Protein AF-A0A2M7TVX5-F1 (afdb_monomer_lite)

Sequence (399 aa):
MSIVETAQIASRLLRQDMRPQVQHNGVEEGSLREYLETVRLSTNIIDYIVSPDGKLNIPSSSLDLYALPPEDIYSQAEETLVPLYQAAMFSLLGGHVDNELHFGLFTNHTYDNHIRHVAEGVDRALILAGHDSETRVNGQIAAILHDIPNVLSRSWHHLLGGRFARLIFPKLAEDKKRFKHIRDAMKLHHEPIYEEMYHLNTQSFDAKLQLFQKIHTPESAALLFVDNLDMRRERLYANAYNPRVFDQHGHSEINAFMNVKGFERDDSGDIIISTEFNPWIDPEELDKCDPLAITEAPDNRFHCYASKRVRKNPEDPKSPADFHKALREMWGLYGPTCAQDADRMTLMLAAGFTLFPESEKIVMRFADRTGENEPVVYTFTRETVDQVMGEIRTTYGLL

Radius of gyration: 21.11 Å; chains: 1; bounding box: 47×50×60 Å

Secondary structure (DSSP, 8-state):
--HHHHHHHHHHHB-TTS-BEE--TTS--EEHHHHHHHTT--HHHHHHHB-TTS-B--------GGGS-HHHHHHHHHHHHHHHHHHHHHHHHHTT--TTT---S-TT-SIIIIIHHHHHHHHHHHHHTT--HHHHHHHHHHHTTTTGGGGT-TTTHHHHHHHHHHHH-GGGGT-HHHHHHHHHHHHHTSTHHHHTTGGGGGS-HHHHHHHHHHH--HHHHHHHHHHHHHTTTS---GGGG-HHHHTT-HHHHHHTTEEEEEEEE-TTS-EEEEEEE--EE-TTTGGGS-GGGEEE-TTS-EEE---TTTBSSTT-TTSPB-HHHHHHHHHHHHSS--SSS--HHHHHHHHHHHH-TT-SEEEEEEEETTSSSPPEEEEEETTTHHHHHHHHHHHTT--

pLDDT: mean 78.78, std 13.72, range [37.56, 98.12]

Foldseek 3Di:
DDPVVLVVVLCQQQPPQQQGWADFAPDDIDTLLVLLVVLVHDPVLSCCQAPPVRHGNQPADPDDLQPDFLVCSLVVCCVRQQSLQQLLQSLQQSRPDDPPDARDFANQSGSVHLLVQLLVQLLVLCVLLVHDRLLSSLLNLLSNQLRSQSSRYPVCSLSNSLVVSCRRHVNLVVPVVSSVLSSLLSNLLDWVVCLVVLCLVVDALVVVLVVCLVSHDLSNLSSNQRSLLSLQAGRDAQVCLPLVNQQPDLSSQLNQFKHWPHWDADPQRAIETEMEGHQFQDPVCVVRYHPVQWDQDPVRTIGGQHALQQFPHSVDSRGGGHQLSSVLSCCLVQNCDDPRGGRSVSSNLSSSCSSRVSHQWYKYWYYYPVNPDDIDIDIDGSRCPVVSSVVSCVVSVVD

Structure (mmCIF, N/CA/C/O backbone):
data_AF-A0A2M7TVX5-F1
#
_entry.id   AF-A0A2M7TVX5-F1
#
loop_
_atom_site.group_PDB
_atom_site.id
_atom_site.type_symbol
_atom_site.label_atom_id
_atom_site.label_alt_id
_atom_site.label_comp_id
_atom_site.label_asym_id
_atom_site.label_entity_id
_atom_site.label_seq_id
_atom_site.pdbx_PDB_ins_code
_atom_site.Cartn_x
_atom_site.Cartn_y
_atom_site.Cartn_z
_atom_site.occupancy
_atom_site.B_iso_or_equiv
_atom_site.auth_seq_id
_atom_site.auth_comp_id
_atom_site.auth_asym_id
_atom_site.auth_atom_id
_atom_site.pdbx_PDB_model_num
ATOM 1 N N . MET A 1 1 ? 15.610 0.472 17.626 1.00 49.97 1 MET A N 1
ATOM 2 C CA . MET A 1 1 ? 14.785 0.882 18.780 1.00 49.97 1 MET A CA 1
ATOM 3 C C . MET A 1 1 ? 14.526 -0.356 19.636 1.00 49.97 1 MET A C 1
ATOM 5 O O . MET A 1 1 ? 14.647 -1.473 19.145 1.00 49.97 1 MET A O 1
ATOM 9 N N . SER A 1 2 ? 14.261 -0.228 20.931 1.00 45.28 2 SER A N 1
ATOM 10 C CA . SER A 1 2 ? 13.996 -1.373 21.813 1.00 45.28 2 SER A CA 1
ATOM 11 C C . SER A 1 2 ? 12.499 -1.712 21.879 1.00 45.28 2 SER A C 1
ATOM 13 O O . SER A 1 2 ? 11.645 -0.843 21.719 1.00 45.28 2 SER A O 1
ATOM 15 N N . ILE A 1 3 ? 12.156 -2.964 22.219 1.00 50.19 3 ILE A N 1
ATOM 16 C CA . ILE A 1 3 ? 10.764 -3.386 22.511 1.00 50.19 3 ILE A CA 1
ATOM 17 C C . ILE A 1 3 ? 10.114 -2.481 23.577 1.00 50.19 3 ILE A C 1
ATOM 19 O O . ILE A 1 3 ? 8.903 -2.260 23.561 1.00 50.19 3 ILE A O 1
ATOM 23 N N . VAL A 1 4 ? 10.926 -1.940 24.490 1.00 53.22 4 VAL A N 1
ATOM 24 C CA . VAL A 1 4 ? 10.495 -1.021 25.548 1.00 53.22 4 VAL A CA 1
ATOM 25 C C . VAL A 1 4 ? 10.058 0.325 24.966 1.00 53.22 4 VAL A C 1
ATOM 27 O O . VAL A 1 4 ? 8.992 0.811 25.327 1.00 53.22 4 VAL A O 1
ATOM 30 N N . GLU A 1 5 ? 10.811 0.885 24.021 1.00 55.62 5 GLU A N 1
ATOM 31 C CA . GLU A 1 5 ? 10.472 2.145 23.341 1.00 55.62 5 GLU A CA 1
ATOM 32 C C . GLU A 1 5 ? 9.202 2.000 22.483 1.00 55.62 5 GLU A C 1
ATOM 34 O O . GLU A 1 5 ? 8.315 2.850 22.545 1.00 55.62 5 GLU A O 1
ATOM 39 N N . THR A 1 6 ? 9.026 0.875 21.778 1.00 57.12 6 THR A N 1
ATOM 40 C CA . THR A 1 6 ? 7.779 0.575 21.046 1.00 57.12 6 THR A CA 1
ATOM 41 C C . THR A 1 6 ? 6.570 0.480 21.979 1.00 57.12 6 THR A C 1
ATOM 43 O O . THR A 1 6 ? 5.507 1.039 21.698 1.00 57.12 6 THR A O 1
ATOM 46 N N . ALA A 1 7 ? 6.719 -0.212 23.113 1.00 60.31 7 ALA A N 1
ATOM 47 C CA . ALA A 1 7 ? 5.661 -0.315 24.112 1.00 60.31 7 ALA A CA 1
ATOM 48 C C . ALA A 1 7 ? 5.340 1.052 24.735 1.00 60.31 7 ALA A C 1
ATOM 50 O O . ALA A 1 7 ? 4.174 1.328 25.012 1.00 60.31 7 ALA A O 1
ATOM 51 N N . GLN A 1 8 ? 6.340 1.918 24.914 1.00 63.09 8 GLN A N 1
ATOM 52 C CA . GLN A 1 8 ? 6.167 3.282 25.413 1.00 63.09 8 GLN A CA 1
ATOM 53 C C . GLN A 1 8 ? 5.431 4.178 24.410 1.00 63.09 8 GLN A C 1
ATOM 55 O O . GLN A 1 8 ? 4.491 4.855 24.815 1.00 63.09 8 GLN A O 1
ATOM 60 N N . ILE A 1 9 ? 5.768 4.135 23.115 1.00 66.81 9 ILE A N 1
ATOM 61 C CA . ILE A 1 9 ? 5.073 4.909 22.068 1.00 66.81 9 ILE A CA 1
ATOM 62 C C . ILE A 1 9 ? 3.612 4.465 21.951 1.00 66.81 9 ILE A C 1
ATOM 64 O O . ILE A 1 9 ? 2.704 5.293 22.029 1.00 66.81 9 ILE A O 1
ATOM 68 N N . ALA A 1 10 ? 3.362 3.156 21.849 1.00 64.00 10 ALA A N 1
ATOM 69 C CA . ALA A 1 10 ? 2.002 2.630 21.765 1.00 64.00 10 ALA A CA 1
ATOM 70 C C . ALA A 1 10 ? 1.190 2.884 23.047 1.00 64.00 10 ALA A C 1
ATOM 72 O O . ALA A 1 10 ? -0.019 3.091 22.976 1.00 64.00 10 ALA A O 1
ATOM 73 N N . SER A 1 11 ? 1.830 2.881 24.221 1.00 64.81 11 SER A N 1
ATOM 74 C CA . SER A 1 11 ? 1.174 3.225 25.492 1.00 64.81 11 SER A CA 1
ATOM 75 C C . SER A 1 11 ? 0.931 4.725 25.649 1.00 64.81 11 SER A C 1
ATOM 77 O O . SER A 1 11 ? -0.030 5.103 26.312 1.00 64.81 11 SER A O 1
ATOM 79 N N . ARG A 1 12 ? 1.768 5.577 25.047 1.00 70.88 12 ARG A N 1
ATOM 80 C CA . ARG A 1 12 ? 1.574 7.032 25.021 1.00 70.88 12 ARG A CA 1
ATOM 81 C C . ARG A 1 12 ? 0.406 7.410 24.113 1.00 70.88 12 ARG A C 1
ATOM 83 O O . ARG A 1 12 ? -0.506 8.094 24.559 1.00 70.88 12 ARG A O 1
ATOM 90 N N . LEU A 1 13 ? 0.407 6.915 22.873 1.00 73.06 13 LEU A N 1
ATOM 91 C CA . LEU A 1 13 ? -0.628 7.232 21.878 1.00 73.06 13 LEU A CA 1
ATOM 92 C C . LEU A 1 13 ? -1.981 6.595 22.215 1.00 73.06 13 LEU A C 1
ATOM 94 O O . LEU A 1 13 ? -3.026 7.152 21.902 1.00 73.06 13 LEU A O 1
ATOM 98 N N . LEU A 1 14 ? -1.978 5.456 22.908 1.00 72.50 14 LEU A N 1
ATOM 99 C CA . LEU A 1 14 ? -3.169 4.829 23.475 1.00 72.50 14 LEU A CA 1
ATOM 100 C C . LEU A 1 14 ? -2.964 4.650 24.983 1.00 72.50 14 LEU A C 1
ATOM 102 O O . LEU A 1 14 ? -2.491 3.594 25.432 1.00 72.50 14 LEU A O 1
ATOM 106 N N . ARG A 1 15 ? -3.332 5.672 25.765 1.00 66.94 15 ARG A N 1
ATOM 107 C CA . ARG A 1 15 ? -3.218 5.652 27.232 1.00 66.94 15 ARG A CA 1
ATOM 108 C C . ARG A 1 15 ? -3.957 4.458 27.846 1.00 66.94 15 ARG A C 1
ATOM 110 O O . ARG A 1 15 ? -4.866 3.878 27.247 1.00 66.94 15 ARG A O 1
ATOM 117 N N . GLN A 1 16 ? -3.555 4.067 29.057 1.00 62.22 16 GLN A N 1
ATOM 118 C CA . GLN A 1 16 ? -4.154 2.934 29.781 1.00 62.22 16 GLN A CA 1
ATOM 119 C C . GLN A 1 16 ? -5.660 3.110 30.051 1.00 62.22 16 GLN A C 1
ATOM 121 O O . GLN A 1 16 ? -6.368 2.118 30.188 1.00 62.22 16 GLN A O 1
ATOM 126 N N . ASP A 1 17 ? -6.156 4.347 30.084 1.00 67.19 17 ASP A N 1
ATOM 127 C CA . ASP A 1 17 ? -7.565 4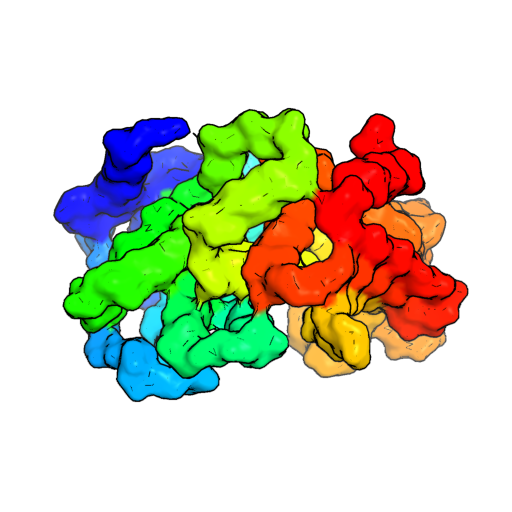.707 30.280 1.00 67.19 17 ASP A CA 1
ATOM 128 C C . ASP A 1 17 ? -8.345 4.892 28.965 1.00 67.19 17 ASP A C 1
ATOM 130 O O . ASP A 1 17 ? -9.456 5.423 28.981 1.00 67.19 17 ASP A O 1
ATOM 134 N N . MET A 1 18 ? -7.775 4.445 27.838 1.00 75.31 18 MET A N 1
ATOM 135 C CA . MET A 1 18 ? -8.362 4.535 26.498 1.00 75.31 18 MET A CA 1
ATOM 136 C C . MET A 1 18 ? -8.561 5.966 25.992 1.00 75.31 18 MET A C 1
ATOM 138 O O . MET A 1 18 ? -9.360 6.166 25.085 1.00 75.31 18 MET A O 1
ATOM 142 N N . ARG A 1 19 ? -7.835 6.957 26.525 1.00 79.25 19 ARG A N 1
ATOM 143 C CA . ARG A 1 19 ? -7.809 8.326 25.986 1.00 79.25 19 ARG A CA 1
ATOM 144 C C . ARG A 1 19 ? -6.655 8.480 24.995 1.00 79.25 19 ARG A C 1
ATOM 146 O O . ARG A 1 19 ? -5.504 8.577 25.430 1.00 79.25 19 ARG A O 1
ATOM 153 N N . PRO A 1 20 ? -6.916 8.423 23.681 1.00 81.44 20 PRO A N 1
ATOM 154 C CA . PRO A 1 20 ? -5.853 8.437 22.696 1.00 81.44 20 PRO A CA 1
ATOM 155 C C . PRO A 1 20 ? -5.270 9.842 22.526 1.00 81.44 20 PRO A C 1
ATOM 157 O O . PRO A 1 20 ? -5.984 10.845 22.614 1.00 81.44 20 PRO A O 1
ATOM 160 N N . GLN A 1 21 ? -3.972 9.890 22.240 1.00 82.75 21 GLN A N 1
ATOM 161 C CA . GLN A 1 21 ? -3.281 11.106 21.833 1.00 82.75 21 GLN A CA 1
ATOM 162 C C . GLN A 1 21 ? -2.894 11.026 20.363 1.00 82.75 21 GLN A C 1
ATOM 164 O O . GLN A 1 21 ? -2.556 9.954 19.854 1.00 82.75 21 GLN A O 1
ATOM 169 N N . VAL A 1 22 ? -2.941 12.176 19.705 1.00 79.44 22 VAL A N 1
ATOM 170 C CA . VAL A 1 22 ? -2.571 12.330 18.302 1.00 79.44 22 VAL A CA 1
ATOM 171 C C . VAL A 1 22 ? -1.142 12.840 18.206 1.00 79.44 22 VAL A C 1
ATOM 173 O O . VAL A 1 22 ? -0.763 13.761 18.922 1.00 79.44 22 VAL A O 1
ATOM 176 N N . GLN A 1 23 ? -0.359 12.249 17.308 1.00 77.50 23 GLN A N 1
ATOM 177 C CA . GLN A 1 23 ? 0.996 12.668 16.980 1.00 77.50 23 GLN A CA 1
ATOM 178 C C . GLN A 1 23 ? 1.189 12.622 15.459 1.00 77.50 23 GLN A C 1
ATOM 180 O O . GLN A 1 23 ? 1.554 11.585 14.890 1.00 77.50 23 GLN A O 1
ATOM 185 N N . HIS A 1 24 ? 0.970 13.765 14.812 1.00 72.25 24 HIS A N 1
ATOM 186 C CA . HIS A 1 24 ? 1.262 13.993 13.396 1.00 72.25 24 HIS A CA 1
ATOM 187 C C . HIS A 1 24 ? 2.402 14.998 13.232 1.00 72.25 24 HIS A C 1
ATOM 189 O O . HIS A 1 24 ? 2.697 15.776 14.137 1.00 72.25 24 HIS A O 1
ATOM 195 N N . ASN A 1 25 ? 3.060 14.974 12.074 1.00 59.94 25 ASN A N 1
ATOM 196 C CA . ASN A 1 25 ? 4.127 15.923 11.769 1.00 59.94 25 ASN A CA 1
ATOM 197 C C . ASN A 1 25 ? 3.561 17.352 11.771 1.00 59.94 25 ASN A C 1
ATOM 199 O O . ASN A 1 25 ? 2.543 17.605 11.145 1.00 59.94 25 ASN A O 1
ATOM 203 N N . GLY A 1 26 ? 4.192 18.280 12.491 1.00 57.66 26 GLY A N 1
ATOM 204 C CA . GLY A 1 26 ? 3.723 19.672 12.561 1.00 57.66 26 GLY A CA 1
ATOM 205 C C . GLY A 1 26 ? 2.461 19.909 13.406 1.00 57.66 26 GLY A C 1
ATOM 206 O O . GLY A 1 26 ? 2.024 21.049 13.516 1.00 57.66 26 GLY A O 1
ATOM 207 N N . VAL A 1 27 ? 1.894 18.879 14.048 1.00 64.69 27 VAL A N 1
ATOM 208 C CA . VAL A 1 27 ? 0.745 19.010 14.962 1.00 64.69 27 VAL A CA 1
ATOM 209 C C . VAL A 1 27 ? 1.209 18.825 16.405 1.00 64.69 27 VAL A C 1
ATOM 211 O O . VAL A 1 27 ? 1.904 17.857 16.717 1.00 64.69 27 VAL A O 1
ATOM 214 N N . GLU A 1 28 ? 0.818 19.742 17.294 1.00 69.38 28 GLU A N 1
ATOM 215 C CA . GLU A 1 28 ? 1.069 19.600 18.731 1.00 69.38 28 GLU A CA 1
ATOM 216 C C . GLU A 1 28 ? 0.351 18.358 19.277 1.00 69.38 28 GLU A C 1
ATOM 218 O O . GLU A 1 28 ? -0.813 18.103 18.962 1.00 69.38 28 GLU A O 1
ATOM 223 N N . GLU A 1 29 ? 1.053 17.561 20.086 1.00 76.12 29 GLU A N 1
ATOM 224 C CA . GLU A 1 29 ? 0.483 16.342 20.655 1.00 76.12 29 GLU A CA 1
ATOM 225 C C . GLU A 1 29 ? -0.722 16.682 21.547 1.00 76.12 29 GLU A C 1
ATOM 227 O O . GLU A 1 29 ? -0.591 17.402 22.537 1.00 76.12 29 GLU A O 1
ATOM 232 N N . GLY A 1 30 ? -1.895 16.134 21.223 1.00 77.88 30 GLY A N 1
ATOM 233 C CA . GLY A 1 30 ? -3.159 16.533 21.847 1.00 77.88 30 GLY A CA 1
ATOM 234 C C . GLY A 1 30 ? -4.202 15.421 21.900 1.00 77.88 30 GLY A C 1
ATOM 235 O O . GLY A 1 30 ? -3.947 14.282 21.501 1.00 77.88 30 GLY A O 1
ATOM 236 N N . SER A 1 31 ? -5.384 15.740 22.431 1.00 86.06 31 SER A N 1
ATOM 237 C CA . SER A 1 31 ? -6.528 14.821 22.476 1.00 86.06 31 SER A CA 1
ATOM 238 C C . SER A 1 31 ? -7.023 14.501 21.066 1.00 86.06 31 SER A C 1
ATOM 240 O O . SER A 1 31 ? -7.221 15.412 20.262 1.00 86.06 31 SER A O 1
ATOM 242 N N . LEU A 1 32 ? -7.315 13.225 20.775 1.00 84.31 32 LEU A N 1
ATOM 243 C CA . LEU A 1 32 ? -7.933 12.860 19.494 1.00 84.31 32 LEU A CA 1
ATOM 244 C C . LEU A 1 32 ? -9.254 13.593 19.260 1.00 84.31 32 LEU A C 1
ATOM 246 O O . LEU A 1 32 ? -9.516 14.014 18.141 1.00 84.31 32 LEU A O 1
ATOM 250 N N . ARG A 1 33 ? -10.083 13.764 20.295 1.00 86.00 33 ARG A N 1
ATOM 251 C CA . ARG A 1 33 ? -11.379 14.431 20.131 1.00 86.00 33 ARG A CA 1
ATOM 252 C C . ARG A 1 33 ? -11.204 15.882 19.686 1.00 86.00 33 ARG A C 1
ATOM 254 O O . ARG A 1 33 ? -11.778 16.274 18.679 1.00 86.00 33 ARG A O 1
ATOM 261 N N . GLU A 1 34 ? -10.374 16.637 20.403 1.00 82.31 34 GLU A N 1
ATOM 262 C CA . GLU A 1 34 ? -10.085 18.048 20.099 1.00 82.31 34 GLU A CA 1
ATOM 263 C C . GLU A 1 34 ? -9.477 18.194 18.701 1.00 82.31 34 GLU A C 1
ATOM 265 O O . GLU A 1 34 ? -9.810 19.109 17.945 1.00 82.31 34 GLU A O 1
ATOM 270 N N . TYR A 1 35 ? -8.615 17.250 18.327 1.00 80.19 35 TYR A N 1
ATOM 271 C CA . TYR A 1 35 ? -8.020 17.206 17.004 1.00 80.19 35 TYR A CA 1
ATOM 272 C C . TYR A 1 35 ? -9.062 16.953 15.900 1.00 80.19 35 TYR A C 1
ATOM 274 O O . TYR A 1 35 ? -9.117 17.710 14.930 1.00 80.19 35 TYR A O 1
ATOM 282 N N . LEU A 1 36 ? -9.940 15.956 16.068 1.00 79.69 36 LEU A N 1
ATOM 283 C CA . LEU A 1 36 ? -11.020 15.662 15.118 1.00 79.69 36 LEU A CA 1
ATOM 284 C C . LEU A 1 36 ? -12.030 16.823 15.000 1.00 79.69 36 LEU A C 1
ATOM 286 O O . LEU A 1 36 ? -12.531 17.104 13.909 1.00 79.69 36 LEU A O 1
ATOM 290 N N . GLU A 1 37 ? -12.293 17.534 16.100 1.00 80.88 37 GLU A N 1
ATOM 291 C CA . GLU A 1 37 ? -13.094 18.767 16.112 1.00 80.88 37 GLU A CA 1
ATOM 292 C C . GLU A 1 37 ? -12.394 19.896 15.327 1.00 80.88 37 GLU A C 1
ATOM 294 O O . GLU A 1 37 ? -13.037 20.609 14.552 1.00 80.88 37 GLU A O 1
ATOM 299 N N . THR A 1 38 ? -11.067 20.017 15.450 1.00 76.81 38 THR A N 1
ATOM 300 C CA . THR A 1 38 ? -10.253 21.030 14.751 1.00 76.81 38 THR A CA 1
ATOM 301 C C . THR A 1 38 ? -10.245 20.824 13.235 1.00 76.81 38 THR A C 1
ATOM 303 O O . THR A 1 38 ? -10.380 21.789 12.480 1.00 76.81 38 THR A O 1
ATOM 306 N N . VAL A 1 39 ? -10.174 19.571 12.772 1.00 69.44 39 VAL A N 1
ATOM 307 C CA . VAL A 1 39 ? -10.287 19.225 11.339 1.00 69.44 39 VAL A CA 1
ATOM 308 C C . VAL A 1 39 ? -11.737 19.235 10.828 1.00 69.44 39 VAL A C 1
ATOM 310 O O . VAL A 1 39 ? -11.988 18.880 9.678 1.00 69.44 39 VAL A O 1
ATOM 313 N N . ARG A 1 40 ? -12.690 19.699 11.656 1.00 69.88 40 ARG A N 1
ATOM 314 C CA . ARG A 1 40 ? -14.118 19.891 11.342 1.00 69.88 40 ARG A CA 1
ATOM 315 C C . ARG A 1 40 ? -14.844 18.617 10.905 1.00 69.88 40 ARG A C 1
ATOM 317 O O . ARG A 1 40 ? -15.760 18.678 10.081 1.00 69.88 40 ARG A O 1
ATOM 324 N N . LEU A 1 41 ? -14.466 17.471 11.467 1.00 74.62 41 LEU A N 1
ATOM 325 C CA . LEU A 1 41 ? -15.211 16.232 11.265 1.00 74.62 41 LEU A CA 1
ATOM 326 C C . LEU A 1 41 ? -16.614 16.347 11.887 1.00 74.62 41 LEU A C 1
ATOM 328 O O . LEU A 1 41 ? -16.817 17.060 12.871 1.00 74.62 41 LEU A O 1
ATOM 332 N N . SER A 1 42 ? -17.609 15.661 11.316 1.00 79.62 42 SER A N 1
ATOM 333 C CA . SER A 1 42 ? -18.973 15.723 11.855 1.00 79.62 42 SER A CA 1
ATOM 334 C C . SER A 1 42 ? -19.034 15.160 13.279 1.00 79.62 42 SER A C 1
ATOM 336 O O . SER A 1 42 ? -18.448 14.113 13.561 1.00 79.62 42 SER A O 1
ATOM 338 N N . THR A 1 43 ? -19.789 15.812 14.168 1.00 82.94 43 THR A N 1
ATOM 339 C CA . THR A 1 43 ? -19.932 15.388 15.573 1.00 82.94 43 THR A CA 1
ATOM 340 C C . THR A 1 43 ? -20.404 13.939 15.699 1.00 82.94 43 THR A C 1
ATOM 342 O O . THR A 1 43 ? -19.922 13.228 16.569 1.00 82.94 43 THR A O 1
ATOM 345 N N . ASN A 1 44 ? -21.252 13.462 14.780 1.00 83.62 44 ASN A N 1
ATOM 346 C CA . ASN A 1 44 ? -21.715 12.071 14.764 1.00 83.62 44 ASN A CA 1
ATOM 347 C C . ASN A 1 44 ? -20.566 11.068 14.565 1.00 83.62 44 ASN A C 1
ATOM 349 O O . ASN A 1 44 ? -20.533 10.040 15.235 1.00 83.62 44 ASN A O 1
ATOM 353 N N . ILE A 1 45 ? -19.616 11.361 13.667 1.00 80.50 45 ILE A N 1
ATOM 354 C CA . ILE A 1 45 ? -18.439 10.503 13.452 1.00 80.50 45 ILE A CA 1
ATOM 355 C C . ILE A 1 45 ? -17.487 10.621 14.645 1.00 80.50 45 ILE A C 1
ATOM 357 O O . ILE A 1 45 ? -16.948 9.619 15.105 1.00 80.50 45 ILE A O 1
ATOM 361 N N . ILE A 1 46 ? -17.305 11.827 15.189 1.00 83.88 46 ILE A N 1
ATOM 362 C CA . ILE A 1 46 ? -16.472 12.027 16.380 1.00 83.88 46 ILE A CA 1
ATOM 363 C C . ILE A 1 46 ? -17.014 11.198 17.547 1.00 83.88 46 ILE A C 1
ATOM 365 O O . ILE A 1 46 ? -16.253 10.448 18.146 1.00 83.88 46 ILE A O 1
ATOM 369 N N . ASP A 1 47 ? -18.317 11.261 17.822 1.00 86.69 47 ASP A N 1
ATOM 370 C CA . ASP A 1 47 ? -18.967 10.526 18.913 1.00 86.69 47 ASP A CA 1
ATOM 371 C C . ASP A 1 47 ? -18.982 9.003 18.689 1.00 86.69 47 ASP A C 1
ATOM 373 O O . ASP A 1 47 ? -18.968 8.235 19.657 1.00 86.69 47 ASP A O 1
ATOM 377 N N . TYR A 1 48 ? -18.949 8.554 17.428 1.00 84.06 48 TYR A N 1
ATOM 378 C CA . TYR A 1 48 ? -18.769 7.142 17.075 1.00 84.06 48 TYR A CA 1
ATOM 379 C C . TYR A 1 48 ? -17.382 6.617 17.473 1.00 84.06 48 TYR A C 1
ATOM 381 O O . TYR A 1 48 ? -17.238 5.452 17.821 1.00 84.06 48 TYR A O 1
ATOM 389 N N . ILE A 1 49 ? -16.345 7.455 17.429 1.00 83.12 49 ILE A N 1
ATOM 390 C CA . ILE A 1 49 ? -14.950 7.022 17.622 1.00 83.12 49 ILE A CA 1
ATOM 391 C C . ILE A 1 49 ? -14.443 7.371 19.009 1.00 83.12 49 ILE A C 1
ATOM 393 O O . ILE A 1 49 ? -13.634 6.638 19.577 1.00 83.12 49 ILE A O 1
ATOM 397 N N . VAL A 1 50 ? -14.898 8.494 19.557 1.00 86.94 50 VAL A N 1
ATOM 398 C CA . VAL A 1 50 ? -14.444 9.051 20.824 1.00 86.94 50 VAL A CA 1
ATOM 399 C C . VAL A 1 50 ? -15.639 9.571 21.612 1.00 86.94 50 VAL A C 1
ATOM 401 O O . VAL A 1 50 ? -16.390 10.424 21.152 1.00 86.94 50 VAL A O 1
ATOM 404 N N . SER A 1 51 ? -15.792 9.104 22.843 1.00 86.56 51 SER A N 1
ATOM 405 C CA . SER A 1 51 ? -16.821 9.568 23.765 1.00 86.56 51 SER A CA 1
ATOM 406 C C . SER A 1 51 ? -16.657 11.062 24.096 1.00 86.56 51 SER A C 1
ATOM 408 O O . SER A 1 51 ? -15.571 11.631 23.925 1.00 86.56 51 SER A O 1
ATOM 410 N N . PRO A 1 52 ? -17.692 11.710 24.663 1.00 84.81 52 PRO A N 1
ATOM 411 C CA . PRO A 1 52 ? -17.591 13.095 25.128 1.00 84.81 52 PRO A CA 1
ATOM 412 C C . PRO A 1 52 ? -16.486 13.330 26.169 1.00 84.81 52 PRO A C 1
ATOM 414 O O . PRO A 1 52 ? -15.964 14.435 26.267 1.00 84.81 52 PRO A O 1
ATOM 417 N N . ASP A 1 53 ? -16.098 12.305 26.940 1.00 84.56 53 ASP A N 1
ATOM 418 C CA . ASP A 1 53 ? -14.992 12.387 27.903 1.00 84.56 53 ASP A CA 1
ATOM 419 C C . ASP A 1 53 ? -13.613 12.057 27.298 1.00 84.56 53 ASP A C 1
ATOM 421 O O . ASP A 1 53 ? -12.639 11.911 28.040 1.00 84.56 53 ASP A O 1
ATOM 425 N N . GLY A 1 54 ? -13.517 11.945 25.969 1.00 79.75 54 GLY A N 1
ATOM 426 C CA . GLY A 1 54 ? -12.257 11.788 25.244 1.00 79.75 54 GLY A CA 1
ATOM 427 C C . GLY A 1 54 ? -11.707 10.360 25.200 1.00 79.75 54 GLY A C 1
ATOM 428 O O . GLY A 1 54 ? -10.528 10.185 24.900 1.00 79.75 54 GLY A O 1
ATOM 429 N N . LYS A 1 55 ? -12.510 9.336 25.520 1.00 85.62 55 LYS A N 1
ATOM 430 C CA . LYS A 1 55 ? -12.100 7.924 25.433 1.00 85.62 55 LYS A CA 1
ATOM 431 C C . LYS A 1 55 ? -12.485 7.332 24.089 1.00 85.62 55 LYS A C 1
ATOM 433 O O . LYS A 1 55 ? -13.544 7.657 23.573 1.00 85.62 55 LYS A O 1
ATOM 438 N N . LEU A 1 56 ? -11.685 6.415 23.550 1.00 81.31 56 LEU A N 1
ATOM 439 C CA . LEU A 1 56 ? -12.085 5.633 22.381 1.00 81.31 56 LEU A CA 1
ATOM 440 C C . LEU A 1 56 ? -13.416 4.927 22.656 1.00 81.31 56 LEU A C 1
ATOM 442 O O . LEU A 1 56 ? -13.531 4.135 23.591 1.00 81.31 56 LEU A O 1
ATOM 446 N N . ASN A 1 57 ? -14.395 5.226 21.815 1.00 81.12 57 ASN A N 1
ATOM 447 C CA . ASN A 1 57 ? -15.750 4.699 21.815 1.00 81.12 57 ASN A CA 1
ATOM 448 C C . ASN A 1 57 ? -15.989 3.793 20.597 1.00 81.12 57 ASN A C 1
ATOM 450 O O . ASN A 1 57 ? -17.092 3.728 20.076 1.00 81.12 57 ASN A O 1
ATOM 454 N N . ILE A 1 58 ? -14.944 3.104 20.129 1.00 71.62 58 ILE A N 1
ATOM 455 C CA . ILE A 1 58 ? -15.047 2.180 18.998 1.00 71.62 58 ILE A CA 1
ATOM 456 C C . ILE A 1 58 ? -16.021 1.056 19.384 1.00 71.62 58 ILE A C 1
ATOM 458 O O . ILE A 1 58 ? -15.743 0.343 20.358 1.00 71.62 58 ILE A O 1
ATOM 462 N N . PRO A 1 59 ? -17.131 0.858 18.650 1.00 66.88 59 PRO A N 1
ATOM 463 C CA . PRO A 1 59 ? -18.018 -0.263 18.899 1.00 66.88 59 PRO A CA 1
ATOM 464 C C . PRO A 1 59 ? -17.232 -1.558 18.722 1.00 66.88 59 PRO A C 1
ATOM 466 O O . PRO A 1 59 ? -16.701 -1.836 17.648 1.00 66.88 59 PRO A O 1
ATOM 469 N N . SER A 1 60 ? -17.142 -2.352 19.787 1.00 74.75 60 SER A N 1
ATOM 470 C CA . SER A 1 60 ? -16.617 -3.709 19.683 1.00 74.75 60 SER A CA 1
ATOM 471 C C . SER A 1 60 ? -17.532 -4.490 18.748 1.00 74.75 60 SER A C 1
ATOM 473 O O . SER A 1 60 ? -18.670 -4.798 19.112 1.00 74.75 60 SER A O 1
ATOM 475 N N . SER A 1 61 ? -17.035 -4.845 17.570 1.00 81.62 61 SER A N 1
ATOM 476 C CA . SER A 1 61 ? -17.792 -5.656 16.633 1.00 81.62 61 SER A CA 1
ATOM 477 C C . SER A 1 61 ? -17.908 -7.086 17.155 1.00 81.62 61 SER A C 1
ATOM 479 O O . SER A 1 61 ? -16.947 -7.676 17.655 1.00 81.62 61 SER A O 1
ATOM 481 N N . SER A 1 62 ? -19.111 -7.650 17.051 1.00 87.06 62 SER A N 1
ATOM 482 C CA . SER A 1 62 ? -19.348 -9.075 17.318 1.00 87.06 62 SER A CA 1
ATOM 483 C C . SER A 1 62 ? -18.983 -9.965 16.122 1.00 87.06 62 SER A C 1
ATOM 485 O O . SER A 1 62 ? -19.005 -11.194 16.245 1.00 87.06 62 SER A O 1
ATOM 487 N N . LEU A 1 63 ? -18.634 -9.343 14.987 1.00 91.25 63 LEU A N 1
ATOM 488 C CA . LEU A 1 63 ? -18.255 -10.013 13.755 1.00 91.25 63 LEU A CA 1
ATOM 489 C C . LEU A 1 63 ? -17.011 -10.878 13.966 1.00 91.25 63 LEU A C 1
ATOM 491 O O . LEU A 1 63 ? -15.992 -10.439 14.502 1.00 91.25 63 LEU A O 1
ATOM 495 N N . ASP A 1 64 ? -17.108 -12.124 13.520 1.00 94.56 64 ASP A N 1
ATOM 496 C CA . ASP A 1 64 ? -16.024 -13.092 13.576 1.00 94.56 64 ASP A CA 1
ATOM 497 C C . ASP A 1 64 ? -15.329 -13.184 12.224 1.00 94.56 64 ASP A C 1
ATOM 499 O O . ASP A 1 64 ? -15.712 -13.980 11.369 1.00 94.56 64 ASP A O 1
ATOM 503 N N . LEU A 1 65 ? -14.304 -12.358 12.025 1.00 95.25 65 LEU A N 1
ATOM 504 C CA . LEU A 1 65 ? -13.591 -12.308 10.749 1.00 95.25 65 LEU A CA 1
ATOM 505 C C . LEU A 1 65 ? -12.905 -13.637 10.394 1.00 95.25 65 LEU A C 1
ATOM 507 O O . LEU A 1 65 ? -12.700 -13.917 9.219 1.00 95.25 65 LEU A O 1
ATOM 511 N N . TYR A 1 66 ? -12.575 -14.482 11.378 1.00 95.62 66 TYR A N 1
ATOM 512 C CA . TYR A 1 66 ? -11.977 -15.795 11.116 1.00 95.62 66 TYR A CA 1
ATOM 513 C C . TYR A 1 66 ? -12.967 -16.819 10.560 1.00 95.62 66 TYR A C 1
ATOM 515 O O . TYR A 1 66 ? -12.524 -17.825 10.002 1.00 95.62 66 TYR A O 1
ATOM 523 N N . ALA A 1 67 ? -14.269 -16.592 10.744 1.00 95.12 67 ALA A N 1
ATOM 524 C CA . ALA A 1 67 ? -15.332 -17.478 10.282 1.00 95.12 67 ALA A CA 1
ATOM 525 C C . ALA A 1 67 ? -15.838 -17.130 8.871 1.00 95.12 67 ALA A C 1
ATOM 527 O O . ALA A 1 67 ? -16.657 -17.868 8.325 1.00 95.12 67 ALA A O 1
ATOM 528 N N . LEU A 1 68 ? -15.375 -16.017 8.299 1.00 95.75 68 LEU A N 1
ATOM 529 C CA . LEU A 1 68 ? -15.739 -15.572 6.958 1.00 95.75 68 LEU A CA 1
ATOM 530 C C . LEU A 1 68 ? -14.782 -16.152 5.906 1.00 95.75 68 LEU A C 1
ATOM 532 O O . LEU A 1 68 ? -13.594 -16.335 6.194 1.00 95.75 68 LEU A O 1
ATOM 536 N N . PRO A 1 69 ? -15.260 -16.411 4.678 1.00 94.19 69 PRO A N 1
ATOM 537 C CA . PRO A 1 69 ? -14.365 -16.640 3.551 1.00 94.19 69 PRO A CA 1
ATOM 538 C C . PRO A 1 69 ? -13.603 -15.342 3.197 1.00 94.19 69 PRO A C 1
ATOM 540 O O . PRO A 1 69 ? -14.118 -14.252 3.464 1.00 94.19 69 PRO A O 1
ATOM 543 N N . PRO A 1 70 ? -12.390 -15.426 2.609 1.00 91.62 70 PRO A N 1
ATOM 544 C CA . PRO A 1 70 ? -11.557 -14.258 2.302 1.00 91.62 70 PRO A CA 1
ATOM 545 C C . PRO A 1 70 ? -12.286 -13.137 1.550 1.00 91.62 70 PRO A C 1
ATOM 547 O O . PRO A 1 70 ? -12.160 -11.972 1.916 1.00 91.62 70 PRO A O 1
ATOM 550 N N . GLU A 1 71 ? -13.071 -13.499 0.537 1.00 91.06 71 GLU A N 1
ATOM 551 C CA . GLU A 1 71 ? -13.810 -12.584 -0.336 1.00 91.06 71 GLU A CA 1
ATOM 552 C C . GLU A 1 71 ? -14.896 -11.766 0.383 1.00 91.06 71 GLU A C 1
ATOM 554 O O . GLU A 1 71 ? -15.211 -10.655 -0.042 1.00 91.06 71 GLU A O 1
ATOM 559 N N . ASP A 1 72 ? -15.429 -12.266 1.501 1.00 95.56 72 ASP A N 1
ATOM 560 C CA . ASP A 1 72 ? -16.508 -11.594 2.229 1.00 95.56 72 ASP A CA 1
ATOM 561 C C . ASP A 1 72 ? -15.978 -10.639 3.307 1.00 95.56 72 ASP A C 1
ATOM 563 O O . ASP A 1 72 ? -16.701 -9.739 3.733 1.00 95.56 72 ASP A O 1
ATOM 567 N N . ILE A 1 73 ? -14.722 -10.797 3.746 1.00 95.69 73 ILE A N 1
ATOM 568 C CA . ILE A 1 73 ? -14.143 -10.060 4.885 1.00 95.69 73 ILE A CA 1
ATOM 569 C C . ILE A 1 73 ? -14.250 -8.546 4.710 1.00 95.69 73 ILE A C 1
ATOM 571 O O . ILE A 1 73 ? -14.641 -7.857 5.651 1.00 95.69 73 ILE A O 1
ATOM 575 N N . TYR A 1 74 ? -13.933 -8.041 3.517 1.00 94.06 74 TYR A N 1
ATOM 576 C CA . TYR A 1 74 ? -14.038 -6.620 3.198 1.00 94.06 74 TYR A CA 1
ATOM 577 C C . TYR A 1 74 ? -15.491 -6.129 3.336 1.00 94.06 74 TYR A C 1
ATOM 579 O O . TYR A 1 74 ? -15.797 -5.308 4.195 1.00 94.06 74 TYR A O 1
ATOM 587 N N . SER A 1 75 ? -16.425 -6.704 2.575 1.00 93.81 75 SER A N 1
ATOM 588 C CA . SER A 1 75 ? -17.825 -6.246 2.588 1.00 93.81 75 SER A CA 1
ATOM 589 C C . SER A 1 75 ? -18.493 -6.353 3.968 1.00 93.81 75 SER A C 1
ATOM 591 O O . SER A 1 75 ? -19.251 -5.476 4.369 1.00 93.81 75 SER A O 1
ATOM 593 N N . GLN A 1 76 ? -18.185 -7.400 4.739 1.00 95.62 76 GLN A N 1
ATOM 594 C CA . GLN A 1 76 ? -18.793 -7.618 6.054 1.00 95.62 76 GLN A CA 1
ATOM 595 C C . GLN A 1 76 ? -18.230 -6.681 7.131 1.00 95.62 76 GLN A C 1
ATOM 597 O O . GLN A 1 76 ? -18.908 -6.400 8.119 1.00 95.62 76 GLN A O 1
ATOM 602 N N . ALA A 1 77 ? -16.996 -6.195 6.971 1.00 93.44 77 ALA A N 1
ATOM 603 C CA . ALA A 1 77 ? -16.372 -5.282 7.923 1.00 93.44 77 ALA A CA 1
ATOM 604 C C . ALA A 1 77 ? -16.690 -3.798 7.647 1.00 93.44 77 ALA A C 1
ATOM 606 O O . ALA A 1 77 ? -16.450 -2.961 8.523 1.00 93.44 77 ALA A O 1
ATOM 607 N N . GLU A 1 78 ? -17.250 -3.477 6.478 1.00 92.00 78 GLU A N 1
ATOM 608 C CA . GLU A 1 78 ? -17.500 -2.118 5.982 1.00 92.00 78 GLU A CA 1
ATOM 609 C C . GLU A 1 78 ? -18.225 -1.224 6.996 1.00 92.00 78 GLU A C 1
ATOM 611 O O . GLU A 1 78 ? -17.698 -0.179 7.379 1.00 92.00 78 GLU A O 1
ATOM 616 N N . GLU A 1 79 ? -19.380 -1.658 7.513 1.00 89.00 79 GLU A N 1
ATOM 617 C CA . GLU A 1 79 ? -20.187 -0.865 8.456 1.00 89.00 79 GLU A CA 1
ATOM 618 C C . GLU A 1 79 ? -19.385 -0.460 9.704 1.00 89.00 79 GLU A C 1
ATOM 620 O O . GLU A 1 79 ? -19.511 0.655 10.212 1.00 89.00 79 GLU A O 1
ATOM 625 N N . THR A 1 80 ? -18.510 -1.352 10.179 1.00 89.44 80 THR A N 1
ATOM 626 C CA . THR A 1 80 ? -17.665 -1.086 11.349 1.00 89.44 80 THR A CA 1
ATOM 627 C C . THR A 1 80 ? -16.513 -0.138 11.005 1.00 89.44 80 THR A C 1
ATOM 629 O O . THR A 1 80 ? -16.154 0.721 11.818 1.00 89.44 80 THR A O 1
ATOM 632 N N . LEU A 1 81 ? -15.909 -0.312 9.827 1.00 90.75 81 LEU A N 1
ATOM 633 C CA . LEU A 1 81 ? -14.623 0.281 9.469 1.00 90.75 81 LEU A CA 1
ATOM 634 C C . LEU A 1 81 ? -14.727 1.620 8.737 1.00 90.75 81 LEU A C 1
ATOM 636 O O . LEU A 1 81 ? -13.852 2.466 8.931 1.00 90.75 81 LEU A O 1
ATOM 640 N N . VAL A 1 82 ? -15.785 1.864 7.960 1.00 89.12 82 VAL A N 1
ATOM 641 C CA . VAL A 1 82 ? -15.967 3.113 7.200 1.00 89.12 82 VAL A CA 1
ATOM 642 C C . VAL A 1 82 ? -15.853 4.362 8.086 1.00 89.12 82 VAL A C 1
ATOM 644 O O . VAL A 1 82 ? -15.056 5.239 7.744 1.00 89.12 82 VAL A O 1
ATOM 647 N N . PRO A 1 83 ? -16.534 4.473 9.247 1.00 85.94 83 PRO A N 1
ATOM 648 C CA . PRO A 1 83 ? -16.409 5.666 10.088 1.00 85.94 83 PRO A CA 1
ATOM 649 C C . PRO A 1 83 ? -14.986 5.865 10.633 1.00 85.94 83 PRO A C 1
ATOM 651 O O . PRO A 1 83 ? -14.510 6.995 10.745 1.00 85.94 83 PRO A O 1
ATOM 654 N N . LEU A 1 84 ? -14.278 4.770 10.938 1.00 87.56 84 LEU A N 1
ATOM 655 C CA . LEU A 1 84 ? -12.898 4.812 11.433 1.00 87.56 84 LEU A CA 1
ATOM 656 C C . LEU A 1 84 ? -11.938 5.303 10.351 1.00 87.56 84 LEU A C 1
ATOM 658 O O . LEU A 1 84 ? -11.091 6.152 10.625 1.00 87.56 84 LEU A O 1
ATOM 662 N N . TYR A 1 85 ? -12.100 4.815 9.121 1.00 86.44 85 TYR A N 1
ATOM 663 C CA . TYR A 1 85 ? -11.302 5.263 7.986 1.00 86.44 85 TYR A CA 1
ATOM 664 C C . TYR A 1 85 ? -11.629 6.688 7.557 1.00 86.44 85 TYR A C 1
ATOM 666 O O . TYR A 1 85 ? -10.718 7.413 7.170 1.00 86.44 85 TYR A O 1
ATOM 674 N N . GLN A 1 86 ? -12.877 7.141 7.707 1.00 81.00 86 GLN A N 1
ATOM 675 C CA . GLN A 1 86 ? -13.203 8.558 7.545 1.00 81.00 86 GLN A CA 1
ATOM 676 C C . GLN A 1 86 ? -12.376 9.407 8.517 1.00 81.00 86 GLN A C 1
ATOM 678 O O . GLN A 1 86 ? -11.702 10.338 8.087 1.00 81.00 86 GLN A O 1
ATOM 683 N N . ALA A 1 87 ? -12.338 9.070 9.807 1.00 79.75 87 ALA A N 1
ATOM 684 C CA . ALA A 1 87 ? -11.509 9.822 10.747 1.00 79.75 87 ALA A CA 1
ATOM 685 C C . ALA A 1 87 ? -10.008 9.689 10.476 1.00 79.75 87 ALA A C 1
ATOM 687 O O . ALA A 1 87 ? -9.310 10.695 10.537 1.00 79.75 87 ALA A O 1
ATOM 688 N N . ALA A 1 88 ? -9.511 8.496 10.133 1.00 80.81 88 ALA A N 1
ATOM 689 C CA . ALA A 1 88 ? -8.108 8.300 9.769 1.00 80.81 88 ALA A CA 1
ATOM 690 C C . ALA A 1 88 ? -7.705 9.186 8.584 1.00 80.81 88 ALA A C 1
ATOM 692 O O . ALA A 1 88 ? -6.694 9.879 8.639 1.00 80.81 88 ALA A O 1
ATOM 693 N N . MET A 1 89 ? -8.546 9.239 7.555 1.00 75.94 89 MET A N 1
ATOM 694 C CA . MET A 1 89 ? -8.388 10.112 6.402 1.00 75.94 89 MET A CA 1
ATOM 695 C C . MET A 1 89 ? -8.377 11.597 6.803 1.00 75.94 89 MET A C 1
ATOM 697 O O . MET A 1 89 ? -7.475 12.327 6.402 1.00 75.94 89 MET A O 1
ATOM 701 N N . PHE A 1 90 ? -9.324 12.056 7.628 1.00 69.19 90 PHE A N 1
ATOM 702 C CA . PHE A 1 90 ? -9.341 13.442 8.123 1.00 69.19 90 PHE A CA 1
ATOM 703 C C . PHE A 1 90 ? -8.120 13.791 8.980 1.00 69.19 90 PHE A C 1
ATOM 705 O O . PHE A 1 90 ? -7.584 14.894 8.852 1.00 69.19 90 PHE A O 1
ATOM 712 N N . SER A 1 91 ? -7.627 12.849 9.782 1.00 68.88 91 SER A N 1
ATOM 713 C CA . SER A 1 91 ? -6.377 13.011 10.522 1.00 68.88 91 SER A CA 1
ATOM 714 C C . SER A 1 91 ? -5.163 13.126 9.600 1.00 68.88 91 SER A C 1
ATOM 716 O O . SER A 1 91 ? -4.304 13.984 9.789 1.00 68.88 91 SER A O 1
ATOM 718 N N . LEU A 1 92 ? -5.099 12.321 8.539 1.00 65.50 92 LEU A N 1
ATOM 719 C CA . LEU A 1 92 ? -4.028 12.429 7.547 1.00 65.50 92 LEU A CA 1
ATOM 720 C C . LEU A 1 92 ? -4.045 13.781 6.818 1.00 65.50 92 LEU A C 1
ATOM 722 O O . LEU A 1 92 ? -2.986 14.326 6.520 1.00 65.50 92 LEU A O 1
ATOM 726 N N . LEU A 1 93 ? -5.228 14.357 6.595 1.00 60.09 93 LEU A N 1
ATOM 727 C CA . LEU A 1 93 ? -5.388 15.669 5.960 1.00 60.09 93 LEU A CA 1
ATOM 728 C C . LEU A 1 93 ? -5.034 16.839 6.878 1.00 60.09 93 LEU A C 1
ATOM 730 O O . LEU A 1 93 ? -4.479 17.835 6.415 1.00 60.09 93 LEU A O 1
ATOM 734 N N . GLY A 1 94 ? -5.367 16.739 8.167 1.00 52.31 94 GLY A N 1
ATOM 735 C CA . GLY A 1 94 ? -5.065 17.769 9.162 1.00 52.31 94 GLY A CA 1
ATOM 736 C C . GLY A 1 94 ? -3.612 17.755 9.640 1.00 52.31 94 GLY A C 1
ATOM 737 O O . GLY A 1 94 ? -3.117 18.763 10.131 1.00 52.31 94 GLY A O 1
ATOM 738 N N . GLY A 1 95 ? -2.915 16.624 9.507 1.00 47.38 95 GLY A N 1
ATOM 739 C CA . GLY A 1 95 ? -1.534 16.418 9.950 1.00 47.38 95 GLY A CA 1
ATOM 740 C C . GLY A 1 95 ? -0.450 17.047 9.072 1.00 47.38 95 GLY A C 1
ATOM 741 O O . GLY A 1 95 ? 0.720 16.738 9.268 1.00 47.38 95 GLY A O 1
ATOM 742 N N . HIS A 1 96 ? -0.811 17.858 8.075 1.00 50.34 96 HIS A N 1
ATOM 743 C CA . HIS A 1 96 ? 0.114 18.483 7.115 1.00 50.34 96 HIS A CA 1
ATOM 744 C C . HIS A 1 96 ? -0.056 20.007 7.021 1.00 50.34 96 HIS A C 1
ATOM 746 O O . HIS A 1 96 ? 0.339 20.617 6.033 1.00 50.34 96 HIS A O 1
ATOM 752 N N . VAL A 1 97 ? -0.616 20.631 8.060 1.00 42.59 97 VAL A N 1
ATOM 753 C CA . VAL A 1 97 ? -0.733 22.090 8.152 1.00 42.59 97 VAL A CA 1
ATOM 754 C C . VAL A 1 97 ? 0.597 22.673 8.635 1.00 42.59 97 VAL A C 1
ATOM 756 O O . VAL A 1 97 ? 0.810 22.826 9.832 1.00 42.59 97 VAL A O 1
ATOM 759 N N . ASP A 1 98 ? 1.489 23.011 7.705 1.00 39.09 98 ASP A N 1
ATOM 760 C CA . ASP A 1 98 ? 2.526 24.019 7.958 1.00 39.09 98 ASP A CA 1
ATOM 761 C C . ASP A 1 98 ? 2.023 25.402 7.500 1.00 39.09 98 ASP A C 1
ATOM 763 O O . ASP A 1 98 ? 1.122 25.489 6.665 1.00 39.09 98 ASP A O 1
ATOM 767 N N . ASN A 1 99 ? 2.581 26.470 8.085 1.00 40.31 99 ASN A N 1
ATOM 768 C CA . ASN A 1 99 ? 2.093 27.867 8.178 1.00 40.31 99 ASN A CA 1
ATOM 769 C C . ASN A 1 99 ? 1.661 28.632 6.894 1.00 40.31 99 ASN A C 1
ATOM 771 O O . ASN A 1 99 ? 1.393 29.830 6.965 1.00 40.31 99 ASN A O 1
ATOM 775 N N . GLU A 1 100 ? 1.502 27.977 5.748 1.00 39.69 100 GLU A N 1
ATOM 776 C CA . GLU A 1 100 ? 0.863 28.509 4.541 1.00 39.69 100 GLU A CA 1
ATOM 777 C C . GLU A 1 100 ? -0.052 27.442 3.902 1.00 39.69 100 GLU A C 1
ATOM 779 O O . GLU A 1 100 ? 0.330 26.786 2.950 1.00 39.69 100 GLU A O 1
ATOM 784 N N . LEU A 1 101 ? -1.278 27.257 4.415 1.00 37.56 101 LEU A N 1
ATOM 785 C CA . LEU A 1 101 ? -2.444 26.696 3.688 1.00 37.56 101 LEU A CA 1
ATOM 786 C C . LEU A 1 101 ? -2.214 25.472 2.755 1.00 37.56 101 LEU A C 1
ATOM 788 O O . LEU A 1 101 ? -2.878 25.356 1.721 1.00 37.56 101 LEU A O 1
ATOM 792 N N . H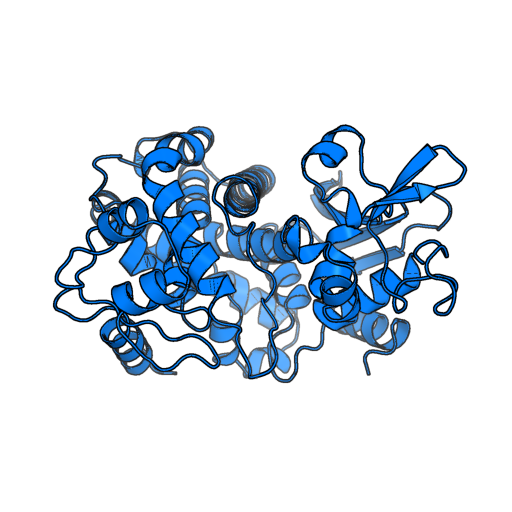IS A 1 102 ? -1.353 24.521 3.113 1.00 39.94 102 HIS A N 1
ATOM 793 C CA . HIS A 1 102 ? -1.200 23.276 2.356 1.00 39.94 102 HIS A CA 1
ATOM 794 C C . HIS A 1 102 ? -1.979 22.141 3.035 1.00 39.94 102 HIS A C 1
ATOM 796 O O . HIS A 1 102 ? -1.570 21.602 4.054 1.00 39.94 102 HIS A O 1
ATOM 802 N N . PHE A 1 103 ? -3.133 21.773 2.471 1.00 37.66 103 PHE A N 1
ATOM 803 C CA . PHE A 1 103 ? -3.829 20.527 2.810 1.00 37.66 103 PHE A CA 1
ATOM 804 C C . PHE A 1 103 ? -3.188 19.382 2.008 1.00 37.66 103 PHE A C 1
ATOM 806 O O . PHE A 1 103 ? -3.288 19.362 0.782 1.00 37.66 103 PHE A O 1
ATOM 813 N N . GLY A 1 104 ? -2.505 18.441 2.665 1.00 43.59 104 GLY A N 1
ATOM 814 C CA . GLY A 1 104 ? -1.750 17.378 1.988 1.00 43.59 104 GLY A CA 1
ATOM 815 C C . GLY A 1 104 ? -2.483 16.029 1.837 1.00 43.59 104 GLY A C 1
ATOM 816 O O . GLY A 1 104 ? -2.708 15.334 2.818 1.00 43.59 104 GLY A O 1
ATOM 817 N N . LEU A 1 105 ? -2.770 15.645 0.584 1.00 50.88 105 LEU A N 1
ATOM 818 C CA . LEU A 1 105 ? -2.485 14.349 -0.088 1.00 50.88 105 LEU A CA 1
ATOM 819 C C . LEU A 1 105 ? -3.056 12.973 0.372 1.00 50.88 105 LEU A C 1
ATOM 821 O O . LEU A 1 105 ? -2.515 11.962 -0.079 1.00 50.88 105 LEU A O 1
ATOM 825 N N . PHE A 1 106 ? -4.138 12.863 1.163 1.00 54.28 106 PHE A N 1
ATOM 826 C CA . PHE A 1 106 ? -4.643 11.529 1.606 1.00 54.28 106 PHE A CA 1
ATOM 827 C C . PHE A 1 106 ? -6.177 11.310 1.708 1.00 54.28 106 PHE A C 1
ATOM 829 O O . PHE A 1 106 ? -6.629 10.317 2.265 1.00 54.28 106 PHE A O 1
ATOM 836 N N . THR A 1 107 ? -7.029 12.170 1.167 1.00 52.59 107 THR A N 1
ATOM 837 C CA . THR A 1 107 ? -8.520 12.162 1.293 1.00 52.59 107 THR A CA 1
ATOM 838 C C . THR A 1 107 ? -9.332 10.884 0.775 1.00 52.59 107 THR A C 1
ATOM 840 O O . THR A 1 107 ? -10.536 10.991 0.588 1.00 52.59 107 THR A O 1
ATOM 843 N N . ASN A 1 108 ? -8.698 9.736 0.401 1.00 59.81 108 ASN A N 1
ATOM 844 C CA . ASN A 1 108 ? -9.035 8.515 -0.482 1.00 59.81 108 ASN A CA 1
ATOM 845 C C . ASN A 1 108 ? -8.242 7.333 0.058 1.00 59.81 108 ASN A C 1
ATOM 847 O O . ASN A 1 108 ? -8.370 6.205 -0.416 1.00 59.81 108 ASN A O 1
ATOM 851 N N . HIS A 1 109 ? -7.484 7.577 1.120 1.00 69.50 109 HIS A N 1
ATOM 852 C CA . HIS A 1 109 ? -7.198 6.591 2.133 1.00 69.50 109 HIS A CA 1
ATOM 853 C C . HIS A 1 109 ? -8.497 6.161 2.855 1.00 69.50 109 HIS A C 1
ATOM 855 O O . HIS A 1 109 ? -8.559 6.068 4.077 1.00 69.50 109 HIS A O 1
ATOM 861 N N . THR A 1 110 ? -9.571 5.994 2.080 1.00 74.25 110 THR A N 1
ATOM 862 C CA . THR A 1 110 ? -10.920 5.619 2.462 1.00 74.25 110 THR A CA 1
ATOM 863 C C . THR A 1 110 ? -11.061 4.115 2.341 1.00 74.25 110 THR A C 1
ATOM 865 O O . THR A 1 110 ? -10.266 3.432 1.689 1.00 74.25 110 THR A O 1
ATOM 868 N N . TYR A 1 111 ? -12.130 3.612 2.947 1.00 80.75 111 TYR A N 1
ATOM 869 C CA . TYR A 1 111 ? -12.475 2.207 2.865 1.00 80.75 111 TYR A CA 1
ATOM 870 C C . TYR A 1 111 ? -12.725 1.742 1.420 1.00 80.75 111 TYR A C 1
ATOM 872 O O . TYR A 1 111 ? -12.241 0.689 1.013 1.00 80.75 111 TYR A O 1
ATOM 880 N N . ASP A 1 112 ? -13.422 2.561 0.629 1.00 80.25 112 ASP A N 1
ATOM 881 C CA . ASP A 1 112 ? -13.906 2.188 -0.709 1.00 80.25 112 ASP A CA 1
ATOM 882 C C . ASP A 1 112 ? -12.854 2.273 -1.812 1.00 80.25 112 ASP A C 1
ATOM 884 O O . ASP A 1 112 ? -13.091 1.789 -2.915 1.00 80.25 112 ASP A O 1
ATOM 888 N N . ASN A 1 113 ? -11.708 2.897 -1.547 1.00 77.94 113 ASN A N 1
ATOM 889 C CA . ASN A 1 113 ? -10.659 3.088 -2.546 1.00 77.94 113 ASN A CA 1
ATOM 890 C C . ASN A 1 113 ? -9.410 2.321 -2.123 1.00 77.94 113 ASN A C 1
ATOM 892 O O . ASN A 1 113 ? -9.386 1.098 -2.262 1.00 77.94 113 ASN A O 1
ATOM 896 N N . HIS A 1 114 ? -8.448 2.999 -1.495 1.00 84.75 114 HIS A N 1
ATOM 897 C CA . HIS A 1 114 ? -7.179 2.403 -1.082 1.00 84.75 114 HIS A CA 1
ATOM 898 C C . HIS A 1 114 ? -7.349 1.075 -0.320 1.00 84.75 114 HIS A C 1
ATOM 900 O O . HIS A 1 114 ? -6.728 0.073 -0.661 1.00 84.75 114 HIS A O 1
ATOM 906 N N . ILE A 1 115 ? -8.236 1.019 0.680 1.00 89.75 115 ILE A N 1
ATOM 907 C CA . ILE A 1 115 ? -8.379 -0.192 1.501 1.00 89.75 115 ILE A CA 1
ATOM 908 C C . ILE A 1 115 ? -8.998 -1.350 0.723 1.00 89.75 115 ILE A C 1
ATOM 910 O O . ILE A 1 115 ? -8.536 -2.481 0.870 1.00 89.75 115 ILE A O 1
ATOM 914 N N . ARG A 1 116 ? -9.987 -1.082 -0.136 1.00 89.62 116 ARG A N 1
ATOM 915 C CA . ARG A 1 116 ? -10.529 -2.090 -1.054 1.00 89.62 116 ARG A CA 1
ATOM 916 C C . ARG A 1 116 ? -9.443 -2.627 -1.972 1.00 89.62 116 ARG A C 1
ATOM 918 O O . ARG A 1 116 ? -9.271 -3.839 -2.066 1.00 89.62 116 ARG A O 1
ATOM 925 N N . HIS A 1 117 ? -8.697 -1.725 -2.606 1.00 87.06 117 HIS A N 1
ATOM 926 C CA . HIS A 1 117 ? -7.652 -2.083 -3.554 1.00 87.06 117 HIS A CA 1
ATOM 927 C C . HIS A 1 117 ? -6.581 -2.952 -2.896 1.00 87.06 117 HIS A C 1
ATOM 929 O O . HIS A 1 117 ? -6.218 -4.006 -3.421 1.00 87.06 117 HIS A O 1
ATOM 935 N N . VAL A 1 118 ? -6.102 -2.543 -1.718 1.00 91.44 118 VAL A N 1
ATOM 936 C CA . VAL A 1 118 ? -5.097 -3.301 -0.973 1.00 91.44 118 VAL A CA 1
ATOM 937 C C . VAL A 1 118 ? -5.652 -4.649 -0.522 1.00 91.44 118 VAL A C 1
ATOM 939 O O . VAL A 1 118 ? -4.970 -5.658 -0.671 1.00 91.44 118 VAL A O 1
ATOM 942 N N . ALA A 1 119 ? -6.890 -4.712 -0.031 1.00 94.31 119 ALA A N 1
ATOM 943 C CA . ALA A 1 119 ? -7.522 -5.963 0.385 1.00 94.31 119 ALA A CA 1
ATOM 944 C C . ALA A 1 119 ? -7.652 -6.966 -0.773 1.00 94.31 119 ALA A C 1
ATOM 946 O O . ALA A 1 119 ? -7.136 -8.085 -0.693 1.00 94.31 119 ALA A O 1
ATOM 947 N N . GLU A 1 120 ? -8.270 -6.552 -1.879 1.00 92.88 120 GLU A N 1
ATOM 948 C CA . GLU A 1 120 ? -8.427 -7.371 -3.087 1.00 92.88 120 GLU A CA 1
ATOM 949 C C . GLU A 1 120 ? -7.071 -7.767 -3.687 1.00 92.88 120 GLU A C 1
ATOM 951 O O . GLU A 1 120 ? -6.862 -8.922 -4.069 1.00 92.88 120 GLU A O 1
ATOM 956 N N . GLY A 1 121 ? -6.123 -6.828 -3.730 1.00 93.00 121 GLY A N 1
ATOM 957 C CA . GLY A 1 121 ? -4.775 -7.061 -4.231 1.00 93.00 121 GLY A CA 1
ATOM 958 C C . GLY A 1 121 ? -4.004 -8.073 -3.387 1.00 93.00 121 GLY A C 1
ATOM 959 O O . GLY A 1 121 ? -3.351 -8.951 -3.952 1.00 93.00 121 GLY A O 1
ATOM 960 N N . VAL A 1 122 ? -4.108 -8.005 -2.054 1.00 95.75 122 VAL A N 1
ATOM 961 C CA . VAL A 1 122 ? -3.472 -8.961 -1.133 1.00 95.75 122 VAL A CA 1
ATOM 962 C C . VAL A 1 122 ? -4.033 -10.362 -1.331 1.00 95.75 122 VAL A C 1
ATOM 964 O O . VAL A 1 122 ? -3.254 -11.308 -1.461 1.00 95.75 122 VAL A O 1
ATOM 967 N N . ASP A 1 123 ? -5.356 -10.516 -1.410 1.00 95.81 123 ASP A N 1
ATOM 968 C CA . ASP A 1 123 ? -5.953 -11.834 -1.648 1.00 95.81 123 ASP A CA 1
ATOM 969 C C . ASP A 1 123 ? -5.557 -12.396 -3.014 1.00 95.81 123 ASP A C 1
ATOM 971 O O . ASP A 1 123 ? -5.101 -13.537 -3.107 1.00 95.81 123 ASP A O 1
ATOM 975 N N . ARG A 1 124 ? -5.609 -11.569 -4.066 1.00 93.88 124 ARG A N 1
ATOM 976 C CA . ARG A 1 124 ? -5.129 -11.946 -5.401 1.00 93.88 124 ARG A CA 1
ATOM 977 C C . ARG A 1 124 ? -3.661 -12.380 -5.375 1.00 93.88 124 ARG A C 1
ATOM 979 O O . ARG A 1 124 ? -3.309 -13.353 -6.043 1.00 93.88 124 ARG A O 1
ATOM 986 N N . ALA A 1 125 ? -2.813 -11.699 -4.605 1.00 93.88 125 ALA A N 1
ATOM 987 C CA . ALA A 1 125 ? -1.390 -12.021 -4.493 1.00 93.88 125 ALA A CA 1
ATOM 988 C C . ALA A 1 125 ? -1.175 -13.395 -3.868 1.00 93.88 125 ALA A C 1
ATOM 990 O O . ALA A 1 125 ? -0.426 -14.216 -4.396 1.00 93.88 125 ALA A O 1
ATOM 991 N N . LEU A 1 126 ? -1.894 -13.661 -2.781 1.00 95.69 126 LEU A N 1
ATOM 992 C CA . LEU A 1 126 ? -1.830 -14.923 -2.060 1.00 95.69 126 LEU A CA 1
ATOM 993 C C . LEU A 1 126 ? -2.402 -16.088 -2.885 1.00 95.69 126 LEU A C 1
ATOM 995 O O . LEU A 1 126 ? -1.829 -17.177 -2.853 1.00 95.69 126 LEU A O 1
ATOM 999 N N . ILE A 1 127 ? -3.465 -15.865 -3.670 1.00 94.69 127 ILE A N 1
ATOM 1000 C CA . ILE A 1 127 ? -3.994 -16.855 -4.627 1.00 94.69 127 ILE A CA 1
ATOM 1001 C C . ILE A 1 127 ? -2.940 -17.202 -5.681 1.00 94.69 127 ILE A C 1
ATOM 1003 O O . ILE A 1 127 ? -2.683 -18.380 -5.925 1.00 94.69 127 ILE A O 1
ATOM 1007 N N . LEU A 1 128 ? -2.319 -16.194 -6.302 1.00 92.19 128 LEU A N 1
ATOM 1008 C CA . LEU A 1 128 ? -1.315 -16.399 -7.354 1.00 92.19 128 LEU A CA 1
ATOM 1009 C C . LEU A 1 128 ? -0.052 -17.109 -6.841 1.00 92.19 128 LEU A C 1
ATOM 1011 O O . LEU A 1 128 ? 0.596 -17.832 -7.602 1.00 92.19 128 LEU A O 1
ATOM 1015 N N . ALA A 1 129 ? 0.276 -16.920 -5.562 1.00 92.31 129 ALA A N 1
ATOM 1016 C CA . ALA A 1 129 ? 1.360 -17.613 -4.868 1.00 92.31 129 ALA A CA 1
ATOM 1017 C C . ALA A 1 129 ? 0.962 -19.017 -4.361 1.00 92.31 129 ALA A C 1
ATOM 1019 O O . ALA A 1 129 ? 1.795 -19.745 -3.826 1.00 92.31 129 ALA A O 1
ATOM 1020 N N . GLY A 1 130 ? -0.301 -19.427 -4.530 1.00 93.81 130 GLY A N 1
ATOM 1021 C CA . GLY A 1 130 ? -0.782 -20.756 -4.147 1.00 93.81 130 GLY A CA 1
ATOM 1022 C C . GLY A 1 130 ? -0.954 -20.958 -2.639 1.00 93.81 130 GLY A C 1
ATOM 1023 O O . GLY A 1 130 ? -0.886 -22.094 -2.165 1.00 93.81 130 GLY A O 1
ATOM 1024 N N . HIS A 1 131 ? -1.164 -19.885 -1.872 1.00 95.75 131 HIS A N 1
ATOM 1025 C CA . HIS A 1 131 ? -1.384 -19.974 -0.429 1.00 95.75 131 HIS A CA 1
ATOM 1026 C C . HIS A 1 131 ? -2.803 -20.437 -0.070 1.00 95.75 131 HIS A C 1
ATOM 1028 O O . HIS A 1 131 ? -3.763 -20.261 -0.824 1.00 95.75 131 HIS A O 1
ATOM 1034 N N . ASP A 1 132 ? -2.931 -21.047 1.111 1.00 96.56 132 ASP A N 1
ATOM 1035 C CA . ASP A 1 132 ? -4.191 -21.603 1.594 1.00 96.56 132 ASP A CA 1
ATOM 1036 C C . ASP A 1 132 ? -5.207 -20.533 2.039 1.00 96.56 132 ASP A C 1
ATOM 1038 O O . ASP A 1 132 ? -4.916 -19.338 2.150 1.00 96.56 132 ASP A O 1
ATOM 1042 N N . SER A 1 133 ? -6.439 -20.979 2.300 1.00 96.50 133 SER A N 1
ATOM 1043 C CA . SER A 1 133 ? -7.530 -20.095 2.715 1.00 96.50 133 SER A CA 1
ATOM 1044 C C . SER A 1 133 ? -7.282 -19.416 4.065 1.00 96.50 133 SER A C 1
ATOM 1046 O O . SER A 1 133 ? -7.792 -18.319 4.269 1.00 96.50 133 SER A O 1
ATOM 1048 N N . GLU A 1 134 ? -6.542 -20.029 4.995 1.00 97.19 134 GLU A N 1
ATOM 1049 C CA . GLU A 1 134 ? -6.283 -19.428 6.309 1.00 97.19 134 GLU A CA 1
ATOM 1050 C C . GLU A 1 134 ? -5.335 -18.234 6.169 1.00 97.19 134 GLU A C 1
ATOM 1052 O O . GLU A 1 134 ? -5.619 -17.155 6.695 1.00 97.19 134 GLU A O 1
ATOM 1057 N N . THR A 1 135 ? -4.248 -18.407 5.412 1.00 97.69 135 THR A N 1
ATOM 1058 C CA . THR A 1 135 ? -3.310 -17.336 5.063 1.00 97.69 135 THR A CA 1
ATOM 1059 C C . THR A 1 135 ? -4.017 -16.210 4.314 1.00 97.69 135 THR A C 1
ATOM 1061 O O . THR A 1 135 ? -3.815 -15.041 4.639 1.00 97.69 135 THR A O 1
ATOM 1064 N N . ARG A 1 136 ? -4.902 -16.538 3.366 1.00 97.88 136 ARG A N 1
ATOM 1065 C CA . ARG A 1 136 ? -5.722 -15.551 2.644 1.00 97.88 136 ARG A CA 1
ATOM 1066 C C . ARG A 1 136 ? -6.634 -14.742 3.570 1.00 97.88 136 ARG A C 1
ATOM 1068 O O . ARG A 1 136 ? -6.604 -13.516 3.516 1.00 97.88 136 ARG A O 1
ATOM 1075 N N . VAL A 1 137 ? -7.363 -15.399 4.482 1.00 98.06 137 VAL A N 1
ATOM 1076 C CA . VAL A 1 137 ? -8.177 -14.720 5.512 1.00 98.06 137 VAL A CA 1
ATOM 1077 C C . VAL A 1 137 ? -7.310 -13.790 6.365 1.00 98.06 137 VAL A C 1
ATOM 1079 O O . VAL A 1 137 ? -7.659 -12.632 6.575 1.00 98.06 137 VAL A O 1
ATOM 1082 N N . ASN A 1 138 ? -6.159 -14.266 6.846 1.00 98.12 138 ASN A N 1
ATOM 1083 C CA . ASN A 1 138 ? -5.258 -13.455 7.668 1.00 98.12 138 ASN A CA 1
ATOM 1084 C C . ASN A 1 138 ? -4.723 -12.233 6.890 1.00 98.12 138 ASN A C 1
ATOM 1086 O O . ASN A 1 138 ? -4.639 -11.141 7.454 1.00 98.12 138 ASN A O 1
ATOM 1090 N N . GLY A 1 139 ? -4.390 -12.407 5.607 1.00 97.56 139 GLY A N 1
ATOM 1091 C CA . GLY A 1 139 ? -3.950 -11.336 4.712 1.00 97.56 139 GLY A CA 1
ATOM 1092 C C . GLY A 1 139 ? -5.028 -10.277 4.497 1.00 97.56 139 GLY A C 1
ATOM 1093 O O . GLY A 1 139 ? -4.758 -9.096 4.699 1.00 97.56 139 GLY A O 1
ATOM 1094 N N . GLN A 1 140 ? -6.257 -10.698 4.189 1.00 97.44 140 GLN A N 1
ATOM 1095 C CA . GLN A 1 140 ? -7.431 -9.825 4.063 1.00 97.44 140 GLN A CA 1
ATOM 1096 C C . GLN A 1 140 ? -7.687 -9.020 5.344 1.00 97.44 140 GLN A C 1
ATOM 1098 O O . GLN A 1 140 ? -7.806 -7.799 5.292 1.00 97.44 140 GLN A O 1
ATOM 1103 N N . ILE A 1 141 ? -7.679 -9.671 6.516 1.00 97.81 141 ILE A N 1
ATOM 1104 C CA . ILE A 1 141 ? -7.861 -8.984 7.806 1.00 97.81 141 ILE A CA 1
ATOM 1105 C C . ILE A 1 141 ? -6.754 -7.951 8.040 1.00 97.81 141 ILE A C 1
ATOM 1107 O O . ILE A 1 141 ? -7.038 -6.838 8.477 1.00 97.81 141 ILE A O 1
ATOM 1111 N N . ALA A 1 142 ? -5.493 -8.300 7.770 1.00 97.19 142 ALA A N 1
ATOM 1112 C CA . ALA A 1 142 ? -4.392 -7.351 7.902 1.00 97.19 142 ALA A CA 1
ATOM 1113 C C . ALA A 1 142 ? -4.568 -6.161 6.946 1.00 97.19 142 ALA A C 1
ATOM 1115 O O . ALA A 1 142 ? -4.429 -5.018 7.376 1.00 97.19 142 ALA A O 1
ATOM 1116 N N . ALA A 1 143 ? -4.942 -6.417 5.691 1.00 95.81 143 ALA A N 1
ATOM 1117 C CA . ALA A 1 143 ? -5.165 -5.399 4.672 1.00 95.81 143 ALA A CA 1
ATOM 1118 C C . ALA A 1 143 ? -6.295 -4.425 5.035 1.00 95.81 143 ALA A C 1
ATOM 1120 O O . ALA A 1 143 ? -6.100 -3.218 4.943 1.00 95.81 143 ALA A O 1
ATOM 1121 N N . ILE A 1 144 ? -7.436 -4.891 5.544 1.00 95.75 144 ILE A N 1
ATOM 1122 C CA . ILE A 1 144 ? -8.536 -3.982 5.913 1.00 95.75 144 ILE A CA 1
ATOM 1123 C C . ILE A 1 144 ? -8.317 -3.230 7.234 1.00 95.75 144 ILE A C 1
ATOM 1125 O O . ILE A 1 144 ? -9.156 -2.420 7.612 1.00 95.75 144 ILE A O 1
ATOM 1129 N N . LEU A 1 145 ? -7.238 -3.519 7.973 1.00 94.94 145 LEU A N 1
ATOM 1130 C CA . LEU A 1 145 ? -6.962 -2.922 9.287 1.00 94.94 145 LEU A CA 1
ATOM 1131 C C . LEU A 1 145 ? -5.667 -2.106 9.348 1.00 94.94 145 LEU A C 1
ATOM 1133 O O . LEU A 1 145 ? -5.509 -1.320 10.287 1.00 94.94 145 LEU A O 1
ATOM 1137 N N . HIS A 1 146 ? -4.735 -2.305 8.407 1.00 93.19 146 HIS A N 1
ATOM 1138 C CA . HIS A 1 146 ? -3.347 -1.842 8.537 1.00 93.19 146 HIS A CA 1
ATOM 1139 C C . HIS A 1 146 ? -3.215 -0.337 8.782 1.00 93.19 146 HIS A C 1
ATOM 1141 O O . HIS A 1 146 ? -2.399 0.075 9.611 1.00 93.19 146 HIS A O 1
ATOM 1147 N N . ASP A 1 147 ? -4.079 0.451 8.141 1.00 90.31 147 ASP A N 1
ATOM 1148 C CA . ASP A 1 147 ? -3.976 1.908 8.114 1.00 90.31 147 ASP A CA 1
ATOM 1149 C C . ASP A 1 147 ? -5.007 2.671 8.948 1.00 90.31 147 ASP A C 1
ATOM 1151 O O . ASP A 1 147 ? -4.921 3.894 9.053 1.00 90.31 147 ASP A O 1
ATOM 1155 N N . ILE A 1 148 ? -5.920 1.985 9.645 1.00 89.31 148 ILE A N 1
ATOM 1156 C CA . ILE A 1 148 ? -6.812 2.625 10.633 1.00 89.31 148 ILE A CA 1
ATOM 1157 C C . ILE A 1 148 ? -6.040 3.481 11.651 1.00 89.31 148 ILE A C 1
ATOM 1159 O O . ILE A 1 148 ? -6.467 4.604 11.940 1.00 89.31 148 ILE A O 1
ATOM 1163 N N . PRO A 1 149 ? -4.901 3.022 12.216 1.00 89.00 149 PRO A N 1
ATOM 1164 C CA . PRO A 1 149 ? -4.219 3.778 13.260 1.00 89.00 149 PRO A CA 1
ATOM 1165 C C . PRO A 1 149 ? -3.567 5.080 12.778 1.00 89.00 149 PRO A C 1
ATOM 1167 O O . PRO A 1 149 ? -3.078 5.849 13.611 1.00 89.00 149 PRO A O 1
ATOM 1170 N N . ASN A 1 150 ? -3.606 5.374 11.473 1.00 83.12 150 ASN A N 1
ATOM 1171 C CA . ASN A 1 150 ? -3.295 6.705 10.958 1.00 83.12 150 ASN A CA 1
ATOM 1172 C C . ASN A 1 150 ? -4.198 7.791 11.551 1.00 83.12 150 ASN A C 1
ATOM 1174 O O . ASN A 1 150 ? -3.807 8.949 11.542 1.00 83.12 150 ASN A O 1
ATOM 1178 N N . VAL A 1 151 ? -5.342 7.441 12.149 1.00 83.88 151 VAL A N 1
ATOM 1179 C CA . VAL A 1 151 ? -6.139 8.381 12.951 1.00 83.88 151 VAL A CA 1
ATOM 1180 C C . VAL A 1 151 ? -5.364 8.983 14.133 1.00 83.88 151 VAL A C 1
ATOM 1182 O O . VAL A 1 151 ? -5.682 10.093 14.556 1.00 83.88 151 VAL A O 1
ATOM 1185 N N . LEU A 1 152 ? -4.355 8.272 14.660 1.00 83.00 152 LEU A N 1
ATOM 1186 C CA . LEU A 1 152 ? -3.525 8.722 15.784 1.00 83.00 152 LEU A CA 1
ATOM 1187 C C . LEU A 1 152 ? -2.141 9.191 15.364 1.00 83.00 152 LEU A C 1
ATOM 1189 O O . LEU A 1 152 ? -1.618 10.140 15.940 1.00 83.00 152 LEU A O 1
ATOM 1193 N N . SER A 1 153 ? -1.485 8.475 14.452 1.00 81.19 153 SER A N 1
ATOM 1194 C CA . SER A 1 153 ? -0.128 8.838 14.059 1.00 81.19 153 SER A CA 1
ATOM 1195 C C . SER A 1 153 ? 0.293 8.204 12.750 1.00 81.19 153 SER A C 1
ATOM 1197 O O . SER A 1 153 ? 0.336 6.983 12.627 1.00 81.19 153 SER A O 1
ATOM 1199 N N . ARG A 1 154 ? 0.739 9.042 11.812 1.00 77.31 154 ARG A N 1
ATOM 1200 C CA . ARG A 1 154 ? 1.296 8.578 10.538 1.00 77.31 154 ARG A CA 1
ATOM 1201 C C . ARG A 1 154 ? 2.649 7.894 10.707 1.00 77.31 154 ARG A C 1
ATOM 1203 O O . ARG A 1 154 ? 2.926 6.925 10.005 1.00 77.31 154 ARG A O 1
ATOM 1210 N N . SER A 1 155 ? 3.481 8.369 11.626 1.00 76.12 155 SER A N 1
ATOM 1211 C CA . SER A 1 155 ? 4.827 7.824 11.834 1.00 76.12 155 SER A CA 1
ATOM 1212 C C . SER A 1 155 ? 4.797 6.458 12.520 1.00 76.12 155 SER A C 1
ATOM 1214 O O . SER A 1 155 ? 5.721 5.673 12.348 1.00 76.12 155 SER A O 1
ATOM 1216 N N . TRP A 1 156 ? 3.722 6.149 13.254 1.00 79.88 156 TRP A N 1
ATOM 1217 C CA . TRP A 1 156 ? 3.649 4.962 14.113 1.00 79.88 156 TRP A CA 1
ATOM 1218 C C . TRP A 1 156 ? 2.455 4.035 13.841 1.00 79.88 156 TRP A C 1
ATOM 1220 O O . TRP A 1 156 ? 2.287 3.061 14.576 1.00 79.88 156 TRP A O 1
ATOM 1230 N N . HIS A 1 157 ? 1.624 4.297 12.823 1.00 85.94 157 HIS A N 1
ATOM 1231 C CA . HIS A 1 157 ? 0.375 3.550 12.587 1.00 85.94 157 HIS A CA 1
ATOM 1232 C C . HIS A 1 157 ? 0.584 2.028 12.523 1.00 85.94 157 HIS A C 1
ATOM 1234 O O . HIS A 1 157 ? -0.114 1.270 13.196 1.00 85.94 157 HIS A O 1
ATOM 1240 N N . HIS A 1 158 ? 1.622 1.587 11.819 1.00 84.81 158 HIS A N 1
ATOM 1241 C CA . HIS A 1 158 ? 2.000 0.186 11.672 1.00 84.81 158 HIS A CA 1
ATOM 1242 C C . HIS A 1 158 ? 2.286 -0.519 13.018 1.00 84.81 158 HIS A C 1
ATOM 1244 O O . HIS A 1 158 ? 1.989 -1.701 13.191 1.00 84.81 158 HIS A O 1
ATOM 1250 N N . LEU A 1 159 ? 2.788 0.196 14.037 1.00 83.44 159 LEU A N 1
ATOM 1251 C CA . LEU A 1 159 ? 2.984 -0.357 15.390 1.00 83.44 159 LEU A CA 1
ATOM 1252 C C . LEU A 1 159 ? 1.678 -0.436 16.189 1.00 83.44 159 LEU A C 1
ATOM 1254 O O . LEU A 1 159 ? 1.549 -1.258 17.101 1.00 83.44 159 LEU A O 1
ATOM 1258 N N . LEU A 1 160 ? 0.711 0.421 15.865 1.00 85.81 160 LEU A N 1
ATOM 1259 C CA . LEU A 1 160 ? -0.575 0.522 16.550 1.00 85.81 160 LEU A CA 1
ATOM 1260 C C . LEU A 1 160 ? -1.629 -0.443 15.980 1.00 85.81 160 LEU A C 1
ATOM 1262 O O . LEU A 1 160 ? -2.578 -0.774 16.697 1.00 85.81 160 LEU A O 1
ATOM 1266 N N . GLY A 1 161 ? -1.441 -0.940 14.750 1.00 86.50 161 GLY A N 1
ATOM 1267 C CA . GLY A 1 161 ? -2.399 -1.777 14.011 1.00 86.50 161 GLY A CA 1
ATOM 1268 C C . GLY A 1 161 ? -2.951 -2.942 14.821 1.00 86.50 161 GLY A C 1
ATOM 1269 O O . GLY A 1 161 ? -4.158 -3.066 15.004 1.00 86.50 161 GLY A O 1
ATOM 1270 N N . GLY A 1 162 ? -2.077 -3.745 15.435 1.00 87.00 162 GLY A N 1
ATOM 1271 C CA . GLY A 1 162 ? -2.525 -4.875 16.257 1.00 87.00 162 GLY A CA 1
ATOM 1272 C C . GLY A 1 162 ? -3.369 -4.469 17.466 1.00 87.00 162 GLY A C 1
ATOM 1273 O O . GLY A 1 162 ? -4.290 -5.182 17.862 1.00 87.00 162 GLY A O 1
ATOM 1274 N N . ARG A 1 163 ? -3.077 -3.322 18.085 1.00 86.38 163 ARG A N 1
ATOM 1275 C CA . ARG A 1 163 ? -3.863 -2.868 19.236 1.00 86.38 163 ARG A CA 1
ATOM 1276 C C . ARG A 1 163 ? -5.249 -2.409 18.791 1.00 86.38 163 ARG A C 1
ATOM 1278 O O . ARG A 1 163 ? -6.219 -2.802 19.429 1.00 86.38 163 ARG A O 1
ATOM 1285 N N . PHE A 1 164 ? -5.342 -1.668 17.688 1.00 87.25 164 PHE A N 1
ATOM 1286 C CA . PHE A 1 164 ? -6.618 -1.279 17.082 1.00 87.25 164 PHE A CA 1
ATOM 1287 C C . PHE A 1 164 ? -7.436 -2.491 16.636 1.00 87.25 164 PHE A C 1
ATOM 1289 O O . PHE A 1 164 ? -8.598 -2.603 17.012 1.00 87.25 164 PHE A O 1
ATOM 1296 N N . ALA A 1 165 ? -6.814 -3.447 15.944 1.00 91.00 165 ALA A N 1
ATOM 1297 C CA . ALA A 1 165 ? -7.467 -4.665 15.476 1.00 91.00 165 ALA A CA 1
ATOM 1298 C C . ALA A 1 165 ? -8.199 -5.412 16.604 1.00 91.00 165 ALA A C 1
ATOM 1300 O O . ALA A 1 165 ? -9.355 -5.786 16.449 1.00 91.00 165 ALA A O 1
ATOM 1301 N N . ARG A 1 166 ? -7.562 -5.566 17.774 1.00 89.75 166 ARG A N 1
ATOM 1302 C CA . ARG A 1 166 ? -8.178 -6.227 18.942 1.00 89.75 166 ARG A CA 1
ATOM 1303 C C . ARG A 1 166 ? -9.288 -5.419 19.601 1.00 89.75 166 ARG A C 1
ATOM 1305 O O . ARG A 1 166 ? -10.130 -6.008 20.267 1.00 89.75 166 ARG A O 1
ATOM 1312 N N . LEU A 1 167 ? -9.234 -4.094 19.506 1.00 86.94 167 LEU A N 1
ATOM 1313 C CA . LEU A 1 167 ? -10.266 -3.222 20.063 1.00 86.94 167 LEU A CA 1
ATOM 1314 C C . LEU A 1 167 ? -11.521 -3.246 19.191 1.00 86.94 167 LEU A C 1
ATOM 1316 O O . LEU A 1 167 ? -12.621 -3.334 19.724 1.00 86.94 167 LEU A O 1
ATOM 1320 N N . ILE A 1 168 ? -11.339 -3.207 17.870 1.00 90.38 168 ILE A N 1
ATOM 1321 C CA . ILE A 1 168 ? -12.432 -3.224 16.894 1.00 90.38 168 ILE A CA 1
ATOM 1322 C C . ILE A 1 168 ? -13.048 -4.629 16.806 1.00 90.38 168 ILE A C 1
ATOM 1324 O O . ILE A 1 168 ? -14.266 -4.770 16.858 1.00 90.38 168 ILE A O 1
ATOM 1328 N N . PHE A 1 169 ? -12.211 -5.671 16.732 1.00 93.56 169 PHE A N 1
ATOM 1329 C CA . PHE A 1 169 ? -12.621 -7.070 16.572 1.00 93.56 169 PHE A CA 1
ATOM 1330 C C . PHE A 1 169 ? -11.995 -7.963 17.664 1.00 93.56 169 PHE A C 1
ATOM 1332 O O . PHE A 1 169 ? -10.979 -8.628 17.428 1.00 93.56 169 PHE A O 1
ATOM 1339 N N . PRO A 1 170 ? -12.570 -8.029 18.881 1.00 91.50 170 PRO A N 1
ATOM 1340 C CA . PRO A 1 170 ? -11.956 -8.746 20.005 1.00 91.50 170 PRO A CA 1
ATOM 1341 C C . PRO A 1 170 ? -11.755 -10.244 19.786 1.00 91.50 170 PRO A C 1
ATOM 1343 O O . PRO A 1 170 ? -10.788 -10.802 20.309 1.00 91.50 170 PRO A O 1
ATOM 1346 N N . LYS A 1 171 ? -12.611 -10.880 18.974 1.00 93.12 171 LYS A N 1
ATOM 1347 C CA . LYS A 1 171 ? -12.491 -12.298 18.607 1.00 93.12 171 LYS A CA 1
ATOM 1348 C C . LYS A 1 171 ? -11.149 -12.642 17.965 1.00 93.12 171 LYS A C 1
ATOM 1350 O O . LYS A 1 171 ? -10.636 -13.739 18.171 1.00 93.12 171 LYS A O 1
ATOM 1355 N N . LEU A 1 172 ? -10.513 -11.684 17.279 1.00 93.62 172 LEU A N 1
ATOM 1356 C CA . LEU A 1 172 ? -9.173 -11.880 16.727 1.00 93.62 172 LEU A CA 1
ATOM 1357 C C . LEU A 1 172 ? -8.170 -12.297 17.810 1.00 93.62 172 LEU A C 1
ATOM 1359 O O . LEU A 1 172 ? -7.280 -13.095 17.538 1.00 93.62 172 LEU A O 1
ATOM 1363 N N . ALA A 1 173 ? -8.322 -11.803 19.043 1.00 89.94 173 ALA A N 1
ATOM 1364 C CA . ALA A 1 173 ? -7.409 -12.081 20.149 1.00 89.94 173 ALA A CA 1
ATOM 1365 C C . ALA A 1 173 ? -7.547 -13.490 20.755 1.00 89.94 173 ALA A C 1
ATOM 1367 O O . ALA A 1 173 ? -6.687 -13.877 21.554 1.00 89.94 173 ALA A O 1
ATOM 1368 N N . GLU A 1 174 ? -8.607 -14.233 20.422 1.00 93.12 174 GLU A N 1
ATOM 1369 C CA . GLU A 1 174 ? -8.848 -15.587 20.935 1.00 93.12 174 GLU A CA 1
ATOM 1370 C C . GLU A 1 174 ? -7.865 -16.597 20.319 1.00 93.12 174 GLU A C 1
ATOM 1372 O O . GLU A 1 174 ? -7.308 -17.431 21.037 1.00 93.12 174 GLU A O 1
ATOM 1377 N N . ASP A 1 175 ? -7.542 -16.443 19.028 1.00 94.94 175 ASP A N 1
ATOM 1378 C CA . ASP A 1 175 ? -6.462 -17.178 18.363 1.00 94.94 175 ASP A CA 1
ATOM 1379 C C . ASP A 1 175 ? -5.166 -16.358 18.340 1.00 94.94 175 ASP A C 1
ATOM 1381 O O . ASP A 1 175 ? -4.884 -15.565 17.437 1.00 94.94 175 ASP A O 1
ATOM 1385 N N . LYS A 1 176 ? -4.321 -16.590 19.347 1.00 94.00 176 LYS A N 1
ATOM 1386 C CA . LYS A 1 176 ? -3.035 -15.895 19.494 1.00 94.00 176 LYS A CA 1
ATOM 1387 C C . LYS A 1 176 ? -2.073 -16.139 18.332 1.00 94.00 176 LYS A C 1
ATOM 1389 O O . LYS A 1 176 ? -1.231 -15.275 18.076 1.00 94.00 176 LYS A O 1
ATOM 1394 N N . LYS A 1 177 ? -2.132 -17.309 17.686 1.00 93.44 177 LYS A N 1
ATOM 1395 C CA . LYS A 1 177 ? -1.200 -17.662 16.611 1.00 93.44 177 LYS A CA 1
ATOM 1396 C C . LYS A 1 177 ? -1.588 -16.898 15.353 1.00 93.44 177 LYS A C 1
ATOM 1398 O O . LYS A 1 177 ? -0.766 -16.132 14.858 1.00 93.44 177 LYS A O 1
ATOM 1403 N N . ARG A 1 178 ? -2.838 -17.026 14.899 1.00 94.50 178 ARG A N 1
ATOM 1404 C CA . ARG A 1 178 ? -3.345 -16.296 13.724 1.00 94.50 178 ARG A CA 1
ATOM 1405 C C . ARG A 1 178 ? -3.257 -14.787 13.914 1.00 94.50 178 ARG A C 1
ATOM 1407 O O . ARG A 1 178 ? -2.758 -14.076 13.045 1.00 94.50 178 ARG A O 1
ATOM 1414 N N . PHE A 1 179 ? -3.587 -14.304 15.109 1.00 95.56 179 PHE A N 1
ATOM 1415 C CA . PHE A 1 179 ? -3.487 -12.881 15.406 1.00 95.56 179 PHE A CA 1
ATOM 1416 C C . PHE A 1 179 ? -2.055 -12.345 15.345 1.00 95.56 179 PHE A C 1
ATOM 1418 O O . PHE A 1 179 ? -1.836 -11.200 14.947 1.00 95.56 179 PHE A O 1
ATOM 1425 N N . LYS A 1 180 ? -1.057 -13.158 15.716 1.00 93.38 180 LYS A N 1
ATOM 1426 C CA . LYS A 1 180 ? 0.350 -12.785 15.545 1.00 93.38 180 LYS A CA 1
ATOM 1427 C C . LYS A 1 180 ? 0.674 -12.555 14.067 1.00 93.38 180 LYS A C 1
ATOM 1429 O O . LYS A 1 180 ? 1.333 -11.565 13.784 1.00 93.38 180 LYS A O 1
ATOM 1434 N N . HIS A 1 181 ? 0.207 -13.412 13.156 1.00 93.25 181 HIS A N 1
ATOM 1435 C CA . HIS A 1 181 ? 0.418 -13.242 11.712 1.00 93.25 181 HIS A CA 1
ATOM 1436 C C . HIS A 1 181 ? -0.206 -11.937 11.202 1.00 93.25 181 HIS A C 1
ATOM 1438 O O . HIS A 1 181 ? 0.489 -11.133 10.591 1.00 93.25 181 HIS A O 1
ATOM 1444 N N . ILE A 1 182 ? -1.465 -11.664 11.561 1.00 95.81 182 ILE A N 1
ATOM 1445 C CA . ILE A 1 182 ? -2.168 -10.417 11.205 1.00 95.81 182 ILE A CA 1
ATOM 1446 C C . ILE A 1 182 ? -1.433 -9.183 11.739 1.00 95.81 182 ILE A C 1
ATOM 1448 O O . ILE A 1 182 ? -1.165 -8.231 11.009 1.00 95.81 182 ILE A O 1
ATOM 1452 N N . ARG A 1 183 ? -1.069 -9.196 13.025 1.00 93.19 183 ARG A N 1
ATOM 1453 C CA . ARG A 1 183 ? -0.328 -8.098 13.651 1.00 93.19 183 ARG A CA 1
ATOM 1454 C C . ARG A 1 183 ? 1.029 -7.892 12.994 1.00 93.19 183 ARG A C 1
ATOM 1456 O O . ARG A 1 183 ? 1.412 -6.750 12.779 1.00 93.19 183 ARG A O 1
ATOM 1463 N N . ASP A 1 184 ? 1.774 -8.964 12.751 1.00 91.31 184 ASP A N 1
ATOM 1464 C CA . ASP A 1 184 ? 3.107 -8.873 12.164 1.00 91.31 184 ASP A CA 1
ATOM 1465 C C . ASP A 1 184 ? 3.016 -8.394 10.704 1.00 91.31 184 ASP A C 1
ATOM 1467 O O . ASP A 1 184 ? 3.854 -7.599 10.296 1.00 91.31 184 ASP A O 1
ATOM 1471 N N . ALA A 1 185 ? 1.956 -8.746 9.966 1.00 94.06 185 ALA A N 1
ATOM 1472 C CA . ALA A 1 185 ? 1.658 -8.176 8.653 1.00 94.06 185 ALA A CA 1
ATOM 1473 C C . ALA A 1 185 ? 1.403 -6.666 8.705 1.00 94.06 185 ALA A C 1
ATOM 1475 O O . ALA A 1 185 ? 2.109 -5.909 8.045 1.00 94.06 185 ALA A O 1
ATOM 1476 N N . MET A 1 186 ? 0.493 -6.205 9.567 1.00 93.19 186 MET A N 1
ATOM 1477 C CA . MET A 1 186 ? 0.281 -4.765 9.776 1.00 93.19 186 MET A CA 1
ATOM 1478 C C . MET A 1 186 ? 1.518 -4.060 10.335 1.00 93.19 186 MET A C 1
ATOM 1480 O O . MET A 1 186 ? 1.689 -2.868 10.142 1.00 93.19 186 MET A O 1
ATOM 1484 N N . LYS A 1 187 ? 2.397 -4.761 11.043 1.00 88.69 187 LYS A N 1
ATOM 1485 C CA . LYS A 1 187 ? 3.647 -4.173 11.505 1.00 88.69 187 LYS A CA 1
ATOM 1486 C C . LYS A 1 187 ? 4.602 -3.983 10.327 1.00 88.69 187 LYS A C 1
ATOM 1488 O O . LYS A 1 187 ? 5.113 -2.894 10.133 1.00 88.69 187 LYS A O 1
ATOM 1493 N N . LEU A 1 188 ? 4.838 -5.030 9.549 1.00 88.00 188 LEU A N 1
ATOM 1494 C CA . LEU A 1 188 ? 5.890 -5.083 8.535 1.00 88.00 188 LEU A CA 1
ATOM 1495 C C . LEU A 1 188 ? 5.484 -4.493 7.172 1.00 88.00 188 LEU A C 1
ATOM 1497 O O . LEU A 1 188 ? 6.260 -4.576 6.234 1.00 88.00 188 LEU A O 1
ATOM 1501 N N . HIS A 1 189 ? 4.304 -3.893 7.020 1.00 87.25 189 HIS A N 1
ATOM 1502 C CA . HIS A 1 189 ? 3.944 -3.252 5.748 1.00 87.25 189 HIS A CA 1
ATOM 1503 C C . HIS A 1 189 ? 4.579 -1.862 5.549 1.00 87.25 189 HIS A C 1
ATOM 1505 O O . HIS A 1 189 ? 4.443 -1.294 4.474 1.00 87.25 189 HIS A O 1
ATOM 1511 N N . HIS A 1 190 ? 5.280 -1.308 6.550 1.00 78.12 190 HIS A N 1
ATOM 1512 C CA . HIS A 1 190 ? 5.723 0.091 6.535 1.00 78.12 190 HIS A CA 1
ATOM 1513 C C . HIS A 1 190 ? 7.237 0.275 6.789 1.00 78.12 190 HIS A C 1
ATOM 1515 O O . HIS A 1 190 ? 7.832 -0.387 7.642 1.00 78.12 190 HIS A O 1
ATOM 1521 N N . GLU A 1 191 ? 7.844 1.230 6.070 1.00 63.25 191 GLU A N 1
ATOM 1522 C CA . GLU A 1 191 ? 9.298 1.502 5.978 1.00 63.25 191 GLU A CA 1
ATOM 1523 C C . GLU A 1 191 ? 10.085 1.723 7.290 1.00 63.25 191 GLU A C 1
ATOM 1525 O O . GLU A 1 191 ? 11.167 1.150 7.414 1.00 63.25 191 GLU A O 1
ATOM 1530 N N . PRO A 1 192 ? 9.603 2.480 8.295 1.00 61.03 192 PRO A N 1
ATOM 1531 C CA . PRO A 1 192 ? 10.363 2.858 9.487 1.00 61.03 192 PRO A CA 1
ATOM 1532 C C . PRO A 1 192 ? 10.831 1.691 10.355 1.00 61.03 192 PRO A C 1
ATOM 1534 O O . PRO A 1 192 ? 11.780 1.818 11.121 1.00 61.03 192 PRO A O 1
ATOM 1537 N N . ILE A 1 193 ? 10.218 0.511 10.234 1.00 63.56 193 ILE A N 1
ATOM 1538 C CA . ILE A 1 193 ? 10.747 -0.685 10.905 1.00 63.56 193 ILE A CA 1
ATOM 1539 C C . ILE A 1 193 ? 12.039 -1.177 10.256 1.00 63.56 193 ILE A C 1
ATOM 1541 O O . ILE A 1 193 ? 12.880 -1.768 10.935 1.00 63.56 193 ILE A O 1
ATOM 1545 N N . TYR A 1 194 ? 12.212 -0.938 8.959 1.00 65.69 194 TYR A N 1
ATOM 1546 C CA . TYR A 1 194 ? 13.423 -1.295 8.232 1.00 65.69 194 TYR A CA 1
ATOM 1547 C C . TYR A 1 194 ? 14.539 -0.271 8.431 1.00 65.69 194 TYR A C 1
ATOM 1549 O O . TYR A 1 194 ? 15.701 -0.634 8.271 1.00 65.69 194 TYR A O 1
ATOM 1557 N N . GLU A 1 195 ? 14.230 0.953 8.876 1.00 58.28 195 GLU A N 1
ATOM 1558 C CA . GLU A 1 195 ? 15.236 1.909 9.367 1.00 58.28 195 GLU A CA 1
ATOM 1559 C C . GLU A 1 195 ? 16.004 1.305 10.548 1.00 58.28 195 GLU A C 1
ATOM 1561 O O . GLU A 1 195 ? 17.228 1.324 10.590 1.00 58.28 195 GLU A O 1
ATOM 1566 N N . GLU A 1 196 ? 15.329 0.612 11.469 1.00 55.88 196 GLU A N 1
ATOM 1567 C CA . GLU A 1 196 ? 16.011 -0.114 12.553 1.00 55.88 196 GLU A CA 1
ATOM 1568 C C . GLU A 1 196 ? 16.920 -1.251 12.051 1.00 55.88 196 GLU A C 1
ATOM 1570 O O . GLU A 1 196 ? 17.764 -1.765 12.793 1.00 55.88 196 GLU A O 1
ATOM 1575 N N . MET A 1 197 ? 16.782 -1.613 10.776 1.00 62.03 197 MET A N 1
ATOM 1576 C CA . MET A 1 197 ? 17.648 -2.519 10.043 1.00 62.03 197 MET A CA 1
ATOM 1577 C C . MET A 1 197 ? 18.594 -1.748 9.106 1.00 62.03 197 MET A C 1
ATOM 1579 O O . MET A 1 197 ? 18.893 -2.249 8.032 1.00 62.03 197 MET A O 1
ATOM 1583 N N . TYR A 1 198 ? 19.119 -0.576 9.507 1.00 50.88 198 TYR A N 1
ATOM 1584 C CA . TYR A 1 198 ? 20.065 0.280 8.748 1.00 50.88 198 TYR A CA 1
ATOM 1585 C C . TYR A 1 198 ? 21.200 -0.461 8.009 1.00 50.88 198 TYR A C 1
ATOM 1587 O O . TYR A 1 198 ? 21.736 0.031 7.017 1.00 50.88 198 TYR A O 1
ATOM 1595 N N . HIS A 1 199 ? 21.576 -1.656 8.464 1.00 57.62 199 HIS A N 1
ATOM 1596 C CA . HIS A 1 199 ? 22.547 -2.521 7.793 1.00 57.62 199 HIS A CA 1
ATOM 1597 C C . HIS A 1 199 ? 22.031 -3.149 6.488 1.00 57.62 199 HIS A C 1
ATOM 1599 O O . HIS A 1 199 ? 22.835 -3.639 5.704 1.00 57.62 199 HIS A O 1
ATOM 1605 N N . LEU A 1 200 ? 20.724 -3.146 6.221 1.00 61.12 200 LEU A N 1
ATOM 1606 C CA . LEU A 1 200 ? 20.156 -3.682 4.989 1.00 61.12 200 LEU A CA 1
ATOM 1607 C C . LEU A 1 200 ? 20.662 -2.916 3.777 1.00 61.12 200 LEU A C 1
ATOM 1609 O O . LEU A 1 200 ? 20.997 -3.539 2.781 1.00 61.12 200 LEU A O 1
ATOM 1613 N N . ASN A 1 201 ? 20.824 -1.597 3.869 1.00 58.66 201 ASN A N 1
ATOM 1614 C CA . ASN A 1 201 ? 21.295 -0.780 2.749 1.00 58.66 201 ASN A CA 1
ATOM 1615 C C . ASN A 1 201 ? 22.720 -1.135 2.287 1.00 58.66 201 ASN A C 1
ATOM 1617 O O . ASN A 1 201 ? 23.077 -0.844 1.149 1.00 58.66 201 ASN A O 1
ATOM 1621 N N . THR A 1 202 ? 23.521 -1.785 3.136 1.00 61.88 202 THR A N 1
ATOM 1622 C CA . THR A 1 202 ? 24.885 -2.231 2.811 1.00 61.88 202 THR A CA 1
ATOM 1623 C C . THR A 1 202 ? 24.979 -3.726 2.496 1.00 61.88 202 THR A C 1
ATOM 1625 O O . THR A 1 202 ? 26.061 -4.215 2.168 1.00 61.88 202 THR A O 1
ATOM 1628 N N . GLN A 1 203 ? 23.869 -4.462 2.585 1.00 68.12 203 GLN A N 1
ATOM 1629 C CA . GLN A 1 203 ? 23.798 -5.886 2.263 1.00 68.12 203 GLN A CA 1
ATOM 1630 C C . GLN A 1 203 ? 23.479 -6.118 0.784 1.00 68.12 203 GLN A C 1
ATOM 1632 O O . GLN A 1 203 ? 22.774 -5.327 0.155 1.00 68.12 203 GLN A O 1
ATOM 1637 N N . SER A 1 204 ? 23.965 -7.239 0.242 1.00 71.88 204 SER A N 1
ATOM 1638 C CA . SER A 1 204 ? 23.536 -7.708 -1.077 1.00 71.88 204 SER A CA 1
ATOM 1639 C C . SER A 1 204 ? 22.042 -8.025 -1.073 1.00 71.88 204 SER A C 1
ATOM 1641 O O . SER A 1 204 ? 21.462 -8.339 -0.028 1.00 71.88 204 SER A O 1
ATOM 1643 N N . PHE A 1 205 ? 21.420 -7.993 -2.248 1.00 72.19 205 PHE A N 1
ATOM 1644 C CA . PHE A 1 205 ? 20.018 -8.366 -2.382 1.00 72.19 205 PHE A CA 1
ATOM 1645 C C . PHE A 1 205 ? 19.720 -9.775 -1.855 1.00 72.19 205 PHE A C 1
ATOM 1647 O O . PHE A 1 205 ? 18.743 -9.931 -1.139 1.00 72.19 205 PHE A O 1
ATOM 1654 N N . ASP A 1 206 ? 20.567 -10.779 -2.102 1.00 72.44 206 ASP A N 1
ATOM 1655 C CA . ASP A 1 206 ? 20.335 -12.132 -1.568 1.00 72.44 206 ASP A CA 1
ATOM 1656 C C . ASP A 1 206 ? 20.314 -12.169 -0.037 1.00 72.44 206 ASP A C 1
ATOM 1658 O O . ASP A 1 206 ? 19.487 -12.855 0.562 1.00 72.44 206 ASP A O 1
ATOM 1662 N N . ALA A 1 207 ? 21.195 -11.404 0.613 1.00 76.00 207 ALA A N 1
ATOM 1663 C CA . ALA A 1 207 ? 21.208 -11.294 2.067 1.00 76.00 207 ALA A CA 1
ATOM 1664 C C . ALA A 1 207 ? 19.957 -10.566 2.584 1.00 76.00 207 ALA A C 1
ATOM 1666 O O . ALA A 1 207 ? 19.352 -11.016 3.561 1.00 76.00 207 ALA A O 1
ATOM 1667 N N . LYS A 1 208 ? 19.520 -9.501 1.891 1.00 76.19 208 LYS A N 1
ATOM 1668 C CA . LYS A 1 208 ? 18.236 -8.839 2.161 1.00 76.19 208 LYS A CA 1
ATOM 1669 C C . LYS A 1 208 ? 17.097 -9.843 1.997 1.00 76.19 208 LYS A C 1
ATOM 1671 O O . LYS A 1 208 ? 16.356 -10.054 2.942 1.00 76.19 208 LYS A O 1
ATOM 1676 N N . LEU A 1 209 ? 16.985 -10.522 0.858 1.00 76.25 209 LEU A N 1
ATOM 1677 C CA . LEU A 1 209 ? 15.920 -11.478 0.564 1.00 76.25 209 LEU A CA 1
ATOM 1678 C C . LEU A 1 209 ? 15.851 -12.589 1.613 1.00 76.25 209 LEU A C 1
ATOM 1680 O O . LEU A 1 209 ? 14.770 -12.869 2.117 1.00 76.25 209 LEU A O 1
ATOM 1684 N N . GLN A 1 210 ? 16.984 -13.176 2.002 1.00 78.06 210 GLN A N 1
ATOM 1685 C CA . GLN A 1 210 ? 17.021 -14.170 3.078 1.00 78.06 210 GLN A CA 1
ATOM 1686 C C . GLN A 1 210 ? 16.535 -13.593 4.411 1.00 78.06 210 GLN A C 1
ATOM 1688 O O . GLN A 1 210 ? 15.847 -14.281 5.170 1.00 78.06 210 GLN A O 1
ATOM 1693 N N . LEU A 1 211 ? 16.865 -12.333 4.712 1.00 80.00 211 LEU A N 1
ATOM 1694 C CA . LEU A 1 211 ? 16.318 -11.659 5.883 1.00 80.00 211 LEU A CA 1
ATOM 1695 C C . LEU A 1 211 ? 14.806 -11.451 5.748 1.00 80.00 211 LEU A C 1
ATOM 1697 O O . LEU A 1 211 ? 14.086 -11.792 6.683 1.00 80.00 211 LEU A O 1
ATOM 1701 N N . PHE A 1 212 ? 14.325 -10.959 4.603 1.00 81.06 212 PHE A N 1
ATOM 1702 C CA . PHE A 1 212 ? 12.903 -10.750 4.323 1.00 81.06 212 PHE A CA 1
ATOM 1703 C C . PHE A 1 212 ? 12.123 -12.057 4.462 1.00 81.06 212 PHE A C 1
ATOM 1705 O O . PHE A 1 212 ? 11.192 -12.115 5.254 1.00 81.06 212 PHE A O 1
ATOM 1712 N N . GLN A 1 213 ? 12.576 -13.139 3.833 1.00 81.00 213 GLN A N 1
ATOM 1713 C CA . GLN A 1 213 ? 11.992 -14.478 3.960 1.00 81.00 213 GLN A CA 1
ATOM 1714 C C . GLN A 1 213 ? 11.985 -15.004 5.402 1.00 81.00 213 GLN A C 1
ATOM 1716 O O . GLN A 1 213 ? 11.127 -15.804 5.770 1.00 81.00 213 GLN A O 1
ATOM 1721 N N . LYS A 1 214 ? 12.932 -14.571 6.242 1.00 84.00 214 LYS A N 1
ATOM 1722 C CA . LYS A 1 214 ? 12.992 -14.963 7.655 1.00 84.00 214 LYS A CA 1
ATOM 1723 C C . LYS A 1 214 ? 12.031 -14.165 8.539 1.00 84.00 214 LYS A C 1
ATOM 1725 O O . LYS A 1 214 ? 11.554 -14.702 9.540 1.00 84.00 214 LYS A O 1
ATOM 1730 N N . ILE A 1 215 ? 11.815 -12.884 8.240 1.00 85.06 215 ILE A N 1
ATOM 1731 C CA . ILE A 1 215 ? 11.013 -11.985 9.087 1.00 85.06 215 ILE A CA 1
ATOM 1732 C C . ILE A 1 215 ? 9.564 -11.861 8.614 1.00 85.06 215 ILE A C 1
ATOM 1734 O O . ILE A 1 215 ? 8.684 -11.649 9.447 1.00 85.06 215 ILE A O 1
ATOM 1738 N N . HIS A 1 216 ? 9.317 -12.009 7.313 1.00 88.69 216 HIS A N 1
ATOM 1739 C CA . HIS A 1 216 ? 7.994 -11.925 6.724 1.00 88.69 216 HIS A CA 1
ATOM 1740 C C . HIS A 1 216 ? 7.303 -13.279 6.705 1.00 88.69 216 HIS A C 1
ATOM 1742 O O . HIS A 1 216 ? 7.855 -14.301 6.308 1.00 88.69 216 HIS A O 1
ATOM 1748 N N . THR A 1 217 ? 6.037 -13.254 7.089 1.00 92.25 217 THR A N 1
ATOM 1749 C CA . THR A 1 217 ? 5.067 -14.278 6.714 1.00 92.25 217 THR A CA 1
ATOM 1750 C C . THR A 1 217 ? 4.498 -13.947 5.328 1.00 92.25 217 THR A C 1
ATOM 1752 O O . THR A 1 217 ? 4.580 -12.781 4.916 1.00 92.25 217 THR A O 1
ATOM 1755 N N . PRO A 1 218 ? 3.877 -14.909 4.623 1.00 95.06 218 PRO A N 1
ATOM 1756 C CA . PRO A 1 218 ? 3.219 -14.637 3.346 1.00 95.06 218 PRO A CA 1
ATOM 1757 C C . PRO A 1 218 ? 2.248 -13.453 3.396 1.00 95.06 218 PRO A C 1
ATOM 1759 O O . PRO A 1 218 ? 2.281 -12.599 2.518 1.00 95.06 218 PRO A O 1
ATOM 1762 N N . GLU A 1 219 ? 1.455 -13.334 4.467 1.00 96.31 219 GLU A N 1
ATOM 1763 C CA . GLU A 1 219 ? 0.511 -12.225 4.651 1.00 96.31 219 GLU A CA 1
ATOM 1764 C C . GLU A 1 219 ? 1.221 -10.872 4.713 1.00 96.31 219 GLU A C 1
ATOM 1766 O O . GLU A 1 219 ? 0.792 -9.903 4.093 1.00 96.31 219 GLU A O 1
ATOM 1771 N N . SER A 1 220 ? 2.330 -10.805 5.452 1.00 94.75 220 SER A N 1
ATOM 1772 C CA . SER A 1 220 ? 3.102 -9.572 5.599 1.00 94.75 220 SER A CA 1
ATOM 1773 C C . SER A 1 220 ? 3.841 -9.176 4.322 1.00 94.75 220 SER A C 1
ATOM 1775 O O . SER A 1 220 ? 3.959 -7.988 4.042 1.00 94.75 220 SER A O 1
ATOM 1777 N N . ALA A 1 221 ? 4.334 -10.154 3.553 1.00 93.94 221 ALA A N 1
ATOM 1778 C CA . ALA A 1 221 ? 4.969 -9.906 2.264 1.00 93.94 221 ALA A CA 1
ATOM 1779 C C . ALA A 1 221 ? 3.930 -9.441 1.239 1.00 93.94 221 ALA A C 1
ATOM 1781 O O . ALA A 1 221 ? 4.166 -8.456 0.550 1.00 93.94 221 ALA A O 1
ATOM 1782 N N . ALA A 1 222 ? 2.761 -10.089 1.191 1.00 95.44 222 ALA A N 1
ATOM 1783 C CA . ALA A 1 222 ? 1.660 -9.686 0.323 1.00 95.44 222 ALA A CA 1
ATOM 1784 C C . ALA A 1 222 ? 1.170 -8.270 0.646 1.00 95.44 222 ALA A C 1
ATOM 1786 O O . ALA A 1 222 ? 1.054 -7.457 -0.266 1.00 95.44 222 ALA A O 1
ATOM 1787 N N . LEU A 1 223 ? 0.948 -7.946 1.926 1.00 95.19 223 LEU A N 1
ATOM 1788 C CA . LEU A 1 223 ? 0.521 -6.606 2.326 1.00 95.19 223 LEU A CA 1
ATOM 1789 C C . LEU A 1 223 ? 1.570 -5.543 1.980 1.00 95.19 223 LEU A C 1
ATOM 1791 O O . LEU A 1 223 ? 1.222 -4.557 1.346 1.00 95.19 223 LEU A O 1
ATOM 1795 N N . LEU A 1 224 ? 2.848 -5.760 2.315 1.00 91.06 224 LEU A N 1
ATOM 1796 C CA . LEU A 1 224 ? 3.931 -4.840 1.945 1.00 91.06 224 LEU A CA 1
ATOM 1797 C C . LEU A 1 224 ? 4.028 -4.657 0.422 1.00 91.06 224 LEU A C 1
ATOM 1799 O O . LEU A 1 224 ? 4.224 -3.543 -0.058 1.00 91.06 224 LEU A O 1
ATOM 1803 N N . PHE A 1 225 ? 3.923 -5.748 -0.337 1.00 91.00 225 PHE A N 1
ATOM 1804 C CA . PHE A 1 225 ? 4.015 -5.732 -1.794 1.00 91.00 225 PHE A CA 1
ATOM 1805 C C . PHE A 1 225 ? 2.873 -4.927 -2.416 1.00 91.00 225 PHE A C 1
ATOM 1807 O O . PHE A 1 225 ? 3.115 -4.039 -3.230 1.00 91.00 225 PHE A O 1
ATOM 1814 N N . VAL A 1 226 ? 1.638 -5.215 -2.008 1.00 91.06 226 VAL A N 1
ATOM 1815 C CA . VAL A 1 226 ? 0.435 -4.614 -2.585 1.00 91.06 226 VAL A CA 1
ATOM 1816 C C . VAL A 1 226 ? 0.244 -3.176 -2.122 1.00 91.06 226 VAL A C 1
ATOM 1818 O O . VAL A 1 226 ? -0.059 -2.336 -2.961 1.00 91.06 226 VAL A O 1
ATOM 1821 N N . ASP A 1 227 ? 0.477 -2.860 -0.846 1.00 88.31 227 ASP A N 1
ATOM 1822 C CA . ASP A 1 227 ? 0.387 -1.482 -0.347 1.00 88.31 227 ASP A CA 1
ATOM 1823 C C . ASP A 1 227 ? 1.373 -0.564 -1.090 1.00 88.31 227 ASP A C 1
ATOM 1825 O O . ASP A 1 227 ? 0.983 0.454 -1.660 1.00 88.31 227 ASP A O 1
ATOM 1829 N N . ASN A 1 228 ? 2.640 -0.982 -1.228 1.00 82.12 228 ASN A N 1
ATOM 1830 C CA . ASN A 1 228 ? 3.636 -0.215 -1.987 1.00 82.12 228 ASN A CA 1
ATOM 1831 C C . ASN A 1 228 ? 3.286 -0.042 -3.472 1.00 82.12 228 ASN A C 1
ATOM 1833 O O . ASN A 1 228 ? 3.627 0.991 -4.059 1.00 82.12 228 ASN A O 1
ATOM 1837 N N . LEU A 1 229 ? 2.623 -1.032 -4.080 1.00 80.62 229 LEU A N 1
ATOM 1838 C CA . LEU A 1 229 ? 2.108 -0.921 -5.444 1.00 80.62 229 LEU A CA 1
ATOM 1839 C C . LEU A 1 229 ? 0.934 0.063 -5.523 1.00 80.62 229 LEU A C 1
ATOM 1841 O O . LEU A 1 229 ? 0.910 0.905 -6.422 1.00 80.62 229 LEU A O 1
ATOM 1845 N N . ASP A 1 230 ? -0.008 -0.014 -4.583 1.00 77.94 230 ASP A N 1
ATOM 1846 C CA . ASP A 1 230 ? -1.232 0.790 -4.578 1.00 77.94 230 ASP A CA 1
ATOM 1847 C C . ASP A 1 230 ? -0.985 2.276 -4.280 1.00 77.94 230 ASP A C 1
ATOM 1849 O O . ASP A 1 230 ? -1.659 3.143 -4.844 1.00 77.94 230 ASP A O 1
ATOM 1853 N N . MET A 1 231 ? 0.053 2.610 -3.496 1.00 60.91 231 MET A N 1
ATOM 1854 C CA . MET A 1 231 ? 0.436 3.995 -3.159 1.00 60.91 231 MET A CA 1
ATOM 1855 C C . MET A 1 231 ? 0.586 4.949 -4.373 1.00 60.91 231 MET A C 1
ATOM 1857 O O . MET A 1 231 ? 0.683 6.169 -4.181 1.00 60.91 231 MET A O 1
ATOM 1861 N N . ARG A 1 232 ? 0.606 4.408 -5.600 1.00 60.62 232 ARG A N 1
ATOM 1862 C CA . ARG A 1 232 ? 0.773 5.092 -6.890 1.00 60.62 232 ARG A CA 1
ATOM 1863 C C . ARG A 1 232 ? -0.519 5.304 -7.697 1.00 60.62 232 ARG A C 1
ATOM 1865 O O . ARG A 1 232 ? -0.440 5.925 -8.752 1.00 60.62 232 ARG A O 1
ATOM 1872 N N . ARG A 1 233 ? -1.676 4.776 -7.267 1.00 56.28 233 ARG A N 1
ATOM 1873 C CA . ARG A 1 233 ? -2.900 4.746 -8.098 1.00 56.28 233 ARG A CA 1
ATOM 1874 C C . ARG A 1 233 ? -4.069 5.581 -7.558 1.00 56.28 233 ARG A C 1
ATOM 1876 O O . ARG A 1 233 ? -4.748 6.212 -8.358 1.00 56.28 233 ARG A O 1
ATOM 1883 N N . GLU A 1 234 ? -4.320 5.630 -6.243 1.00 58.22 234 GLU A N 1
ATOM 1884 C CA . GLU A 1 234 ? -5.657 6.059 -5.760 1.00 58.22 234 GLU A CA 1
ATOM 1885 C C . GLU A 1 234 ? -5.712 7.274 -4.810 1.00 58.22 234 GLU A C 1
ATOM 1887 O O . GLU A 1 234 ? -6.785 7.623 -4.320 1.00 58.22 234 GLU A O 1
ATOM 1892 N N . ARG A 1 235 ? -4.614 8.006 -4.575 1.00 58.38 235 ARG A N 1
ATOM 1893 C CA . ARG A 1 235 ? -4.560 9.109 -3.576 1.00 58.38 235 ARG A CA 1
ATOM 1894 C C . ARG A 1 235 ? -5.141 10.470 -4.023 1.00 58.38 235 ARG A C 1
ATOM 1896 O O . ARG A 1 235 ? -4.617 11.512 -3.630 1.00 58.38 235 ARG A O 1
ATOM 1903 N N . LEU A 1 236 ? -6.187 10.496 -4.848 1.00 55.78 236 LEU A N 1
ATOM 1904 C CA . LEU A 1 236 ? -6.700 11.727 -5.477 1.00 55.78 236 LEU A CA 1
ATOM 1905 C C . LEU A 1 236 ? -8.146 12.060 -5.093 1.00 55.78 236 LEU A C 1
ATOM 1907 O O . LEU A 1 236 ? -8.964 11.169 -4.901 1.00 55.78 236 LEU A O 1
ATOM 1911 N N . TYR A 1 237 ? -8.471 13.359 -5.073 1.00 56.56 237 TYR A N 1
ATOM 1912 C CA . TYR A 1 237 ? -9.804 13.939 -4.782 1.00 56.56 237 TYR A CA 1
ATOM 1913 C C . TYR A 1 237 ? -10.040 15.142 -5.631 1.00 56.56 237 TYR A C 1
ATOM 1915 O O . TYR A 1 237 ? -9.073 15.790 -6.022 1.00 56.56 237 TYR A O 1
ATOM 1923 N N . ALA A 1 238 ? -11.307 15.557 -5.671 1.00 56.69 238 ALA A N 1
ATOM 1924 C CA . ALA A 1 238 ? -11.743 16.896 -6.046 1.00 56.69 238 ALA A CA 1
ATOM 1925 C C . ALA A 1 238 ? -10.720 17.997 -5.680 1.00 56.69 238 ALA A C 1
ATOM 1927 O O . ALA A 1 238 ? -10.248 18.705 -6.561 1.00 56.69 238 ALA A O 1
ATOM 1928 N N . ASN A 1 239 ? -10.265 18.068 -4.420 1.00 53.53 239 ASN A N 1
ATOM 1929 C CA . ASN A 1 239 ? -9.319 19.109 -3.986 1.00 53.53 239 ASN A CA 1
ATOM 1930 C C . ASN A 1 239 ? -7.854 18.872 -4.407 1.00 53.53 239 ASN A C 1
ATOM 1932 O O . ASN A 1 239 ? -7.100 19.840 -4.501 1.00 53.53 239 ASN A O 1
ATOM 1936 N N . ALA A 1 240 ? -7.438 17.625 -4.664 1.00 54.84 240 ALA A N 1
ATOM 1937 C CA . ALA A 1 240 ? -6.107 17.321 -5.207 1.00 54.84 240 ALA A CA 1
ATOM 1938 C C . ALA A 1 240 ? -5.968 17.810 -6.655 1.00 54.84 240 ALA A C 1
ATOM 1940 O O . ALA A 1 240 ? -4.870 18.154 -7.079 1.00 54.84 240 ALA A O 1
ATOM 1941 N N . TYR A 1 241 ? -7.087 17.913 -7.380 1.00 61.00 241 TYR A N 1
ATOM 1942 C CA . TYR A 1 241 ? -7.141 18.448 -8.738 1.00 61.00 241 TYR A CA 1
ATOM 1943 C C . TYR A 1 241 ? -7.148 19.982 -8.795 1.00 61.00 241 TYR A C 1
ATOM 1945 O O . TYR A 1 241 ? -7.129 20.558 -9.878 1.00 61.00 241 TYR A O 1
ATOM 1953 N N . ASN A 1 242 ? -7.114 20.680 -7.655 1.00 63.56 242 ASN A N 1
ATOM 1954 C CA . ASN A 1 242 ? -6.916 22.125 -7.664 1.00 63.56 242 ASN A CA 1
ATOM 1955 C C . ASN A 1 242 ? -5.578 22.450 -8.362 1.00 63.56 242 ASN A C 1
ATOM 1957 O O . ASN A 1 242 ? -4.535 22.021 -7.859 1.00 63.56 242 ASN A O 1
ATOM 1961 N N . PRO A 1 243 ? -5.565 23.247 -9.453 1.00 65.12 243 PRO A N 1
ATOM 1962 C CA . PRO A 1 243 ? -4.352 23.521 -10.227 1.00 65.12 243 PRO A CA 1
ATOM 1963 C C . PRO A 1 243 ? -3.166 23.997 -9.379 1.00 65.12 243 PRO A C 1
ATOM 1965 O O . PRO A 1 243 ? -2.023 23.648 -9.654 1.00 65.12 243 PRO A O 1
ATOM 1968 N N . ARG A 1 244 ? -3.430 24.741 -8.293 1.00 64.31 244 ARG A N 1
ATOM 1969 C CA . ARG A 1 244 ? -2.386 25.228 -7.378 1.00 64.31 244 ARG A CA 1
ATOM 1970 C C . ARG A 1 244 ? -1.768 24.121 -6.527 1.00 64.31 244 ARG A C 1
ATOM 1972 O O . ARG A 1 244 ? -0.574 24.165 -6.264 1.00 64.31 244 ARG A O 1
ATOM 1979 N N . VAL A 1 245 ? -2.578 23.161 -6.088 1.00 58.22 245 VAL A N 1
ATOM 1980 C CA . VAL A 1 245 ? -2.145 22.025 -5.260 1.00 58.22 245 VAL A CA 1
ATOM 1981 C C . VAL A 1 245 ? -1.407 21.008 -6.131 1.00 58.22 245 VAL A C 1
ATOM 1983 O O . VAL A 1 245 ? -0.343 20.516 -5.753 1.00 58.22 245 VAL A O 1
ATOM 1986 N N . PHE A 1 246 ? -1.926 20.770 -7.335 1.00 63.84 246 PHE A N 1
ATOM 1987 C CA . PHE A 1 246 ? -1.335 19.888 -8.335 1.00 63.84 246 PHE A CA 1
ATOM 1988 C C . PHE A 1 246 ? 0.048 20.378 -8.798 1.00 63.84 246 PHE A C 1
ATOM 1990 O O . PHE A 1 246 ? 0.975 19.584 -8.914 1.00 63.84 246 PHE A O 1
ATOM 1997 N N . ASP A 1 247 ? 0.232 21.697 -8.955 1.00 66.38 247 ASP A N 1
ATOM 1998 C CA . ASP A 1 247 ? 1.524 22.306 -9.312 1.00 66.38 247 ASP A CA 1
ATOM 1999 C C . ASP A 1 247 ? 2.612 22.187 -8.224 1.00 66.38 247 ASP A C 1
ATOM 2001 O O . ASP A 1 247 ? 3.805 22.379 -8.496 1.00 66.38 247 ASP A O 1
ATOM 2005 N N . GLN A 1 248 ? 2.218 21.899 -6.982 1.00 62.91 248 GLN A N 1
ATOM 2006 C CA . GLN A 1 248 ? 3.099 21.936 -5.813 1.00 62.91 248 GLN A CA 1
ATOM 2007 C C . GLN A 1 248 ? 3.441 20.547 -5.260 1.00 62.91 248 GLN A C 1
ATOM 2009 O O . GLN A 1 248 ? 4.441 20.413 -4.551 1.00 62.91 248 GLN A O 1
ATOM 2014 N N . HIS A 1 249 ? 2.688 19.505 -5.624 1.00 64.88 249 HIS A N 1
ATOM 2015 C CA . HIS A 1 249 ? 2.854 18.160 -5.076 1.00 64.88 249 HIS A CA 1
ATOM 2016 C C . HIS A 1 249 ? 3.002 17.087 -6.156 1.00 64.88 249 HIS A C 1
ATOM 2018 O O . HIS A 1 249 ? 2.013 16.552 -6.659 1.00 64.88 249 HIS A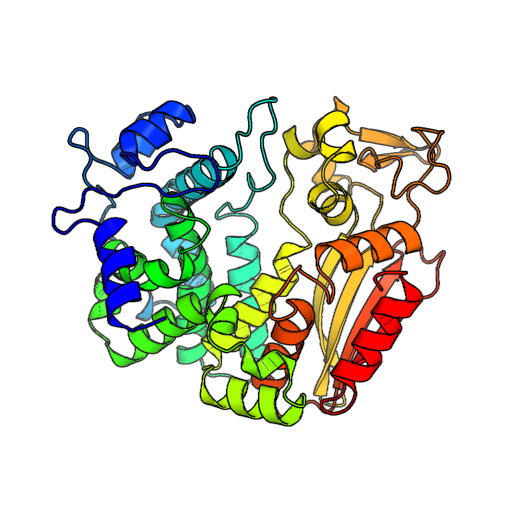 O 1
ATOM 2024 N N . GLY A 1 250 ? 4.248 16.674 -6.403 1.00 63.84 250 GLY A N 1
ATOM 2025 C CA . GLY A 1 250 ? 4.565 15.643 -7.394 1.00 63.84 250 GLY A CA 1
ATOM 2026 C C . GLY A 1 250 ? 3.800 14.324 -7.193 1.00 63.84 250 GLY A C 1
ATOM 2027 O O . GLY A 1 250 ? 3.433 13.680 -8.167 1.00 63.84 250 GLY A O 1
ATOM 2028 N N . HIS A 1 251 ? 3.488 13.928 -5.949 1.00 67.12 251 HIS A N 1
ATOM 2029 C CA . HIS A 1 251 ? 2.701 12.711 -5.682 1.00 67.12 251 HIS A CA 1
ATOM 2030 C C . HIS A 1 251 ? 1.286 12.773 -6.275 1.00 67.12 251 HIS A C 1
ATOM 2032 O O . HIS A 1 251 ? 0.844 11.803 -6.881 1.00 67.12 251 HIS A O 1
ATOM 2038 N N . SER A 1 252 ? 0.579 13.901 -6.125 1.00 65.88 252 SER A N 1
ATOM 2039 C CA . SER A 1 252 ? -0.744 14.071 -6.754 1.00 65.88 252 SER A CA 1
ATOM 2040 C C . SER A 1 252 ? -0.629 14.128 -8.266 1.00 65.88 252 SER A C 1
ATOM 2042 O O . SER A 1 252 ? -1.426 13.513 -8.966 1.00 65.88 252 SER A O 1
ATOM 2044 N N . GLU A 1 253 ? 0.387 14.838 -8.755 1.00 71.56 253 GLU A N 1
ATOM 2045 C CA . GLU A 1 253 ? 0.632 14.972 -10.183 1.00 71.56 253 GLU A CA 1
ATOM 2046 C C . GLU A 1 253 ? 0.830 13.614 -10.858 1.00 71.56 253 GLU A C 1
ATOM 2048 O O . GLU A 1 253 ? 0.195 13.325 -11.865 1.00 71.56 253 GLU A O 1
ATOM 2053 N N . ILE A 1 254 ? 1.658 12.752 -10.274 1.00 71.75 254 ILE A N 1
ATOM 2054 C CA . ILE A 1 254 ? 1.941 11.430 -10.827 1.00 71.75 254 ILE A CA 1
ATOM 2055 C C . ILE A 1 254 ? 0.788 10.460 -10.658 1.00 71.75 254 ILE A C 1
ATOM 2057 O O . ILE A 1 254 ? 0.464 9.751 -11.610 1.00 71.75 254 ILE A O 1
ATOM 2061 N N . ASN A 1 255 ? 0.125 10.457 -9.506 1.00 69.12 255 ASN A N 1
ATOM 2062 C CA . ASN A 1 255 ? -1.009 9.564 -9.293 1.00 69.12 255 ASN A CA 1
ATOM 2063 C C . ASN A 1 255 ? -2.153 9.849 -10.275 1.00 69.12 255 ASN A C 1
ATOM 2065 O O . ASN A 1 255 ? -2.820 8.922 -10.713 1.00 69.12 255 ASN A O 1
ATOM 2069 N N . ALA A 1 256 ? -2.363 11.108 -10.673 1.00 71.12 256 ALA A N 1
ATOM 2070 C CA . ALA A 1 256 ? -3.416 11.474 -11.626 1.00 71.12 256 ALA A CA 1
ATOM 2071 C C . ALA A 1 256 ? -3.164 11.006 -13.056 1.00 71.12 256 ALA A C 1
ATOM 2073 O O . ALA A 1 256 ? -4.086 11.028 -13.869 1.00 71.12 256 ALA A O 1
ATOM 2074 N N . PHE A 1 257 ? -1.935 10.596 -13.361 1.00 75.94 257 PHE A N 1
ATOM 2075 C CA . PHE A 1 257 ? -1.562 10.155 -14.694 1.00 75.94 257 PHE A CA 1
ATOM 2076 C C . PHE A 1 257 ? -1.073 8.715 -14.753 1.00 75.94 257 PHE A C 1
ATOM 2078 O O . PHE A 1 257 ? -0.766 8.244 -15.842 1.00 75.94 257 PHE A O 1
ATOM 2085 N N . MET A 1 258 ? -0.978 8.001 -13.631 1.00 76.94 258 MET A N 1
ATOM 2086 C CA . MET A 1 258 ? -0.461 6.634 -13.594 1.00 76.94 258 MET A CA 1
ATOM 2087 C C . MET A 1 258 ? -1.515 5.668 -13.059 1.00 76.94 258 MET A C 1
ATOM 2089 O O . MET A 1 258 ? -2.087 5.857 -11.993 1.00 76.94 258 MET A O 1
ATOM 2093 N N . ASN A 1 259 ? -1.731 4.579 -13.789 1.00 74.75 259 ASN A N 1
ATOM 2094 C CA . ASN A 1 259 ? -2.638 3.507 -13.419 1.00 74.75 259 ASN A CA 1
ATOM 2095 C C . ASN A 1 259 ? -1.864 2.189 -13.295 1.00 74.75 259 ASN A C 1
ATOM 2097 O O . ASN A 1 259 ? -1.372 1.643 -14.286 1.00 74.75 259 ASN A O 1
ATOM 2101 N N . VAL A 1 260 ? -1.761 1.655 -12.077 1.00 76.69 260 VAL A N 1
ATOM 2102 C CA . VAL A 1 260 ? -1.207 0.316 -11.838 1.00 76.69 260 VAL A CA 1
ATOM 2103 C C . VAL A 1 260 ? -2.252 -0.719 -12.244 1.00 76.69 260 VAL A C 1
ATOM 2105 O O . VAL A 1 260 ? -3.274 -0.862 -11.581 1.00 76.69 260 VAL A O 1
ATOM 2108 N N . LYS A 1 261 ? -2.004 -1.480 -13.314 1.00 73.62 261 LYS A N 1
ATOM 2109 C CA . LYS A 1 261 ? -2.908 -2.554 -13.772 1.00 73.62 261 LYS A CA 1
ATOM 2110 C C . LYS A 1 261 ? -2.852 -3.805 -12.880 1.00 73.62 261 LYS A C 1
ATOM 2112 O O . LYS A 1 261 ? -3.671 -4.707 -13.035 1.00 73.62 261 LYS A O 1
ATOM 2117 N N . GLY A 1 262 ? -1.921 -3.831 -11.927 1.00 72.38 262 GLY A N 1
ATOM 2118 C CA . GLY A 1 262 ? -1.679 -4.928 -10.995 1.00 72.38 262 GLY A CA 1
ATOM 2119 C C . GLY A 1 262 ? -0.474 -5.773 -11.408 1.00 72.38 262 GLY A C 1
ATOM 2120 O O . GLY A 1 262 ? 0.343 -5.354 -12.234 1.00 72.38 262 GLY A O 1
ATOM 2121 N N . PHE A 1 263 ? -0.366 -6.959 -10.810 1.00 85.75 263 PHE A N 1
ATOM 2122 C CA . PHE A 1 263 ? 0.671 -7.942 -11.115 1.00 85.75 263 PHE A CA 1
ATOM 2123 C C . PHE A 1 263 ? 0.065 -9.245 -11.671 1.00 85.75 263 PHE A C 1
ATOM 2125 O O . PHE A 1 263 ? -1.065 -9.630 -11.345 1.00 85.75 263 PHE A O 1
ATOM 2132 N N . GLU A 1 264 ? 0.824 -9.913 -12.535 1.00 89.88 264 GLU A N 1
ATOM 2133 C CA . GLU A 1 264 ? 0.463 -11.143 -13.249 1.00 89.88 264 GLU A CA 1
ATOM 2134 C C . GLU A 1 264 ? 1.622 -12.147 -13.208 1.00 89.88 264 GLU A C 1
ATOM 2136 O O . GLU A 1 264 ? 2.754 -11.767 -12.908 1.00 89.88 264 GLU A O 1
ATOM 2141 N N . ARG A 1 265 ? 1.340 -13.420 -13.518 1.00 87.56 265 ARG A N 1
ATOM 2142 C CA . ARG A 1 265 ? 2.358 -14.457 -13.733 1.00 87.56 265 ARG A CA 1
ATOM 2143 C C . ARG A 1 265 ? 2.428 -14.819 -15.206 1.00 87.56 265 ARG A C 1
ATOM 2145 O O . ARG A 1 265 ? 1.383 -15.045 -15.814 1.00 87.56 265 ARG A O 1
ATOM 2152 N N . ASP A 1 266 ? 3.633 -14.902 -15.748 1.00 87.25 266 ASP A N 1
ATOM 2153 C CA . ASP A 1 266 ? 3.838 -15.470 -17.079 1.00 87.25 266 ASP A CA 1
ATOM 2154 C C . ASP A 1 266 ? 3.983 -17.002 -17.047 1.00 87.25 266 ASP A C 1
ATOM 2156 O O . ASP A 1 266 ? 3.970 -17.627 -15.983 1.00 87.25 266 ASP A O 1
ATOM 2160 N N . ASP A 1 267 ? 4.112 -17.613 -18.229 1.00 85.50 267 ASP A N 1
ATOM 2161 C CA . ASP A 1 267 ? 4.235 -19.069 -18.396 1.00 85.50 267 ASP A CA 1
ATOM 2162 C C . ASP A 1 267 ? 5.510 -19.647 -17.750 1.00 85.50 267 ASP A C 1
ATOM 2164 O O . ASP A 1 267 ? 5.555 -20.835 -17.427 1.00 85.50 267 ASP A O 1
ATOM 2168 N N . SER A 1 268 ? 6.544 -18.821 -17.547 1.00 83.50 268 SER A N 1
ATOM 2169 C CA . SER A 1 268 ? 7.755 -19.177 -16.788 1.00 83.50 268 SER A CA 1
ATOM 2170 C C . SER A 1 268 ? 7.556 -19.088 -15.276 1.00 83.50 268 SER A C 1
ATOM 2172 O O . SER A 1 268 ? 8.405 -19.548 -14.516 1.00 83.50 268 SER A O 1
ATOM 2174 N N . GLY A 1 269 ? 6.430 -18.536 -14.825 1.00 83.00 269 GLY A N 1
ATOM 2175 C CA . GLY A 1 269 ? 6.144 -18.305 -13.420 1.00 83.00 269 GLY A CA 1
ATOM 2176 C C . GLY A 1 269 ? 6.768 -17.022 -12.870 1.00 83.00 269 GLY A C 1
ATOM 2177 O O . GLY A 1 269 ? 6.742 -16.841 -11.649 1.00 83.00 269 GLY A O 1
ATOM 2178 N N . ASP A 1 270 ? 7.282 -16.141 -13.728 1.00 88.62 270 ASP A N 1
ATOM 2179 C CA . ASP A 1 270 ? 7.824 -14.838 -13.353 1.00 88.62 270 ASP A CA 1
ATOM 2180 C C . ASP A 1 270 ? 6.714 -13.803 -13.168 1.00 88.62 270 ASP A C 1
ATOM 2182 O O . ASP A 1 270 ? 5.629 -13.910 -13.744 1.00 88.62 270 ASP A O 1
ATOM 2186 N N . ILE A 1 271 ? 6.989 -12.786 -12.349 1.00 91.06 271 ILE A N 1
ATOM 2187 C CA . ILE A 1 271 ? 6.010 -11.750 -12.012 1.00 91.06 271 ILE A CA 1
ATOM 2188 C C . ILE A 1 271 ? 6.133 -10.577 -12.970 1.00 91.06 271 ILE A C 1
ATOM 2190 O O . ILE A 1 271 ? 7.209 -10.005 -13.121 1.00 91.06 271 ILE A O 1
ATOM 2194 N N . ILE A 1 272 ? 5.015 -10.162 -13.556 1.00 91.44 272 ILE A N 1
ATOM 2195 C CA . ILE A 1 272 ? 4.922 -8.965 -14.390 1.00 91.44 272 ILE A CA 1
ATOM 2196 C C . ILE A 1 272 ? 4.085 -7.926 -13.653 1.00 91.44 272 ILE A C 1
ATOM 2198 O O . ILE A 1 272 ? 2.911 -8.150 -13.385 1.00 91.44 272 ILE A O 1
ATOM 2202 N N . ILE A 1 273 ? 4.678 -6.775 -13.354 1.00 89.31 273 ILE A N 1
ATOM 2203 C CA . ILE A 1 273 ? 4.013 -5.602 -12.790 1.00 89.31 273 ILE A CA 1
ATOM 2204 C C . ILE A 1 273 ? 3.801 -4.610 -13.926 1.00 89.31 273 ILE A C 1
ATOM 2206 O O . ILE A 1 273 ? 4.763 -4.067 -14.476 1.00 89.31 273 ILE A O 1
ATOM 2210 N N . SER A 1 274 ? 2.541 -4.354 -14.264 1.00 87.31 274 SER A N 1
ATOM 2211 C CA . SER A 1 274 ? 2.192 -3.450 -15.358 1.00 87.31 274 SER A CA 1
ATOM 2212 C C . SER A 1 274 ? 1.663 -2.132 -14.815 1.00 87.31 274 SER A C 1
ATOM 2214 O O . SER A 1 274 ? 0.682 -2.088 -14.072 1.00 87.31 274 SER A O 1
ATOM 2216 N N . THR A 1 275 ? 2.303 -1.041 -15.219 1.00 84.50 275 THR A N 1
ATOM 2217 C CA . THR A 1 275 ? 1.850 0.321 -14.942 1.00 84.50 275 THR A CA 1
ATOM 2218 C C . THR A 1 275 ? 1.630 1.042 -16.264 1.00 84.50 275 THR A C 1
ATOM 2220 O O . THR A 1 275 ? 2.431 0.935 -17.191 1.00 84.50 275 THR A O 1
ATOM 2223 N N . GLU A 1 276 ? 0.535 1.776 -16.363 1.00 84.75 276 GLU A N 1
ATOM 2224 C CA . GLU A 1 276 ? 0.147 2.511 -17.557 1.00 84.75 276 GLU A CA 1
ATOM 2225 C C . GLU A 1 276 ? 0.104 4.005 -17.250 1.00 84.75 276 GLU A C 1
ATOM 2227 O O . GLU A 1 276 ? -0.531 4.421 -16.284 1.00 84.75 276 GLU A O 1
ATOM 2232 N N . PHE A 1 277 ? 0.759 4.814 -18.077 1.00 83.62 277 PHE A N 1
ATOM 2233 C CA . PHE A 1 277 ? 0.559 6.255 -18.085 1.00 83.62 277 PHE A CA 1
ATOM 2234 C C . PHE A 1 277 ? -0.703 6.582 -18.879 1.00 83.62 277 PHE A C 1
ATOM 2236 O O . PHE A 1 277 ? -0.792 6.286 -20.072 1.00 83.62 277 PHE A O 1
ATOM 2243 N N . ASN A 1 278 ? -1.666 7.206 -18.217 1.00 80.12 278 ASN A N 1
ATOM 2244 C CA . ASN A 1 278 ? -2.909 7.665 -18.793 1.00 80.12 278 ASN A CA 1
ATOM 2245 C C . ASN A 1 278 ? -3.122 9.154 -18.475 1.00 80.12 278 ASN A C 1
ATOM 2247 O O . ASN A 1 278 ? -3.569 9.483 -17.378 1.00 80.12 278 ASN A O 1
ATOM 2251 N N . PRO A 1 279 ? -2.858 10.059 -19.429 1.00 78.00 279 PRO A N 1
ATOM 2252 C CA . PRO A 1 279 ? -3.106 11.483 -19.238 1.00 78.00 279 PRO A CA 1
ATOM 2253 C C . PRO A 1 279 ? -4.591 11.871 -19.342 1.00 78.00 279 PRO A C 1
ATOM 2255 O O . PRO A 1 279 ? -4.925 13.047 -19.175 1.00 78.00 279 PRO A O 1
ATOM 2258 N N . TRP A 1 280 ? -5.471 10.914 -19.653 1.00 78.06 280 TRP A N 1
ATOM 2259 C CA . TRP A 1 280 ? -6.890 11.136 -19.911 1.00 78.06 280 TRP A CA 1
ATOM 2260 C C . TRP A 1 280 ? -7.750 10.692 -18.729 1.00 78.06 280 TRP A C 1
ATOM 2262 O O . TRP A 1 280 ? -7.475 9.678 -18.095 1.00 78.06 280 TRP A O 1
ATOM 2272 N N . ILE A 1 281 ? -8.837 11.412 -18.496 1.00 72.69 281 ILE A N 1
ATOM 2273 C CA . ILE A 1 281 ? -9.914 11.014 -17.594 1.00 72.69 281 ILE A CA 1
ATOM 2274 C C . ILE A 1 281 ? -10.865 10.135 -18.403 1.00 72.69 281 ILE A C 1
ATOM 2276 O O . ILE A 1 281 ? -11.357 10.563 -19.455 1.00 72.69 281 ILE A O 1
ATOM 2280 N N . ASP A 1 282 ? -11.117 8.912 -17.939 1.00 68.56 282 ASP A N 1
ATOM 2281 C CA . ASP A 1 282 ? -12.123 8.067 -18.577 1.00 68.56 282 ASP A CA 1
ATOM 2282 C C . ASP A 1 282 ? -13.531 8.658 -18.331 1.00 68.56 282 ASP A C 1
ATOM 2284 O O . ASP A 1 282 ? -13.772 9.261 -17.284 1.00 68.56 282 ASP A O 1
ATOM 2288 N N . PRO A 1 283 ? -14.503 8.515 -19.255 1.00 67.56 283 PRO A N 1
ATOM 2289 C CA . PRO A 1 283 ? -15.830 9.128 -19.097 1.00 67.56 283 PRO A CA 1
ATOM 2290 C C . PRO A 1 283 ? -16.545 8.777 -17.780 1.00 67.56 283 PRO A C 1
ATOM 2292 O O . PRO A 1 283 ? -17.303 9.587 -17.260 1.00 67.56 283 PRO A O 1
ATOM 2295 N N . GLU A 1 284 ? -16.278 7.594 -17.224 1.00 66.44 284 GLU A N 1
ATOM 2296 C CA . GLU A 1 284 ? -16.819 7.115 -15.941 1.00 66.44 284 GLU A CA 1
ATOM 2297 C C . GLU A 1 284 ? -16.137 7.750 -14.709 1.00 66.44 284 GLU A C 1
ATOM 2299 O O . GLU A 1 284 ? -16.650 7.676 -13.591 1.00 66.44 284 GLU A O 1
ATOM 2304 N N . GLU A 1 285 ? -14.972 8.373 -14.895 1.00 64.38 285 GLU A N 1
ATOM 2305 C CA . GLU A 1 285 ? -14.221 9.101 -13.866 1.00 64.38 285 GLU A CA 1
ATOM 2306 C C . GLU A 1 285 ? -14.581 10.594 -13.847 1.00 64.38 285 GLU A C 1
ATOM 2308 O O . GLU A 1 285 ? -14.368 11.258 -12.833 1.00 64.38 285 GLU A O 1
ATOM 2313 N N . LEU A 1 286 ? -15.186 11.104 -14.927 1.00 69.19 286 LEU A N 1
ATOM 2314 C CA . LEU A 1 286 ? -15.536 12.516 -15.101 1.00 69.19 286 LEU A CA 1
ATOM 2315 C C . LEU A 1 286 ? -16.404 13.055 -13.950 1.00 69.19 286 LEU A C 1
ATOM 2317 O O . LEU A 1 286 ? -16.144 14.147 -13.451 1.00 69.19 286 LEU A O 1
ATOM 2321 N N . ASP A 1 287 ? -17.369 12.264 -13.475 1.00 65.62 287 ASP A N 1
ATOM 2322 C CA . ASP A 1 287 ? -18.289 12.643 -12.390 1.00 65.62 287 ASP A CA 1
ATOM 2323 C C . ASP A 1 287 ? -17.615 12.701 -11.003 1.00 65.62 287 ASP A C 1
ATOM 2325 O O . ASP A 1 287 ? -18.174 13.255 -10.055 1.00 65.62 287 ASP A O 1
ATOM 2329 N N . LYS A 1 288 ? -16.411 12.126 -10.867 1.00 63.19 288 LYS A N 1
ATOM 2330 C CA . LYS A 1 288 ? -15.610 12.123 -9.628 1.00 63.19 288 LYS A CA 1
ATOM 2331 C C . LYS A 1 288 ? -14.590 13.266 -9.593 1.00 63.19 288 LYS A C 1
ATOM 2333 O O . LYS A 1 288 ? -13.974 13.509 -8.551 1.00 63.19 288 LYS A O 1
ATOM 2338 N N . CYS A 1 289 ? -14.394 13.947 -10.719 1.00 62.69 289 CYS A N 1
ATOM 2339 C CA . CYS A 1 289 ? -13.408 15.004 -10.891 1.00 62.69 289 CYS A CA 1
ATOM 2340 C C . CYS A 1 289 ? -14.034 16.391 -10.687 1.00 62.69 289 CYS A C 1
ATOM 2342 O O . CYS A 1 289 ? -15.206 16.620 -10.975 1.00 62.69 289 CYS A O 1
ATOM 2344 N N . ASP A 1 290 ? -13.240 17.344 -10.196 1.00 63.47 290 ASP A N 1
ATOM 2345 C CA . ASP A 1 290 ? -13.675 18.739 -10.094 1.00 63.47 290 ASP A CA 1
ATOM 2346 C C . ASP A 1 290 ? -13.754 19.356 -11.507 1.00 63.47 290 ASP A C 1
ATOM 2348 O O . ASP A 1 290 ? -12.729 19.392 -12.196 1.00 63.47 290 ASP A O 1
ATOM 2352 N N . PRO A 1 291 ? -14.913 19.887 -11.950 1.00 62.91 291 PRO A N 1
ATOM 2353 C CA . PRO A 1 291 ? -15.054 20.525 -13.260 1.00 62.91 291 PRO A CA 1
ATOM 2354 C C . PRO A 1 291 ? -14.059 21.667 -13.529 1.00 62.91 291 PRO A C 1
ATOM 2356 O O . PRO A 1 291 ? -13.784 21.974 -14.687 1.00 62.91 291 PRO A O 1
ATOM 2359 N N . LEU A 1 292 ? -13.505 22.305 -12.489 1.00 57.53 292 LEU A N 1
ATOM 2360 C CA . LEU A 1 292 ? -12.512 23.382 -12.613 1.00 57.53 292 LEU A CA 1
ATOM 2361 C C . LEU A 1 292 ? -11.103 22.888 -12.971 1.00 57.53 292 LEU A C 1
ATOM 2363 O O . LEU A 1 292 ? -10.238 23.698 -13.308 1.00 57.53 292 LEU A O 1
ATOM 2367 N N . ALA A 1 293 ? -10.862 21.582 -12.885 1.00 65.69 293 ALA A N 1
ATOM 2368 C CA . ALA A 1 293 ? -9.546 20.974 -13.035 1.00 65.69 293 ALA A CA 1
ATOM 2369 C C . ALA A 1 293 ? -9.381 20.138 -14.308 1.00 65.69 293 ALA A C 1
ATOM 2371 O O . ALA A 1 293 ? -8.352 19.485 -14.504 1.00 65.69 293 ALA A O 1
ATOM 2372 N N . ILE A 1 294 ? -10.395 20.155 -15.168 1.00 71.69 294 ILE A N 1
ATOM 2373 C CA . ILE A 1 294 ? -10.453 19.352 -16.378 1.00 71.69 294 ILE A CA 1
ATOM 2374 C C . ILE A 1 294 ? -10.304 20.281 -17.573 1.00 71.69 294 ILE A C 1
ATOM 2376 O O . ILE A 1 294 ? -11.000 21.289 -17.691 1.00 71.69 294 ILE A O 1
ATOM 2380 N N . THR A 1 295 ? -9.382 19.950 -18.471 1.00 71.88 295 THR A N 1
ATOM 2381 C CA . THR A 1 295 ? -9.293 20.617 -19.772 1.00 71.88 295 THR A CA 1
ATOM 2382 C C . THR A 1 295 ? -9.764 19.655 -20.847 1.00 71.88 295 THR A C 1
ATOM 2384 O O . THR A 1 295 ? -9.292 18.522 -20.920 1.00 71.88 295 THR A O 1
ATOM 2387 N N . GLU A 1 296 ? -10.692 20.112 -21.680 1.00 73.69 296 GLU A N 1
ATOM 2388 C CA . GLU A 1 296 ? -11.076 19.402 -22.894 1.00 73.69 296 GLU A CA 1
ATOM 2389 C C . GLU A 1 296 ? -9.985 19.595 -23.950 1.00 73.69 296 GLU A C 1
ATOM 2391 O O . GLU A 1 296 ? -9.579 20.722 -24.264 1.00 73.69 296 GLU A O 1
ATOM 2396 N N . ALA A 1 297 ? -9.474 18.488 -24.470 1.00 70.06 297 ALA A N 1
ATOM 2397 C CA . ALA A 1 297 ? -8.529 18.493 -25.565 1.00 70.06 297 ALA A CA 1
ATOM 2398 C C . ALA A 1 297 ? -9.217 18.608 -26.926 1.00 70.06 297 ALA A C 1
ATOM 2400 O O . ALA A 1 297 ? -10.415 18.358 -27.049 1.00 70.06 297 ALA A O 1
ATOM 2401 N N . PRO A 1 298 ? -8.463 18.964 -27.985 1.00 70.25 298 PRO A N 1
ATOM 2402 C CA . PRO A 1 298 ? -9.024 19.150 -29.324 1.00 70.25 298 PRO A CA 1
ATOM 2403 C C . PRO A 1 298 ? -9.727 17.920 -29.919 1.00 70.25 298 PRO A C 1
ATOM 2405 O O . PRO A 1 298 ? -10.447 18.054 -30.903 1.00 70.25 298 PRO A O 1
ATOM 2408 N N . ASP A 1 299 ? -9.492 16.730 -29.367 1.00 70.62 299 ASP A N 1
ATOM 2409 C CA . ASP A 1 299 ? -10.089 15.457 -29.774 1.00 70.62 299 ASP A CA 1
ATOM 2410 C C . ASP A 1 299 ? -11.265 15.020 -28.877 1.00 70.62 299 ASP A C 1
ATOM 2412 O O . ASP A 1 299 ? -11.689 13.865 -28.936 1.00 70.62 299 ASP A O 1
ATOM 2416 N N . ASN A 1 300 ? -11.808 15.946 -28.077 1.00 71.25 300 ASN A N 1
ATOM 2417 C CA . ASN A 1 300 ? -12.901 15.746 -27.120 1.00 71.25 300 ASN A CA 1
ATOM 2418 C C . ASN A 1 300 ? -12.576 14.767 -25.976 1.00 71.25 300 ASN A C 1
ATOM 2420 O O . ASN A 1 300 ? -13.489 14.281 -25.305 1.00 71.25 300 ASN A O 1
ATOM 2424 N N . ARG A 1 301 ? -11.295 14.447 -25.737 1.00 77.19 301 ARG A N 1
ATOM 2425 C CA . ARG A 1 301 ? -10.872 13.765 -24.506 1.00 77.19 301 ARG A CA 1
ATOM 2426 C C . ARG A 1 301 ? -10.667 14.776 -23.383 1.00 77.19 301 ARG A C 1
ATOM 2428 O O . ARG A 1 301 ? -10.314 15.930 -23.616 1.00 77.19 301 ARG A O 1
ATOM 2435 N N . PHE A 1 302 ? -10.872 14.331 -22.149 1.00 77.44 302 PHE A N 1
ATOM 2436 C CA . PHE A 1 302 ? -10.714 15.153 -20.951 1.00 77.44 302 PHE A CA 1
ATOM 2437 C C . PHE A 1 302 ? -9.405 14.822 -20.260 1.00 77.44 302 PHE A C 1
ATOM 2439 O O . PHE A 1 302 ? -9.057 13.654 -20.126 1.00 77.44 302 PHE A O 1
ATOM 2446 N N . HIS A 1 303 ? -8.645 15.840 -19.877 1.00 76.00 303 HIS A N 1
ATOM 2447 C CA . HIS A 1 303 ? -7.359 15.658 -19.215 1.00 76.00 303 HIS A CA 1
ATOM 2448 C C . HIS A 1 303 ? -7.433 16.282 -17.827 1.00 76.00 303 HIS A C 1
ATOM 2450 O O . HIS A 1 303 ? -7.954 17.395 -17.681 1.00 76.00 303 HIS A O 1
ATOM 2456 N N . CYS A 1 304 ? -6.838 15.621 -16.832 1.00 71.94 304 CYS A N 1
ATOM 2457 C CA . CYS A 1 304 ? -6.483 16.300 -15.592 1.00 71.94 304 CYS A CA 1
ATOM 2458 C C . CYS A 1 304 ? -5.515 17.440 -15.931 1.00 71.94 304 CYS A C 1
ATOM 2460 O O . CYS A 1 304 ? -4.615 17.280 -16.764 1.00 71.94 304 CYS A O 1
ATOM 2462 N N . TYR A 1 305 ? -5.683 18.599 -15.297 1.00 73.56 305 TYR A N 1
ATOM 2463 C CA . TYR A 1 305 ? -4.699 19.671 -15.386 1.00 73.56 305 TYR A CA 1
ATOM 2464 C C . TYR A 1 305 ? -3.311 19.130 -14.999 1.00 73.56 305 TYR A C 1
ATOM 2466 O O . TYR A 1 305 ? -3.095 18.746 -13.859 1.00 73.56 305 TYR A O 1
ATOM 2474 N N . ALA A 1 306 ? -2.372 19.081 -15.949 1.00 75.44 306 ALA A N 1
ATOM 2475 C CA . ALA A 1 306 ? -0.997 18.643 -15.699 1.00 75.44 306 ALA A CA 1
ATOM 2476 C C . ALA A 1 306 ? -0.157 19.781 -15.117 1.00 75.44 306 ALA A C 1
ATOM 2478 O O . ALA A 1 306 ? -0.317 20.929 -15.534 1.00 75.44 306 ALA A O 1
ATOM 2479 N N . SER A 1 307 ? 0.780 19.511 -14.207 1.00 76.44 307 SER A N 1
ATOM 2480 C CA . SER A 1 307 ? 1.692 20.583 -13.802 1.00 76.44 307 SER A CA 1
ATOM 2481 C C . SER A 1 307 ? 2.694 20.894 -14.907 1.00 76.44 307 SER A C 1
ATOM 2483 O O . SER A 1 307 ? 2.970 20.077 -15.789 1.00 76.44 307 SER A O 1
ATOM 2485 N N . LYS A 1 308 ? 3.314 22.073 -14.842 1.00 82.44 308 LYS A N 1
ATOM 2486 C CA . LYS A 1 308 ? 4.428 22.429 -15.736 1.00 82.44 308 LYS A CA 1
ATOM 2487 C C . LYS A 1 308 ? 5.605 21.436 -15.707 1.00 82.44 308 LYS A C 1
ATOM 2489 O O . LYS A 1 308 ? 6.370 21.406 -16.668 1.00 82.44 308 LYS A O 1
ATOM 2494 N N . ARG A 1 309 ? 5.767 20.636 -14.642 1.00 82.31 309 ARG A N 1
ATOM 2495 C CA . ARG A 1 309 ? 6.878 19.679 -14.469 1.00 82.31 309 ARG A CA 1
ATOM 2496 C C . ARG A 1 309 ? 6.751 18.469 -15.388 1.00 82.31 309 ARG A C 1
ATOM 2498 O O . ARG A 1 309 ? 7.744 18.091 -16.008 1.00 82.31 309 ARG A O 1
ATOM 2505 N N . VAL A 1 310 ? 5.547 17.917 -15.547 1.00 83.94 310 VAL A N 1
ATOM 2506 C CA . VAL A 1 310 ? 5.313 16.766 -16.435 1.00 83.94 310 VAL A CA 1
ATOM 2507 C C . VAL A 1 310 ? 4.821 17.147 -17.826 1.00 83.94 310 VAL A C 1
ATOM 2509 O O . VAL A 1 310 ? 4.592 16.265 -18.635 1.00 83.94 310 VAL A O 1
ATOM 2512 N N . ARG A 1 311 ? 4.666 18.429 -18.170 1.00 83.81 311 ARG A N 1
ATOM 2513 C CA . ARG A 1 311 ? 4.251 18.843 -19.526 1.00 83.81 311 ARG A CA 1
ATOM 2514 C C . ARG A 1 311 ? 5.367 18.717 -20.558 1.00 83.81 311 ARG A C 1
ATOM 2516 O O . ARG A 1 311 ? 6.529 19.006 -20.262 1.00 83.81 311 ARG A O 1
ATOM 2523 N N . LYS A 1 312 ? 5.005 18.414 -21.816 1.00 86.88 312 LYS A N 1
ATOM 2524 C CA . LYS A 1 312 ? 5.923 18.503 -22.971 1.00 86.88 312 LYS A CA 1
ATOM 2525 C C . LYS A 1 312 ? 6.538 19.915 -23.055 1.00 86.88 312 LYS A C 1
ATOM 2527 O O . LYS A 1 312 ? 7.764 20.028 -23.059 1.00 86.88 312 LYS A O 1
ATOM 2532 N N . ASN A 1 313 ? 5.715 20.968 -22.985 1.00 89.19 313 ASN A N 1
ATOM 2533 C CA . ASN A 1 313 ? 6.104 22.378 -22.866 1.00 89.19 313 ASN A CA 1
ATOM 2534 C C . ASN A 1 313 ? 5.651 22.985 -21.510 1.00 89.19 313 ASN A C 1
ATOM 2536 O O . ASN A 1 313 ? 4.453 23.193 -21.320 1.00 89.19 313 ASN A O 1
ATOM 2540 N N . PRO A 1 314 ? 6.581 23.301 -20.585 1.00 86.00 314 PRO A N 1
ATOM 2541 C CA . PRO A 1 314 ? 6.264 23.839 -19.255 1.00 86.00 314 PRO A CA 1
ATOM 2542 C C . PRO A 1 314 ? 5.570 25.209 -19.234 1.00 86.00 314 PRO A C 1
ATOM 2544 O O . PRO A 1 314 ? 4.845 25.502 -18.288 1.00 86.00 314 PRO A O 1
ATOM 2547 N N . GLU A 1 315 ? 5.789 26.048 -20.250 1.00 86.31 315 GLU A N 1
ATOM 2548 C CA . GLU A 1 315 ? 5.246 27.417 -20.298 1.00 86.31 315 GLU A CA 1
ATOM 2549 C C . GLU A 1 315 ? 3.816 27.472 -20.863 1.00 86.31 315 GLU A C 1
ATOM 2551 O O . GLU A 1 315 ? 3.151 28.504 -20.786 1.00 86.31 315 GLU A O 1
ATOM 2556 N N . ASP A 1 316 ? 3.332 26.366 -21.439 1.00 83.19 316 ASP A N 1
ATOM 2557 C CA . ASP A 1 316 ? 1.989 26.261 -22.004 1.00 83.19 316 ASP A CA 1
ATOM 2558 C C . ASP A 1 316 ? 1.086 25.390 -21.108 1.00 83.19 316 ASP A C 1
ATOM 2560 O O . ASP A 1 316 ? 1.215 24.161 -21.113 1.00 83.19 316 ASP A O 1
ATOM 2564 N N . PRO A 1 317 ? 0.112 25.979 -20.385 1.00 73.94 317 PRO A N 1
ATOM 2565 C CA . PRO A 1 317 ? -0.827 25.245 -19.535 1.00 73.94 317 PRO A CA 1
ATOM 2566 C C . PRO A 1 317 ? -1.832 24.386 -20.323 1.00 73.94 317 PRO A C 1
ATOM 2568 O O . PRO A 1 317 ? -2.669 23.710 -19.720 1.00 73.94 317 PRO A O 1
ATOM 2571 N N . LYS A 1 318 ? -1.766 24.366 -21.657 1.00 76.31 318 LYS A N 1
ATOM 2572 C CA . LYS A 1 318 ? -2.491 23.419 -22.516 1.00 76.31 318 LYS A CA 1
ATOM 2573 C C . LYS A 1 318 ? -1.589 22.352 -23.132 1.00 76.31 318 LYS A C 1
ATOM 2575 O O . LYS A 1 318 ? -2.104 21.432 -23.763 1.00 76.31 318 LYS A O 1
ATOM 2580 N N . SER A 1 319 ? -0.272 22.427 -22.930 1.00 80.38 319 SER A N 1
ATOM 2581 C CA . SER A 1 319 ? 0.642 21.391 -23.403 1.00 80.38 319 SER A CA 1
ATOM 2582 C C . SER A 1 319 ? 0.247 20.037 -22.812 1.00 80.38 319 SER A C 1
ATOM 2584 O O . SER A 1 319 ? 0.026 19.964 -21.601 1.00 80.38 319 SER A O 1
ATOM 2586 N N . PRO A 1 320 ? 0.234 18.951 -23.603 1.00 80.75 320 PRO A N 1
ATOM 2587 C CA . PRO A 1 320 ? 0.006 17.615 -23.070 1.00 80.75 320 PRO A CA 1
ATOM 2588 C C . PRO A 1 320 ? 1.112 17.224 -22.082 1.00 80.75 320 PRO A C 1
ATOM 2590 O O . PRO A 1 320 ? 2.217 17.786 -22.106 1.00 80.75 320 PRO A O 1
ATOM 2593 N N . ALA A 1 321 ? 0.805 16.244 -21.235 1.00 82.81 321 ALA A N 1
ATOM 2594 C CA . ALA A 1 321 ? 1.783 15.598 -20.377 1.00 82.81 321 ALA A CA 1
ATOM 2595 C C . ALA A 1 321 ? 2.782 14.759 -21.206 1.00 82.81 321 ALA A C 1
ATOM 2597 O O . ALA A 1 321 ? 2.496 14.302 -22.315 1.00 82.81 321 ALA A O 1
ATOM 2598 N N . ASP A 1 322 ? 3.988 14.629 -20.678 1.00 87.31 322 ASP A N 1
ATOM 2599 C CA . ASP A 1 322 ? 5.137 13.933 -21.233 1.00 87.31 322 ASP A CA 1
ATOM 2600 C C . ASP A 1 322 ? 5.373 12.665 -20.416 1.00 87.31 322 ASP A C 1
ATOM 2602 O O . ASP A 1 322 ? 5.590 12.717 -19.203 1.00 87.31 322 ASP A O 1
ATOM 2606 N N . PHE A 1 323 ? 5.332 11.530 -21.106 1.00 87.62 323 PHE A N 1
ATOM 2607 C CA . PHE A 1 323 ? 5.477 10.208 -20.517 1.00 87.62 323 PHE A CA 1
ATOM 2608 C C . PHE A 1 323 ? 6.784 10.049 -19.725 1.00 87.62 323 PHE A C 1
ATOM 2610 O O . PHE A 1 323 ? 6.768 9.613 -18.575 1.00 87.62 323 PHE A O 1
ATOM 2617 N N . HIS A 1 324 ? 7.924 10.445 -20.294 1.00 88.38 324 HIS A N 1
ATOM 2618 C CA . HIS A 1 324 ? 9.222 10.257 -19.647 1.00 88.38 324 HIS A CA 1
ATOM 2619 C C . HIS A 1 324 ? 9.438 11.227 -18.484 1.00 88.38 324 HIS A C 1
ATOM 2621 O O . HIS A 1 324 ? 10.064 10.848 -17.491 1.00 88.38 324 HIS A O 1
ATOM 2627 N N . LYS A 1 325 ? 8.899 12.452 -18.560 1.00 87.44 325 LYS A N 1
ATOM 2628 C CA . LYS A 1 325 ? 8.903 13.378 -17.415 1.00 87.44 325 LYS A CA 1
ATOM 2629 C C . LYS A 1 325 ? 8.033 12.851 -16.276 1.00 87.44 325 LYS A C 1
ATOM 2631 O O . LYS A 1 325 ? 8.483 12.873 -15.136 1.00 87.44 325 LYS A O 1
ATOM 2636 N N . ALA A 1 326 ? 6.848 12.315 -16.576 1.00 82.31 326 ALA A N 1
ATOM 2637 C CA . ALA A 1 326 ? 5.993 11.687 -15.570 1.00 82.31 326 ALA A CA 1
ATOM 2638 C C . ALA A 1 326 ? 6.682 10.480 -14.909 1.00 82.31 326 ALA A C 1
ATOM 2640 O O . ALA A 1 326 ? 6.721 10.382 -13.683 1.00 82.31 326 ALA A O 1
ATOM 2641 N N . LEU A 1 327 ? 7.320 9.605 -15.696 1.00 84.44 327 LEU A N 1
ATOM 2642 C CA . LEU A 1 327 ? 8.109 8.496 -15.151 1.00 84.44 327 LEU A CA 1
ATOM 2643 C C . LEU A 1 327 ? 9.265 8.981 -14.271 1.00 84.44 327 LEU A C 1
ATOM 2645 O O . LEU A 1 327 ? 9.468 8.442 -13.186 1.00 84.44 327 LEU A O 1
ATOM 2649 N N . ARG A 1 328 ? 10.009 10.004 -14.702 1.00 84.50 328 ARG A N 1
ATOM 2650 C CA . ARG A 1 328 ? 11.096 10.593 -13.910 1.00 84.50 328 ARG A CA 1
ATOM 2651 C C . ARG A 1 328 ? 10.606 11.092 -12.556 1.00 84.50 328 ARG A C 1
ATOM 2653 O O . ARG A 1 328 ? 11.218 10.773 -11.544 1.00 84.50 328 ARG A O 1
ATOM 2660 N N . GLU A 1 329 ? 9.525 11.863 -12.541 1.00 80.31 329 GLU A N 1
ATOM 2661 C CA . GLU A 1 329 ? 8.924 12.378 -11.309 1.00 80.31 329 GLU A CA 1
ATOM 2662 C C . GLU A 1 329 ? 8.432 11.219 -10.426 1.00 80.31 329 GLU A C 1
ATOM 2664 O O . GLU A 1 329 ? 8.727 11.200 -9.235 1.00 80.31 329 GLU A O 1
ATOM 2669 N N . MET A 1 330 ? 7.802 10.184 -10.999 1.00 77.44 330 MET A N 1
ATOM 2670 C CA . MET A 1 330 ? 7.413 8.976 -10.258 1.00 77.44 330 MET A CA 1
ATOM 2671 C C . MET A 1 330 ? 8.621 8.314 -9.579 1.00 77.44 330 MET A C 1
ATOM 2673 O O . MET A 1 330 ? 8.540 7.946 -8.408 1.00 77.44 330 MET A O 1
ATOM 2677 N N . TRP A 1 331 ? 9.747 8.170 -10.280 1.00 79.38 331 TRP A N 1
ATOM 2678 C CA . TRP A 1 331 ? 10.974 7.614 -9.705 1.00 79.38 331 TRP A CA 1
ATOM 2679 C C . TRP A 1 331 ? 11.669 8.569 -8.723 1.00 79.38 331 TRP A C 1
ATOM 2681 O O . TRP A 1 331 ? 12.307 8.108 -7.785 1.00 79.38 331 TRP A O 1
ATOM 2691 N N . GLY A 1 332 ? 11.545 9.884 -8.881 1.00 73.19 332 GLY A N 1
ATOM 2692 C CA . GLY A 1 332 ? 12.052 10.841 -7.893 1.00 73.19 332 GLY A CA 1
ATOM 2693 C C . GLY A 1 332 ? 11.262 10.818 -6.584 1.00 73.19 332 GLY A C 1
ATOM 2694 O O . GLY A 1 332 ? 11.828 11.011 -5.514 1.00 73.19 332 GLY A O 1
ATOM 2695 N N . LEU A 1 333 ? 9.962 10.551 -6.672 1.00 69.06 333 LEU A N 1
ATOM 2696 C CA . LEU A 1 333 ? 9.038 10.542 -5.541 1.00 69.06 333 LEU A CA 1
ATOM 2697 C C . LEU A 1 333 ? 8.973 9.193 -4.816 1.00 69.06 333 LEU A C 1
ATOM 2699 O O . LEU A 1 333 ? 8.966 9.133 -3.590 1.00 69.06 333 LEU A O 1
ATOM 2703 N N . TYR A 1 334 ? 8.915 8.109 -5.589 1.00 65.44 334 TYR A N 1
ATOM 2704 C CA . TYR A 1 334 ? 8.690 6.745 -5.104 1.00 65.44 334 TYR A CA 1
ATOM 2705 C C . TYR A 1 334 ? 9.811 5.780 -5.472 1.00 65.44 334 TYR A C 1
ATOM 2707 O O . TYR A 1 334 ? 9.676 4.569 -5.276 1.00 65.44 334 TYR A O 1
ATOM 2715 N N . GLY A 1 335 ? 10.848 6.279 -6.131 1.00 63.22 335 GLY A N 1
ATOM 2716 C CA . GLY A 1 335 ? 11.974 5.470 -6.538 1.00 63.22 335 GLY A CA 1
ATOM 2717 C C . GLY A 1 335 ? 13.082 5.465 -5.493 1.00 63.22 335 GLY A C 1
ATOM 2718 O O . GLY A 1 335 ? 12.869 5.775 -4.322 1.00 63.22 335 GLY A O 1
ATOM 2719 N N . PRO A 1 336 ? 14.285 5.074 -5.917 1.00 59.84 336 PRO A N 1
ATOM 2720 C CA . PRO A 1 336 ? 15.224 4.399 -5.037 1.00 59.84 336 PRO A CA 1
ATOM 2721 C C . PRO A 1 336 ? 16.004 5.253 -4.051 1.00 59.84 336 PRO A C 1
ATOM 2723 O O . PRO A 1 336 ? 16.980 4.786 -3.466 1.00 59.84 336 PRO A O 1
ATOM 2726 N N . THR A 1 337 ? 15.626 6.508 -3.889 1.00 54.38 337 THR A N 1
ATOM 2727 C CA . THR A 1 337 ? 16.299 7.462 -3.019 1.00 54.38 337 THR A CA 1
ATOM 2728 C C . THR A 1 337 ? 15.247 8.271 -2.280 1.00 54.38 337 THR A C 1
ATOM 2730 O O . THR A 1 337 ? 14.870 9.355 -2.716 1.00 54.38 337 THR A O 1
ATOM 2733 N N . CYS A 1 338 ? 14.799 7.769 -1.133 1.00 51.41 338 CYS A N 1
ATOM 2734 C CA . CYS A 1 338 ? 14.377 8.662 -0.062 1.00 51.41 338 CYS A CA 1
ATOM 2735 C C . CYS A 1 338 ? 15.632 9.084 0.708 1.00 51.41 338 CYS A C 1
ATOM 2737 O O . CYS A 1 338 ? 16.608 8.332 0.789 1.00 51.41 338 CYS A O 1
ATOM 2739 N N . ALA A 1 339 ? 15.649 10.304 1.238 1.00 44.94 339 ALA A N 1
ATOM 2740 C CA . ALA A 1 339 ? 16.748 10.742 2.080 1.00 44.94 339 ALA A CA 1
ATOM 2741 C C . ALA A 1 339 ? 16.843 9.811 3.308 1.00 44.94 339 ALA A C 1
ATOM 2743 O O . ALA A 1 339 ? 16.033 9.937 4.210 1.00 44.94 339 ALA A O 1
ATOM 2744 N N . GLN A 1 340 ? 17.861 8.938 3.320 1.00 45.75 340 GLN A N 1
ATOM 2745 C CA . GLN A 1 340 ? 18.402 8.161 4.454 1.00 45.75 340 GLN A CA 1
ATOM 2746 C C . GLN A 1 340 ? 17.942 6.703 4.709 1.00 45.75 340 GLN A C 1
ATOM 2748 O O . GLN A 1 340 ? 18.632 6.044 5.483 1.00 45.75 340 GLN A O 1
ATOM 2753 N N . ASP A 1 341 ? 16.964 6.113 4.002 1.00 53.16 341 ASP A N 1
ATOM 2754 C CA . ASP A 1 341 ? 16.374 4.812 4.420 1.00 53.16 341 ASP A CA 1
ATOM 2755 C C . ASP A 1 341 ? 16.268 3.729 3.321 1.00 53.16 341 ASP A C 1
ATOM 2757 O O . ASP A 1 341 ? 16.825 3.864 2.229 1.00 53.16 341 ASP A O 1
ATOM 2761 N N . ALA A 1 342 ? 15.636 2.591 3.646 1.00 56.38 342 ALA A N 1
ATOM 2762 C CA . ALA A 1 342 ? 15.375 1.493 2.713 1.00 56.38 342 ALA A CA 1
ATOM 2763 C C . ALA A 1 342 ? 14.415 1.936 1.593 1.00 56.38 342 ALA A C 1
ATOM 2765 O O . ALA A 1 342 ? 13.337 2.465 1.845 1.00 56.38 342 ALA A O 1
ATOM 2766 N N . ASP A 1 343 ? 14.807 1.699 0.343 1.00 70.56 343 ASP A N 1
ATOM 2767 C CA . ASP A 1 343 ? 14.038 2.066 -0.847 1.00 70.56 343 ASP A CA 1
ATOM 2768 C C . ASP A 1 343 ? 12.722 1.271 -0.956 1.00 70.56 343 ASP A C 1
ATOM 2770 O O . ASP A 1 343 ? 12.744 0.042 -1.018 1.00 70.56 343 ASP A O 1
ATOM 2774 N N . ARG A 1 344 ? 11.588 1.978 -1.062 1.00 74.81 344 ARG A N 1
ATOM 2775 C CA . ARG A 1 344 ? 10.232 1.423 -1.252 1.00 74.81 344 ARG A CA 1
ATOM 2776 C C . ARG A 1 344 ? 10.139 0.409 -2.380 1.00 74.81 344 ARG A C 1
ATOM 2778 O O . ARG A 1 344 ? 9.538 -0.647 -2.212 1.00 74.81 344 ARG A O 1
ATOM 2785 N N . MET A 1 345 ? 10.744 0.716 -3.524 1.00 79.19 345 MET A N 1
ATOM 2786 C CA . MET A 1 345 ? 10.771 -0.181 -4.674 1.00 79.19 345 MET A CA 1
ATOM 2787 C C . MET A 1 345 ? 11.587 -1.434 -4.362 1.00 79.19 345 MET A C 1
ATOM 2789 O O . MET A 1 345 ? 11.155 -2.541 -4.662 1.00 79.19 345 MET A O 1
ATOM 2793 N N . THR A 1 346 ? 12.737 -1.283 -3.708 1.00 79.75 346 THR A N 1
ATOM 2794 C CA . THR A 1 346 ? 13.564 -2.421 -3.283 1.00 79.75 346 THR A CA 1
ATOM 2795 C C . THR A 1 346 ? 12.832 -3.299 -2.261 1.00 79.75 346 THR A C 1
ATOM 2797 O O . THR A 1 346 ? 12.863 -4.524 -2.382 1.00 79.75 346 THR A O 1
ATOM 2800 N N . LEU A 1 347 ? 12.136 -2.699 -1.288 1.00 80.69 347 LEU A N 1
ATOM 2801 C CA . LEU A 1 347 ? 11.301 -3.405 -0.309 1.00 80.69 347 LEU A CA 1
ATOM 2802 C C . LEU A 1 347 ? 10.172 -4.175 -0.997 1.00 80.69 347 LEU A C 1
ATOM 2804 O O . LEU A 1 347 ? 9.971 -5.356 -0.724 1.00 80.69 347 LEU A O 1
ATOM 2808 N N . MET A 1 348 ? 9.481 -3.525 -1.932 1.00 86.62 348 MET A N 1
ATOM 2809 C CA . MET A 1 348 ? 8.430 -4.132 -2.739 1.00 86.62 348 MET A CA 1
ATOM 2810 C C . MET A 1 348 ? 8.974 -5.303 -3.573 1.00 86.62 348 MET A C 1
ATOM 2812 O O . MET A 1 348 ? 8.405 -6.389 -3.539 1.00 86.62 348 MET A O 1
ATOM 2816 N N . LEU A 1 349 ? 10.107 -5.144 -4.265 1.00 86.94 349 LEU A N 1
ATOM 2817 C CA . LEU A 1 349 ? 10.738 -6.228 -5.029 1.00 86.94 349 LEU A CA 1
ATOM 2818 C C . LEU A 1 349 ? 11.142 -7.403 -4.1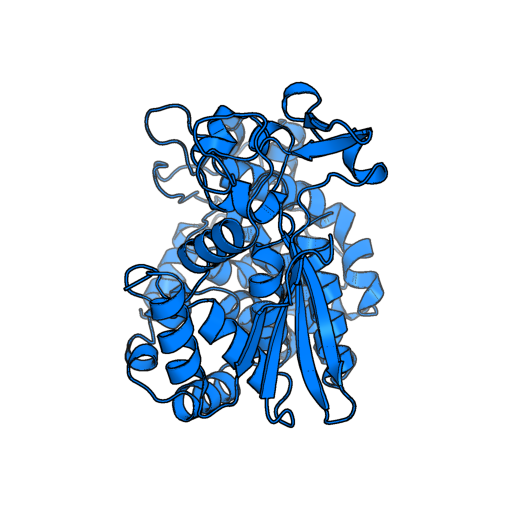21 1.00 86.94 349 LEU A C 1
ATOM 2820 O O . LEU A 1 349 ? 10.868 -8.555 -4.453 1.00 86.94 349 LEU A O 1
ATOM 2824 N N . ALA A 1 350 ? 11.734 -7.135 -2.953 1.00 86.19 350 ALA A N 1
ATOM 2825 C CA . ALA A 1 350 ? 12.088 -8.169 -1.977 1.00 86.19 350 ALA A CA 1
ATOM 2826 C C . ALA A 1 350 ? 10.853 -8.901 -1.423 1.00 86.19 350 ALA A C 1
ATOM 2828 O O . ALA A 1 350 ? 10.873 -10.127 -1.278 1.00 86.19 350 ALA A O 1
ATOM 2829 N N . ALA A 1 351 ? 9.767 -8.171 -1.159 1.00 89.44 351 ALA A N 1
ATOM 2830 C CA . ALA A 1 351 ? 8.484 -8.742 -0.771 1.00 89.44 351 ALA A CA 1
ATOM 2831 C C . ALA A 1 351 ? 7.909 -9.629 -1.885 1.00 89.44 351 ALA A C 1
ATOM 2833 O O . ALA A 1 351 ? 7.490 -10.751 -1.608 1.00 89.44 351 ALA A O 1
ATOM 2834 N N . GLY A 1 352 ? 7.988 -9.185 -3.143 1.00 91.25 352 GLY A N 1
ATOM 2835 C CA . GLY A 1 352 ? 7.607 -9.969 -4.317 1.00 91.25 352 GLY A CA 1
ATOM 2836 C C . GLY A 1 352 ? 8.375 -11.290 -4.406 1.00 91.25 352 GLY A C 1
ATOM 2837 O O . GLY A 1 352 ? 7.764 -12.350 -4.459 1.00 91.25 352 GLY A O 1
ATOM 2838 N N . PHE A 1 353 ? 9.706 -11.270 -4.311 1.00 90.69 353 PHE A N 1
ATOM 2839 C CA . PHE A 1 353 ? 10.516 -12.501 -4.313 1.00 90.69 353 PHE A CA 1
ATOM 2840 C C . PHE A 1 353 ? 10.342 -13.375 -3.060 1.00 90.69 353 PHE A C 1
ATOM 2842 O O . PHE A 1 353 ? 10.696 -14.556 -3.075 1.00 90.69 353 PHE A O 1
ATOM 2849 N N . THR A 1 354 ? 9.838 -12.811 -1.961 1.00 90.25 354 THR A N 1
ATOM 2850 C CA . THR A 1 354 ? 9.459 -13.575 -0.762 1.00 90.25 354 THR A CA 1
ATOM 2851 C C . THR A 1 354 ? 8.131 -14.290 -0.972 1.00 90.25 354 THR A C 1
ATOM 2853 O O . THR A 1 354 ? 7.985 -15.441 -0.571 1.00 90.25 354 THR A O 1
ATOM 2856 N N . LEU A 1 355 ? 7.182 -13.606 -1.607 1.00 92.00 355 LEU A N 1
ATOM 2857 C CA . LEU A 1 355 ? 5.862 -14.133 -1.915 1.00 92.00 355 LEU A CA 1
ATOM 2858 C C . LEU A 1 355 ? 5.907 -15.184 -3.038 1.00 92.00 355 LEU A C 1
ATOM 2860 O O . LEU A 1 355 ? 5.187 -16.172 -2.969 1.00 92.00 355 LEU A O 1
ATOM 2864 N N . PHE A 1 356 ? 6.789 -14.999 -4.024 1.00 91.19 356 PHE A N 1
ATOM 2865 C CA . PHE A 1 356 ? 6.982 -15.888 -5.174 1.00 91.19 356 PHE A CA 1
ATOM 2866 C C . PHE A 1 356 ? 8.428 -16.425 -5.206 1.00 91.19 356 PHE A C 1
ATOM 2868 O O . PHE A 1 356 ? 9.261 -15.960 -5.994 1.00 91.19 356 PHE A O 1
ATOM 2875 N N . PRO A 1 357 ? 8.788 -17.366 -4.312 1.00 87.06 357 PRO A N 1
ATOM 2876 C CA . PRO A 1 357 ? 10.162 -17.853 -4.178 1.00 87.06 357 PRO A CA 1
ATOM 2877 C C . PRO A 1 357 ? 10.680 -18.588 -5.421 1.00 87.06 357 PRO A C 1
ATOM 2879 O O . PRO A 1 357 ? 11.890 -18.664 -5.618 1.00 87.06 357 PRO A O 1
ATOM 2882 N N . GLU A 1 358 ? 9.793 -19.116 -6.256 1.00 87.56 358 GLU A N 1
ATOM 2883 C CA . GLU A 1 358 ? 10.117 -19.811 -7.499 1.00 87.56 358 GLU A CA 1
ATOM 2884 C C . GLU A 1 358 ? 10.362 -18.879 -8.690 1.00 87.56 358 GLU A C 1
ATOM 2886 O O . GLU A 1 358 ? 10.977 -19.314 -9.658 1.00 87.56 358 GLU A O 1
ATOM 2891 N N . SER A 1 359 ? 9.918 -17.618 -8.636 1.00 89.06 359 SER A N 1
ATOM 2892 C CA . SER A 1 359 ? 10.135 -16.671 -9.735 1.00 89.06 359 SER A CA 1
ATOM 2893 C C . SER A 1 359 ? 11.624 -16.370 -9.887 1.00 89.06 359 SER A C 1
ATOM 2895 O O . SER A 1 359 ? 12.310 -16.083 -8.900 1.00 89.06 359 SER A O 1
ATOM 2897 N N . GLU A 1 360 ? 12.142 -16.410 -11.112 1.00 89.31 360 GLU A N 1
ATOM 2898 C CA . GLU A 1 360 ? 13.535 -16.073 -11.420 1.00 89.31 360 GLU A CA 1
ATOM 2899 C C . GLU A 1 360 ? 13.716 -14.556 -11.509 1.00 89.31 360 GLU A C 1
ATOM 2901 O O . GLU A 1 360 ? 14.744 -14.012 -11.085 1.00 89.31 360 GLU A O 1
ATOM 2906 N N . LYS A 1 361 ? 12.682 -13.863 -11.996 1.00 92.81 361 LYS A N 1
ATOM 2907 C CA . LYS A 1 361 ? 12.662 -12.411 -12.162 1.00 92.81 361 LYS A CA 1
ATOM 2908 C C . LYS A 1 361 ? 11.304 -11.786 -11.841 1.00 92.81 361 LYS A C 1
ATOM 2910 O O . LYS A 1 361 ? 10.252 -12.421 -11.864 1.00 92.81 361 LYS A O 1
ATOM 2915 N N . ILE A 1 362 ? 11.354 -10.484 -11.588 1.00 92.44 362 ILE A N 1
ATOM 2916 C CA . ILE A 1 362 ? 10.211 -9.577 -11.569 1.00 92.44 362 ILE A CA 1
ATOM 2917 C C . ILE A 1 362 ? 10.417 -8.577 -12.705 1.00 92.44 362 ILE A C 1
ATOM 2919 O O . ILE A 1 362 ? 11.466 -7.943 -12.809 1.00 92.44 362 ILE A O 1
ATOM 2923 N N . VAL A 1 363 ? 9.424 -8.427 -13.569 1.00 93.62 363 VAL A N 1
ATOM 2924 C CA . VAL A 1 363 ? 9.437 -7.506 -14.703 1.00 93.62 363 VAL A CA 1
ATOM 2925 C C . VAL A 1 363 ? 8.500 -6.351 -14.397 1.00 93.62 363 VAL A C 1
ATOM 2927 O O . VAL A 1 363 ? 7.311 -6.553 -14.188 1.00 93.62 363 VAL A O 1
ATOM 2930 N N . MET A 1 364 ? 9.014 -5.126 -14.408 1.00 90.69 364 MET A N 1
ATOM 2931 C CA . MET A 1 364 ? 8.191 -3.923 -14.349 1.00 90.69 364 MET A CA 1
ATOM 2932 C C . MET A 1 364 ? 8.069 -3.316 -15.738 1.00 90.69 364 MET A C 1
ATOM 2934 O O . MET A 1 364 ? 9.074 -2.954 -16.352 1.00 90.69 364 MET A O 1
ATOM 2938 N N . ARG A 1 365 ? 6.835 -3.181 -16.220 1.00 90.69 365 ARG A N 1
ATOM 2939 C CA . ARG A 1 365 ? 6.514 -2.602 -17.523 1.00 90.69 365 ARG A CA 1
ATOM 2940 C C . ARG A 1 365 ? 5.738 -1.307 -17.342 1.00 90.69 365 ARG A C 1
ATOM 2942 O O . ARG A 1 365 ? 4.645 -1.313 -16.786 1.00 90.69 365 ARG A O 1
ATOM 2949 N N . PHE A 1 366 ? 6.285 -0.224 -17.876 1.00 88.75 366 PHE A N 1
ATOM 2950 C CA . PHE A 1 366 ? 5.640 1.079 -17.952 1.00 88.75 366 PHE A CA 1
ATOM 2951 C C . PHE A 1 366 ? 5.239 1.346 -19.394 1.00 88.75 366 PHE A C 1
ATOM 2953 O O . PHE A 1 366 ? 6.101 1.543 -20.247 1.00 88.75 366 PHE A O 1
ATOM 2960 N N . ALA A 1 367 ? 3.941 1.313 -19.673 1.00 89.06 367 ALA A N 1
ATOM 2961 C CA . ALA A 1 367 ? 3.403 1.572 -21.002 1.00 89.06 367 ALA A CA 1
ATOM 2962 C C . ALA A 1 367 ? 2.756 2.958 -21.070 1.00 89.06 367 ALA A C 1
ATOM 2964 O O . ALA A 1 367 ? 2.143 3.417 -20.109 1.00 89.06 367 ALA A O 1
ATOM 2965 N N . ASP A 1 368 ? 2.865 3.605 -22.223 1.00 87.75 368 ASP A N 1
ATOM 2966 C CA . ASP A 1 368 ? 2.043 4.758 -22.570 1.00 87.75 368 ASP A CA 1
ATOM 2967 C C . ASP A 1 368 ? 0.696 4.262 -23.115 1.00 87.75 368 ASP A C 1
ATOM 2969 O O . ASP A 1 368 ? 0.675 3.506 -24.090 1.00 87.75 368 ASP A O 1
ATOM 2973 N N . ARG A 1 369 ? -0.428 4.684 -22.514 1.00 80.06 369 ARG A N 1
ATOM 2974 C CA . ARG A 1 369 ? -1.780 4.280 -22.948 1.00 80.06 369 ARG A CA 1
ATOM 2975 C C . ARG A 1 369 ? -2.050 4.634 -24.410 1.00 80.06 369 ARG A C 1
ATOM 2977 O O . ARG A 1 369 ? -2.849 3.971 -25.065 1.00 80.06 369 ARG A O 1
ATOM 2984 N N . THR A 1 370 ? -1.413 5.684 -24.930 1.00 77.69 370 THR A N 1
ATOM 2985 C 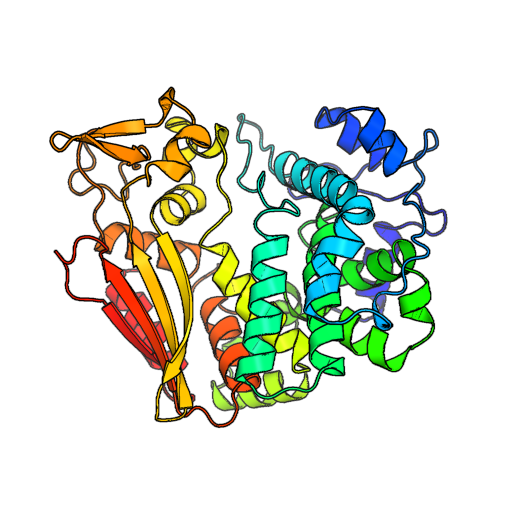CA . THR A 1 370 ? -1.585 6.102 -26.330 1.00 77.69 370 THR A CA 1
ATOM 2986 C C . THR A 1 370 ? -0.842 5.203 -27.319 1.00 77.69 370 THR A C 1
ATOM 2988 O O . THR A 1 370 ? -1.165 5.216 -28.506 1.00 77.69 370 THR A O 1
ATOM 2991 N N . GLY A 1 371 ? 0.140 4.424 -26.849 1.00 81.00 371 GLY A N 1
ATOM 2992 C CA . GLY A 1 371 ? 1.044 3.650 -27.696 1.00 81.00 371 GLY A CA 1
ATOM 2993 C C . GLY A 1 371 ? 2.019 4.504 -28.514 1.00 81.00 371 GLY A C 1
ATOM 2994 O O . GLY A 1 371 ? 2.693 3.965 -29.387 1.00 81.00 371 GLY A O 1
ATOM 2995 N N . GLU A 1 372 ? 2.104 5.818 -28.258 1.00 83.06 372 GLU A N 1
ATOM 2996 C CA . GLU A 1 372 ? 3.055 6.711 -28.937 1.00 83.06 372 GLU A CA 1
ATOM 2997 C C . GLU A 1 372 ? 4.508 6.406 -28.550 1.00 83.06 372 GLU A C 1
ATOM 2999 O O . GLU A 1 372 ? 5.420 6.639 -29.345 1.00 83.06 372 GLU A O 1
ATOM 3004 N N . ASN A 1 373 ? 4.722 5.884 -27.340 1.00 86.12 373 ASN A N 1
ATOM 3005 C CA . ASN A 1 373 ? 6.034 5.530 -26.814 1.00 86.12 373 ASN A CA 1
ATOM 3006 C C . ASN A 1 373 ? 6.157 4.017 -26.612 1.00 86.12 373 ASN A C 1
ATOM 3008 O O . ASN A 1 373 ? 5.237 3.361 -26.115 1.00 86.12 373 ASN A O 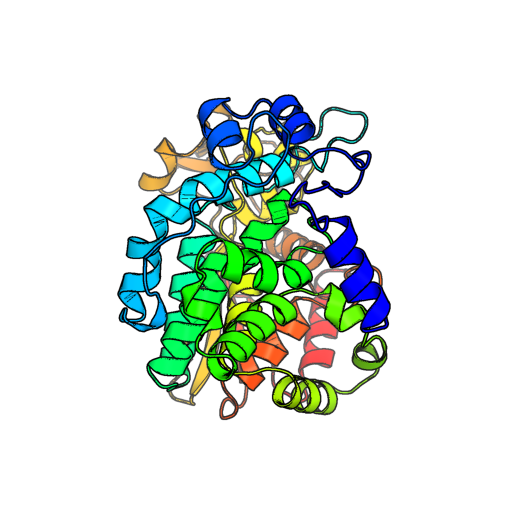1
ATOM 3012 N N . GLU A 1 374 ? 7.330 3.476 -26.944 1.00 89.44 374 GLU A N 1
ATOM 3013 C CA . GLU A 1 374 ? 7.680 2.100 -26.591 1.00 89.44 374 GLU A CA 1
ATOM 3014 C C . GLU A 1 374 ? 7.654 1.924 -25.062 1.00 89.44 374 GLU A C 1
ATOM 3016 O O . GLU A 1 374 ? 8.127 2.808 -24.335 1.00 89.44 374 GLU A O 1
ATOM 3021 N N . PRO A 1 375 ? 7.129 0.797 -24.544 1.00 90.62 375 PRO A N 1
ATOM 3022 C CA . PRO A 1 375 ? 7.111 0.554 -23.112 1.00 90.62 375 PRO A CA 1
ATOM 3023 C C . PRO A 1 375 ? 8.521 0.553 -22.518 1.00 90.62 375 PRO A C 1
ATOM 3025 O O . PRO A 1 375 ? 9.422 -0.123 -23.017 1.00 90.62 375 PRO A O 1
ATOM 3028 N N . VAL A 1 376 ? 8.696 1.242 -21.393 1.00 91.94 376 VAL A N 1
ATOM 3029 C CA . VAL A 1 376 ? 9.922 1.146 -20.598 1.00 91.94 376 VAL A CA 1
ATOM 3030 C C . VAL A 1 376 ? 9.828 -0.112 -19.743 1.00 91.94 376 VAL A C 1
ATOM 3032 O O . VAL A 1 376 ? 8.901 -0.264 -18.946 1.00 91.94 376 VAL A O 1
ATOM 3035 N N . VAL A 1 377 ? 10.784 -1.024 -19.913 1.00 92.38 377 VAL A N 1
ATOM 3036 C CA . VAL A 1 377 ? 10.799 -2.318 -19.225 1.00 92.38 377 VAL A CA 1
ATOM 3037 C C . VAL A 1 377 ? 12.059 -2.444 -18.383 1.00 92.38 377 VAL A C 1
ATOM 3039 O O . VAL A 1 377 ? 13.167 -2.302 -18.894 1.00 92.38 377 VAL A O 1
ATOM 3042 N N . TYR A 1 378 ? 11.879 -2.776 -17.108 1.00 92.06 378 TYR A N 1
ATOM 3043 C CA . TYR A 1 378 ? 12.961 -3.142 -16.201 1.00 92.06 378 TYR A CA 1
ATOM 3044 C C . TYR A 1 378 ? 12.769 -4.579 -15.739 1.00 92.06 378 TYR A C 1
ATOM 3046 O O . TYR A 1 378 ? 11.685 -4.960 -15.303 1.00 92.06 378 TYR A O 1
ATOM 3054 N N . THR A 1 379 ? 13.823 -5.382 -15.857 1.00 93.56 379 THR A N 1
ATOM 3055 C CA . THR A 1 379 ? 13.829 -6.768 -15.388 1.00 93.56 379 THR A CA 1
ATOM 3056 C C . THR A 1 379 ? 14.747 -6.880 -14.189 1.00 93.56 379 THR A C 1
ATOM 3058 O O . THR A 1 379 ? 15.943 -6.612 -14.279 1.00 93.56 379 THR A O 1
ATOM 3061 N N . PHE A 1 380 ? 14.177 -7.305 -13.075 1.00 90.94 380 PHE A N 1
ATOM 3062 C CA . PHE A 1 380 ? 14.859 -7.488 -11.812 1.00 90.94 380 PHE A CA 1
ATOM 3063 C C . PHE A 1 380 ? 15.032 -8.977 -11.580 1.00 90.94 380 PHE A C 1
ATOM 3065 O O . PHE A 1 380 ? 14.053 -9.710 -11.538 1.00 90.94 380 PHE A O 1
ATOM 3072 N N . THR A 1 381 ? 16.266 -9.427 -11.415 1.00 90.50 381 THR A N 1
ATOM 3073 C CA . THR A 1 381 ? 16.565 -10.724 -10.800 1.00 90.50 381 THR A CA 1
ATOM 3074 C C . THR A 1 381 ? 17.043 -10.465 -9.383 1.00 90.50 381 THR A C 1
ATOM 3076 O O . THR A 1 381 ? 17.366 -9.325 -9.044 1.00 90.50 381 THR A O 1
ATOM 3079 N N . ARG A 1 382 ? 17.165 -11.515 -8.572 1.00 84.75 382 ARG A N 1
ATOM 3080 C CA . ARG A 1 382 ? 17.738 -11.390 -7.227 1.00 84.75 382 ARG A CA 1
ATOM 3081 C C . ARG A 1 382 ? 19.121 -10.728 -7.253 1.00 84.75 382 ARG A C 1
ATOM 3083 O O . ARG A 1 382 ? 19.401 -9.844 -6.462 1.00 84.75 382 ARG A O 1
ATOM 3090 N N . GLU A 1 383 ? 19.962 -11.060 -8.222 1.00 82.88 383 GLU A N 1
ATOM 3091 C CA . GLU A 1 383 ? 21.335 -10.546 -8.276 1.00 82.88 383 GLU A CA 1
ATOM 3092 C C . GLU A 1 383 ? 21.431 -9.142 -8.895 1.00 82.88 383 GLU A C 1
ATOM 3094 O O . GLU A 1 383 ? 22.363 -8.394 -8.601 1.00 82.88 383 GLU A O 1
ATOM 3099 N N . THR A 1 384 ? 20.469 -8.761 -9.742 1.00 84.38 384 THR A N 1
ATOM 3100 C CA . THR A 1 384 ? 20.556 -7.533 -10.549 1.00 84.38 384 THR A CA 1
ATOM 3101 C C . THR A 1 384 ? 19.769 -6.355 -9.986 1.00 84.38 384 THR A C 1
ATOM 3103 O O . THR A 1 384 ? 19.869 -5.272 -10.557 1.00 84.38 384 THR A O 1
ATOM 3106 N N . VAL A 1 385 ? 19.021 -6.507 -8.882 1.00 79.81 385 VAL A N 1
ATOM 3107 C CA . VAL A 1 385 ? 18.191 -5.413 -8.333 1.00 79.81 385 VAL A CA 1
ATOM 3108 C C . VAL A 1 385 ? 19.005 -4.143 -8.109 1.00 79.81 385 VAL A C 1
ATOM 3110 O O . VAL A 1 385 ? 18.688 -3.114 -8.694 1.00 79.81 385 VAL A O 1
ATOM 3113 N N . ASP A 1 386 ? 20.087 -4.209 -7.330 1.00 77.50 386 ASP A N 1
ATOM 3114 C CA . ASP A 1 386 ? 20.879 -3.018 -6.996 1.00 77.50 386 ASP A CA 1
ATOM 3115 C C . ASP A 1 386 ? 21.509 -2.376 -8.251 1.00 77.50 386 ASP A C 1
ATOM 3117 O O . ASP A 1 386 ? 21.572 -1.148 -8.356 1.00 77.50 386 ASP A O 1
ATOM 3121 N N . GLN A 1 387 ? 21.919 -3.191 -9.234 1.00 84.00 387 GLN A N 1
ATOM 3122 C CA . GLN A 1 387 ? 22.440 -2.705 -10.515 1.00 84.00 387 GLN A CA 1
ATOM 3123 C C . GLN A 1 387 ? 21.358 -1.964 -11.307 1.00 84.00 387 GLN A C 1
ATOM 3125 O O . GLN A 1 387 ? 21.563 -0.814 -11.689 1.00 84.00 387 GLN A O 1
ATOM 3130 N N . VAL A 1 388 ? 20.205 -2.598 -11.530 1.00 86.50 388 VAL A N 1
ATOM 3131 C CA . VAL A 1 388 ? 19.102 -2.027 -12.314 1.00 86.50 388 VAL A CA 1
ATOM 3132 C C . VAL A 1 388 ? 18.549 -0.779 -11.623 1.00 86.50 388 VAL A C 1
ATOM 3134 O O . VAL A 1 388 ? 18.281 0.220 -12.286 1.00 86.50 388 VAL A O 1
ATOM 3137 N N . MET A 1 389 ? 18.462 -0.767 -10.289 1.00 82.25 389 MET A N 1
ATOM 3138 C CA . MET A 1 389 ? 18.102 0.443 -9.543 1.00 82.25 389 MET A CA 1
ATOM 3139 C C . MET A 1 389 ? 19.154 1.554 -9.718 1.00 82.25 389 MET A C 1
ATOM 3141 O O . MET A 1 389 ? 18.790 2.722 -9.846 1.00 82.25 389 MET A O 1
ATOM 3145 N N . GLY A 1 390 ? 20.449 1.223 -9.778 1.00 79.31 390 GLY A N 1
ATOM 3146 C CA . GLY A 1 390 ? 21.524 2.170 -10.107 1.00 79.31 390 GLY A CA 1
ATOM 3147 C C . GLY A 1 390 ? 21.425 2.745 -11.526 1.00 79.31 390 GLY A C 1
ATOM 3148 O O . GLY A 1 390 ? 21.628 3.947 -11.731 1.00 79.31 390 GLY A O 1
ATOM 3149 N N . GLU A 1 391 ? 21.058 1.907 -12.495 1.00 86.06 391 GLU A N 1
ATOM 3150 C CA . GLU A 1 391 ? 20.790 2.317 -13.876 1.00 86.06 391 GLU A CA 1
ATOM 3151 C C . GLU A 1 391 ? 19.591 3.270 -13.940 1.00 86.06 391 GLU A C 1
ATOM 3153 O O . GLU A 1 391 ? 19.737 4.376 -14.453 1.00 86.06 391 GLU A O 1
ATOM 3158 N N . ILE A 1 392 ? 18.454 2.914 -13.325 1.00 85.25 392 ILE A N 1
ATOM 3159 C CA . ILE A 1 392 ? 17.254 3.769 -13.225 1.00 85.25 392 ILE A CA 1
ATOM 3160 C C . ILE A 1 392 ? 17.611 5.141 -12.649 1.00 85.25 392 ILE A C 1
ATOM 3162 O O . ILE A 1 392 ? 17.237 6.171 -13.216 1.00 85.25 392 ILE A O 1
ATOM 3166 N N . ARG A 1 393 ? 18.370 5.172 -11.546 1.00 80.44 393 ARG A N 1
ATOM 3167 C CA . ARG A 1 393 ? 18.806 6.426 -10.916 1.00 80.44 393 ARG A CA 1
ATOM 3168 C C . ARG A 1 393 ? 19.593 7.310 -11.878 1.00 80.44 393 ARG A C 1
ATOM 3170 O O . ARG A 1 393 ? 19.367 8.516 -11.927 1.00 80.44 393 ARG A O 1
ATOM 3177 N N . THR A 1 394 ? 20.489 6.713 -12.656 1.00 83.25 394 THR A N 1
ATOM 3178 C CA . THR A 1 394 ? 21.306 7.435 -13.635 1.00 83.25 394 THR A CA 1
ATOM 3179 C C . THR A 1 394 ? 20.453 7.914 -14.810 1.00 83.25 394 THR A C 1
ATOM 3181 O O . THR A 1 394 ? 20.527 9.083 -15.182 1.00 83.25 394 THR A O 1
ATOM 3184 N N . THR A 1 395 ? 19.600 7.046 -15.363 1.00 84.94 395 THR A N 1
ATOM 3185 C CA . THR A 1 395 ? 18.707 7.357 -16.490 1.00 84.94 395 THR A CA 1
ATOM 3186 C C . THR A 1 395 ? 17.794 8.541 -16.190 1.00 84.94 395 THR A C 1
ATOM 3188 O O . THR A 1 395 ? 17.607 9.403 -17.047 1.00 84.94 395 THR A O 1
ATOM 3191 N N . TYR A 1 396 ? 17.249 8.613 -14.976 1.00 83.12 396 TYR A N 1
ATOM 3192 C CA . TYR A 1 396 ? 16.304 9.660 -14.586 1.00 83.12 396 TYR A CA 1
ATOM 3193 C C . TYR A 1 396 ? 16.944 10.828 -13.819 1.00 83.12 396 TYR A C 1
ATOM 3195 O O . TYR A 1 396 ? 16.232 11.730 -13.371 1.00 83.12 396 TYR A O 1
ATOM 3203 N N . GLY A 1 397 ? 18.278 10.865 -13.712 1.00 75.12 397 GLY A N 1
ATOM 3204 C CA . GLY A 1 397 ? 19.012 11.959 -13.070 1.00 75.12 397 GLY A CA 1
ATOM 3205 C C . GLY A 1 397 ? 18.621 12.152 -11.604 1.00 75.12 397 GLY A C 1
ATOM 3206 O O . GLY A 1 397 ? 18.290 13.268 -11.203 1.00 75.12 397 GLY A O 1
ATOM 3207 N N . LEU A 1 398 ? 18.586 11.048 -10.855 1.00 70.69 398 LEU A N 1
ATOM 3208 C CA . LEU A 1 398 ? 18.273 10.982 -9.422 1.00 70.69 398 LEU A CA 1
ATOM 3209 C C . LEU A 1 398 ? 19.538 10.909 -8.539 1.00 70.69 398 LEU A C 1
ATOM 3211 O O . LEU A 1 398 ? 19.421 10.748 -7.326 1.00 70.69 398 LEU A O 1
ATOM 3215 N N . LEU A 1 399 ? 20.730 10.987 -9.148 1.00 58.91 399 LEU A N 1
ATOM 3216 C CA . LEU A 1 399 ? 22.052 10.992 -8.501 1.00 58.91 399 LEU A CA 1
ATOM 3217 C C . LEU A 1 399 ? 22.751 12.341 -8.644 1.00 58.91 399 LEU A C 1
ATOM 3219 O O . LEU A 1 399 ? 22.585 12.974 -9.713 1.00 58.91 399 LEU A O 1
#

Organism: NCBI:txid1974825